Protein AF-A0A0B5EJR6-F1 (afdb_monomer_lite)

InterPro domains:
  IPR005523 Domain of unknown function DUF317, SPDY [PF03771] (190-242)

Foldseek 3Di:
DDQDVVNVVCVLVPPQVPPDPPSVDDPVRLVVLLVQLVVVVVCCVVVQWWWFKWFQPPPAIKTWTQGPPAWIFIWTHDHSRIDTPDTHRDRVVRVVVVCVNHPPRMDTGDDDHDPLRVLLVVVPDDPDDDDDDDDDDDDDDDDDPDDDPVLLVLLVVLVVCLCVVFVQWDWDDDPDPQKIKTAGVQLQKIKIAGSDDDQFDWGIKIFGAQGNRHDTQKMKTKGSQPHSLLVNLLSVLCRVDDVNLQSNFAQDDPVLVCLLQVLLVVLVWDWDDDPQKTKTDQPDPFFWIKIAGNVQLPPPDRPAFRIKTFGPHHPVDGSIIMGMHNRGHSSSSNSSNNSVSVVSPDDPPCPDPPPPPDDDDDDDDDDDDDDDDDD

Organism: Streptomyces albus (strain ATCC 21838 / DSM 41398 / FERM P-419 / JCM 4703 / NBRC 107858) (NCBI:txid1081613)

Secondary structure (DSSP, 8-state):
-PPPHHHHHHHHHS---TT-S-TTS-HHHHHHHHHHHHHHHHHHHTTSEEEEEEEE-SSSEEEEEEETTS-EEEEES-GGG-EEEEEESSHHHHHHHHHHHHGGG-EESSPPPPHHHHHHHHHH-PPPPPP--------------PPPTHHHHHHHHHHHHHHHH-TTEEEEEPSSTTEEEEEETTSSEEEEEETTPPTTSEEEEEEEESSTTS-EEEEEEEETTS-HHHHHHHHHHHHHS-HHHHHH-----HHHHHHHHHHHHHTTPEEEEETTEEEEE-STT--EEEEEEHHHHH-TT--S-SEEEEESSBTTB-SEEEEE-TT--HHHHHHHHHHHHHHHHS-------------------PPPPPPPPP-

Radius of gyration: 29.76 Å; chains: 1; bounding box: 118×62×70 Å

Sequence (375 aa):
MDITPRLREEIDTEWTWANYPMHWCTRDEIREVSNDAQKIHDDIRSGRLIIHAHAHDGWTTVAVGTYRDGPSVHLHGENHLRVEAGQYDNPATAIAEFQRLYNDGVRPGPAPATDTELEAEQARTPPAPEHDAEVQPSTSAADSARPDADGMGDHEKLLTGFVEADRAWERWRTWSDETTHAVHESLVLRAEFVHEAEPGDTQWKIAAYESPVGERRWHAAASTTVPVEIMRVLLGSLASADAAEIAAGSEIAHATIREATRPLADAGWELAVDGRFFRWQAPGDHLGGLQFDALAANAQRSHLPAWTFWGDGTPDSPGWTLRFSPRTAAAVLQDVASEMAVCSNGPRAAIGRQSRLRTASAVAPQQAPAPTRTR

Structure (mmCIF, N/CA/C/O backbone):
data_AF-A0A0B5EJR6-F1
#
_entry.id   AF-A0A0B5EJR6-F1
#
loop_
_atom_site.group_PDB
_atom_site.id
_atom_site.type_symbol
_atom_site.label_atom_id
_atom_site.label_alt_id
_atom_site.label_comp_id
_atom_site.label_asym_id
_atom_site.label_entity_id
_atom_site.label_seq_id
_atom_site.pdbx_PDB_ins_code
_atom_site.Cartn_x
_atom_site.Cartn_y
_atom_site.Cartn_z
_atom_site.occupancy
_atom_site.B_iso_or_equiv
_atom_site.auth_seq_id
_atom_site.auth_comp_id
_atom_site.auth_asym_id
_atom_site.auth_atom_id
_atom_site.pdbx_PDB_model_num
ATOM 1 N N . MET A 1 1 ? -12.161 11.109 -19.483 1.00 36.41 1 MET A N 1
ATOM 2 C CA . MET A 1 1 ? -13.598 10.765 -19.528 1.00 36.41 1 MET A CA 1
ATOM 3 C C . MET A 1 1 ? -14.232 11.467 -18.341 1.00 36.41 1 MET A C 1
ATOM 5 O O . MET A 1 1 ? -13.807 11.183 -17.232 1.00 36.41 1 MET A O 1
ATOM 9 N N . ASP A 1 2 ? -15.139 12.421 -18.558 1.00 36.78 2 ASP A N 1
ATOM 10 C CA . ASP A 1 2 ? -15.826 13.120 -17.461 1.00 36.78 2 ASP A CA 1
ATOM 11 C C . ASP A 1 2 ? -17.026 12.295 -16.988 1.00 36.78 2 ASP A C 1
ATOM 13 O O . ASP A 1 2 ? -17.917 11.964 -17.774 1.00 36.78 2 ASP A O 1
ATOM 17 N N . ILE A 1 3 ? -17.037 11.945 -15.702 1.00 41.75 3 ILE A N 1
ATOM 18 C CA . ILE A 1 3 ? -18.138 11.221 -15.063 1.00 41.75 3 ILE A CA 1
ATOM 19 C C . ILE A 1 3 ? -19.293 12.202 -14.876 1.00 41.75 3 ILE A C 1
ATOM 21 O O . ILE A 1 3 ? -19.163 13.216 -14.192 1.00 41.75 3 ILE A O 1
ATOM 25 N N . THR A 1 4 ? -20.430 11.911 -15.509 1.00 48.09 4 THR A N 1
ATOM 26 C CA . THR A 1 4 ? -21.607 12.782 -15.415 1.00 48.09 4 THR A CA 1
ATOM 27 C C . THR A 1 4 ? -22.130 12.874 -13.973 1.00 48.09 4 THR A C 1
ATOM 29 O O . THR A 1 4 ? -22.079 11.876 -13.254 1.00 48.09 4 THR A O 1
ATOM 32 N N . PRO A 1 5 ? -22.696 14.020 -13.546 1.00 62.00 5 PRO A N 1
ATOM 33 C CA . PRO A 1 5 ? -23.179 14.220 -12.173 1.00 62.00 5 PRO A CA 1
ATOM 34 C C . PRO A 1 5 ? -24.197 13.175 -11.700 1.00 62.00 5 PRO A C 1
ATOM 36 O O . PRO A 1 5 ? -24.204 12.814 -10.534 1.00 62.00 5 PRO A O 1
ATOM 39 N N . ARG A 1 6 ? -25.009 12.638 -12.616 1.00 47.25 6 ARG A N 1
ATOM 40 C CA . ARG A 1 6 ? -25.980 11.578 -12.316 1.00 47.25 6 ARG A CA 1
ATOM 41 C C . ARG A 1 6 ? -25.316 10.223 -12.049 1.00 47.25 6 ARG A C 1
ATOM 43 O O . ARG A 1 6 ? -25.762 9.493 -11.181 1.00 47.25 6 ARG A O 1
ATOM 50 N N . LEU A 1 7 ? -24.230 9.921 -12.766 1.00 45.75 7 LEU A N 1
ATOM 51 C CA . LEU A 1 7 ? -23.421 8.724 -12.523 1.00 45.75 7 LEU A CA 1
ATOM 52 C C . LEU A 1 7 ? -22.621 8.861 -11.217 1.00 45.75 7 LEU A C 1
ATOM 54 O O . LEU A 1 7 ? -22.402 7.876 -10.530 1.00 45.75 7 LEU A O 1
ATOM 58 N N . ARG A 1 8 ? -22.228 10.087 -10.844 1.00 53.75 8 ARG A N 1
ATOM 59 C CA . ARG A 1 8 ? -21.650 10.392 -9.526 1.00 53.75 8 ARG A CA 1
ATOM 60 C C . ARG A 1 8 ? -22.661 10.156 -8.399 1.00 53.75 8 ARG A C 1
ATOM 62 O O . ARG A 1 8 ? -22.328 9.490 -7.435 1.00 53.75 8 ARG A O 1
ATOM 69 N N . GLU A 1 9 ? -23.894 10.622 -8.574 1.00 55.25 9 GLU A N 1
ATOM 70 C CA . GLU A 1 9 ? -24.985 10.416 -7.615 1.00 55.25 9 GLU A CA 1
ATOM 71 C C . GLU A 1 9 ? -25.346 8.926 -7.459 1.00 55.25 9 GLU A C 1
ATOM 73 O O . GLU A 1 9 ? -25.533 8.465 -6.341 1.00 55.25 9 GLU A O 1
ATOM 78 N N . GLU A 1 10 ? -25.358 8.137 -8.540 1.00 46.84 10 GLU A N 1
ATOM 79 C CA . GLU A 1 10 ? -25.541 6.675 -8.463 1.00 46.84 10 GLU A CA 1
ATOM 80 C C . GLU A 1 10 ? -24.367 5.961 -7.766 1.00 46.84 10 GLU A C 1
ATOM 82 O O . GLU A 1 10 ? -24.610 5.111 -6.913 1.00 46.84 10 GLU A O 1
ATOM 87 N N . ILE A 1 11 ? -23.111 6.346 -8.039 1.00 50.94 11 ILE A N 1
ATOM 88 C CA . ILE A 1 11 ? -21.923 5.809 -7.339 1.00 50.94 11 ILE A CA 1
ATOM 89 C C . ILE A 1 11 ? -21.987 6.101 -5.831 1.00 50.94 11 ILE A C 1
ATOM 91 O O . ILE A 1 11 ? -21.667 5.232 -5.021 1.00 50.94 11 ILE A O 1
ATOM 95 N N . ASP A 1 12 ? -22.436 7.298 -5.453 1.00 50.97 12 ASP A N 1
ATOM 96 C CA . ASP A 1 12 ? -22.562 7.705 -4.050 1.00 50.97 12 ASP A CA 1
ATOM 97 C C . ASP A 1 12 ? -23.758 7.033 -3.344 1.00 50.97 12 ASP A C 1
ATOM 99 O O . ASP A 1 12 ? -23.744 6.871 -2.123 1.00 50.97 12 ASP A O 1
ATOM 103 N N . THR A 1 13 ? -24.784 6.617 -4.097 1.00 49.81 13 THR A N 1
ATOM 104 C CA . THR A 1 13 ? -26.023 6.035 -3.550 1.00 49.81 13 THR A CA 1
ATOM 105 C C . THR A 1 13 ? -25.980 4.501 -3.461 1.00 49.81 13 THR A C 1
ATOM 107 O O . THR A 1 13 ? -26.664 3.928 -2.614 1.00 49.81 13 THR A O 1
ATOM 110 N N . GLU A 1 14 ? -25.183 3.813 -4.289 1.00 38.25 14 GLU A N 1
ATOM 111 C CA . GLU A 1 14 ? -25.259 2.347 -4.457 1.00 38.25 14 GLU A CA 1
ATOM 112 C C . GLU A 1 14 ? -24.136 1.538 -3.768 1.00 38.25 14 GLU A C 1
ATOM 114 O O . GLU A 1 14 ? -24.067 0.319 -3.908 1.00 38.25 14 GLU A O 1
ATOM 119 N N . TRP A 1 15 ? -23.288 2.164 -2.945 1.00 37.38 15 TRP A N 1
ATOM 120 C CA . TRP A 1 15 ? -22.393 1.446 -2.020 1.00 37.38 15 TRP A CA 1
ATOM 121 C C . TRP A 1 15 ? -23.023 1.305 -0.628 1.00 37.38 15 TRP A C 1
ATOM 123 O O . TRP A 1 15 ? -22.494 1.742 0.394 1.00 37.38 15 TRP A O 1
ATOM 133 N N . THR A 1 16 ? -24.175 0.637 -0.562 1.00 44.91 16 THR A N 1
ATOM 134 C CA . THR A 1 16 ? -24.559 -0.059 0.670 1.00 44.91 16 THR A CA 1
ATOM 135 C C . THR A 1 16 ? -23.494 -1.114 0.939 1.00 44.91 16 THR A C 1
ATOM 137 O O . THR A 1 16 ? -23.420 -2.103 0.211 1.00 44.91 16 THR A O 1
ATOM 140 N N . TRP A 1 17 ? -22.651 -0.890 1.951 1.00 48.38 17 TRP A N 1
ATOM 141 C CA . TRP A 1 17 ? -21.696 -1.867 2.473 1.00 48.38 17 TRP A CA 1
ATOM 142 C C . TRP A 1 17 ? -22.430 -3.188 2.701 1.00 48.38 17 TRP A C 1
ATOM 144 O O . TRP A 1 17 ? -23.135 -3.342 3.697 1.00 48.38 17 TRP A O 1
ATOM 154 N N . ALA A 1 18 ? -22.307 -4.121 1.754 1.00 42.44 18 ALA A N 1
ATOM 155 C CA . ALA A 1 18 ? -23.249 -5.229 1.581 1.00 42.44 18 ALA A CA 1
ATOM 156 C C . ALA A 1 18 ? -23.322 -6.202 2.774 1.00 42.44 18 ALA A C 1
ATOM 158 O O . ALA A 1 18 ? -24.163 -7.092 2.774 1.00 42.44 18 ALA A O 1
ATOM 159 N N . ASN A 1 19 ? -22.476 -6.021 3.795 1.00 49.41 19 ASN A N 1
ATOM 160 C CA . ASN A 1 19 ? -22.436 -6.823 5.014 1.00 49.41 19 ASN A CA 1
ATOM 161 C C . ASN A 1 19 ? -22.211 -6.001 6.300 1.00 49.41 19 ASN A C 1
ATOM 163 O O . ASN A 1 19 ? -21.828 -6.581 7.315 1.00 49.41 19 ASN A O 1
ATOM 167 N N . TYR A 1 20 ? -22.423 -4.675 6.302 1.00 48.44 20 TYR A N 1
ATOM 168 C CA . TYR A 1 20 ? -22.385 -3.937 7.570 1.00 48.44 20 TYR A CA 1
ATOM 169 C C . TYR A 1 20 ? -23.664 -4.248 8.368 1.00 48.44 20 TYR A C 1
ATOM 171 O O . TYR A 1 20 ? -24.766 -4.073 7.837 1.00 48.44 20 TYR A O 1
ATOM 179 N N . PRO A 1 21 ? -23.566 -4.718 9.626 1.00 60.16 21 PRO A N 1
ATOM 180 C CA . PRO A 1 21 ? -24.731 -5.186 10.379 1.00 60.16 21 PRO A CA 1
ATOM 181 C C . PRO A 1 21 ? -25.769 -4.080 10.630 1.00 60.16 21 PRO A C 1
ATOM 183 O O . PRO A 1 21 ? -26.947 -4.380 10.826 1.00 60.16 21 PRO A O 1
ATOM 186 N N . MET A 1 22 ? -25.362 -2.808 10.539 1.00 62.53 22 MET A N 1
ATOM 187 C CA . MET A 1 22 ? -26.246 -1.641 10.570 1.00 62.53 22 MET A CA 1
ATOM 188 C C . MET A 1 22 ? -26.440 -1.053 9.167 1.00 62.53 22 MET A C 1
ATOM 190 O O . MET A 1 22 ? -25.957 0.029 8.850 1.00 62.53 22 MET A O 1
ATOM 194 N N . HIS A 1 23 ? -27.177 -1.766 8.317 1.00 60.03 23 HIS A N 1
ATOM 195 C CA . HIS A 1 23 ? -27.497 -1.354 6.941 1.00 60.03 23 HIS A CA 1
ATOM 196 C C . HIS A 1 23 ? -28.298 -0.038 6.836 1.00 60.03 23 HIS A C 1
ATOM 198 O O . HIS A 1 23 ? -28.493 0.476 5.738 1.00 60.03 23 HIS A O 1
ATOM 204 N N . TRP A 1 24 ? -28.791 0.486 7.962 1.00 62.81 24 TRP A N 1
ATOM 205 C CA . TRP A 1 24 ? -29.486 1.771 8.070 1.00 62.81 24 TRP A CA 1
ATOM 206 C C . TRP A 1 24 ? -28.564 2.948 8.425 1.00 62.81 24 TRP A C 1
ATOM 208 O O . TRP A 1 24 ? -29.039 4.081 8.428 1.00 62.81 24 TRP A O 1
ATOM 218 N N . CYS A 1 25 ? -27.290 2.706 8.751 1.00 63.38 25 CYS A N 1
ATOM 219 C CA . CYS A 1 25 ? -26.321 3.769 9.004 1.00 63.38 25 CYS A CA 1
ATOM 220 C C . CYS A 1 25 ? -25.805 4.352 7.687 1.00 63.38 25 CYS A C 1
ATOM 222 O O . CYS A 1 25 ? -25.521 3.635 6.724 1.00 63.38 25 CYS A O 1
ATOM 224 N N . THR A 1 26 ? -25.648 5.669 7.664 1.00 69.19 26 THR A N 1
ATOM 225 C CA . THR A 1 26 ? -24.933 6.375 6.605 1.00 69.19 26 THR A CA 1
ATOM 226 C C . THR A 1 26 ? -23.440 6.057 6.662 1.00 69.19 26 THR A C 1
ATOM 228 O O . THR A 1 26 ? -22.903 5.604 7.673 1.00 69.19 26 THR A O 1
ATOM 231 N N . ARG A 1 27 ? -22.734 6.326 5.563 1.00 63.09 27 ARG A N 1
ATOM 232 C CA . ARG A 1 27 ? -21.286 6.106 5.460 1.00 63.09 27 ARG A CA 1
ATOM 233 C C . ARG A 1 27 ? -20.489 6.818 6.558 1.00 63.09 27 ARG A C 1
ATOM 235 O O . ARG A 1 27 ? -19.544 6.238 7.085 1.00 63.09 27 ARG A O 1
ATOM 242 N N . ASP A 1 28 ? -20.859 8.049 6.895 1.00 69.38 28 ASP A N 1
ATOM 243 C CA . ASP A 1 28 ? -20.145 8.830 7.907 1.00 69.38 28 ASP A CA 1
ATOM 244 C C . ASP A 1 28 ? -20.422 8.310 9.324 1.00 69.38 28 ASP A C 1
ATOM 246 O O . ASP A 1 28 ? -19.496 8.214 10.123 1.00 69.38 28 ASP A O 1
ATOM 250 N N . GLU A 1 29 ? -21.644 7.849 9.603 1.00 68.69 29 GLU A N 1
ATOM 251 C CA . GLU A 1 29 ? -21.981 7.200 10.881 1.00 68.69 29 GLU A CA 1
ATOM 252 C C . GLU A 1 29 ? -21.228 5.872 11.057 1.00 68.69 29 GLU A C 1
ATOM 254 O O . GLU A 1 29 ? -20.736 5.567 12.140 1.00 68.69 29 GLU A O 1
ATOM 259 N N . ILE A 1 30 ? -21.070 5.088 9.984 1.00 68.00 30 ILE A N 1
ATOM 260 C CA . ILE A 1 30 ? -20.267 3.854 10.009 1.00 68.00 30 ILE A CA 1
ATOM 261 C C . ILE A 1 30 ? -18.796 4.162 10.325 1.00 68.00 30 ILE A C 1
ATOM 263 O O . ILE A 1 30 ? -18.161 3.435 11.098 1.00 68.00 30 ILE A O 1
ATOM 267 N N . ARG A 1 31 ? -18.248 5.234 9.734 1.00 67.69 31 ARG A N 1
ATOM 268 C CA . ARG A 1 31 ? -16.878 5.700 10.001 1.00 67.69 31 ARG A CA 1
ATOM 269 C C . ARG A 1 31 ? -16.709 6.120 11.453 1.00 67.69 31 ARG A C 1
ATOM 271 O O . ARG A 1 31 ? -15.741 5.712 12.082 1.00 67.69 31 ARG A O 1
ATOM 278 N N . GLU A 1 32 ? -17.648 6.893 11.982 1.00 75.56 32 GLU A N 1
ATOM 279 C CA . GLU A 1 32 ? -17.638 7.344 13.374 1.00 75.56 32 GLU A CA 1
ATOM 280 C C . GLU A 1 32 ? -17.634 6.154 14.344 1.00 75.56 32 GLU A C 1
ATOM 282 O O . GLU A 1 32 ? -16.702 6.013 15.135 1.00 75.56 32 GLU A O 1
ATOM 287 N N . VAL A 1 33 ? -18.583 5.223 14.194 1.00 72.31 33 VAL A N 1
ATOM 288 C CA . VAL A 1 33 ? -18.695 4.036 15.061 1.00 72.31 33 VAL A CA 1
ATOM 289 C C . VAL A 1 33 ? -17.437 3.167 15.003 1.00 72.31 33 VAL A C 1
ATOM 291 O O . VAL A 1 33 ? -16.944 2.704 16.033 1.00 72.31 33 VAL A O 1
ATOM 294 N N . SER A 1 34 ? -16.885 2.960 13.806 1.00 68.75 34 SER A N 1
ATOM 295 C CA . SER A 1 34 ? -15.687 2.131 13.634 1.00 68.75 34 SER A CA 1
ATOM 296 C C . SER A 1 34 ? -14.437 2.804 14.219 1.00 68.75 34 SER A C 1
ATOM 298 O O . SER A 1 34 ? -13.584 2.125 14.796 1.00 68.75 34 SER A O 1
ATOM 300 N N . ASN A 1 35 ? -14.335 4.133 14.110 1.00 72.94 35 ASN A N 1
ATOM 301 C CA . ASN A 1 35 ? -13.252 4.920 14.702 1.00 72.94 35 ASN A CA 1
ATOM 302 C C . ASN A 1 35 ? -13.292 4.874 16.234 1.00 72.94 35 ASN A C 1
ATOM 304 O O . ASN A 1 35 ? -12.257 4.659 16.870 1.00 72.94 35 ASN A O 1
ATOM 308 N N . ASP A 1 36 ? -14.477 5.025 16.824 1.00 77.62 36 ASP A N 1
ATOM 309 C CA . ASP A 1 36 ? -14.661 4.944 18.273 1.00 77.62 36 ASP A CA 1
ATOM 310 C C . ASP A 1 36 ? -14.313 3.549 18.807 1.00 77.62 36 ASP A C 1
ATOM 312 O O . ASP A 1 36 ? -13.589 3.418 19.800 1.00 77.62 36 ASP A O 1
ATOM 316 N N . ALA A 1 37 ? -14.723 2.497 18.096 1.00 78.94 37 ALA A N 1
ATOM 317 C CA . ALA A 1 37 ? -14.371 1.125 18.443 1.00 78.94 37 ALA A CA 1
ATOM 318 C C . ALA A 1 37 ? -12.854 0.875 18.394 1.00 78.94 37 ALA A C 1
ATOM 320 O O . ALA A 1 37 ? -12.289 0.258 19.306 1.00 78.94 37 ALA A O 1
ATOM 321 N N . GLN A 1 38 ? -12.170 1.388 17.365 1.00 71.31 38 GLN A N 1
ATOM 322 C CA . GLN A 1 38 ? -10.715 1.261 17.252 1.00 71.31 38 GLN A CA 1
ATOM 323 C C . GLN A 1 38 ? -9.995 2.012 18.376 1.00 71.31 38 GLN A C 1
ATOM 325 O O . GLN A 1 38 ? -9.025 1.497 18.936 1.00 71.31 38 GLN A O 1
ATOM 330 N N . LYS A 1 39 ? -10.490 3.193 18.756 1.00 80.12 39 LYS A N 1
ATOM 331 C CA . LYS A 1 39 ? -9.944 3.966 19.874 1.00 80.12 39 LYS A CA 1
ATOM 332 C C . LYS A 1 39 ? -10.025 3.190 21.188 1.00 80.12 39 LYS A C 1
ATOM 334 O O . LYS A 1 39 ? -9.024 3.095 21.895 1.00 80.12 39 LYS A O 1
ATOM 339 N N . ILE A 1 40 ? -11.171 2.570 21.476 1.00 79.81 40 ILE A N 1
ATOM 340 C CA . ILE A 1 40 ? -11.348 1.720 22.663 1.00 79.81 40 ILE A CA 1
ATOM 341 C C . ILE A 1 40 ? -10.349 0.556 22.644 1.00 79.81 40 ILE A C 1
ATOM 343 O O . ILE A 1 40 ? -9.716 0.265 23.659 1.00 79.81 40 ILE A O 1
ATOM 347 N N . HIS A 1 41 ? -10.166 -0.098 21.494 1.00 76.88 41 HIS A N 1
ATOM 348 C CA . HIS A 1 41 ? -9.195 -1.186 21.358 1.00 76.88 41 HIS A CA 1
ATOM 349 C C . HIS A 1 41 ? -7.759 -0.717 21.649 1.00 76.88 41 HIS A C 1
ATOM 351 O O . HIS A 1 41 ? -7.034 -1.351 22.421 1.00 76.88 41 HIS A O 1
ATOM 357 N N . ASP A 1 42 ? -7.352 0.416 21.079 1.00 73.12 42 ASP A N 1
ATOM 358 C CA . ASP A 1 42 ? -6.016 0.979 21.284 1.00 73.12 42 ASP A CA 1
ATOM 359 C C . ASP A 1 42 ? -5.802 1.428 22.738 1.00 73.12 42 ASP A C 1
ATOM 361 O O . ASP A 1 42 ? -4.707 1.278 23.295 1.00 73.12 42 ASP A O 1
ATOM 365 N N . ASP A 1 43 ? -6.850 1.926 23.392 1.00 82.62 43 ASP A N 1
ATOM 366 C CA . ASP A 1 43 ? -6.818 2.297 24.801 1.00 82.62 43 ASP A CA 1
ATOM 367 C C . ASP A 1 43 ? -6.660 1.075 25.711 1.00 82.62 43 ASP A C 1
ATOM 369 O O . ASP A 1 43 ? -5.861 1.120 26.650 1.00 82.62 43 ASP A O 1
ATOM 373 N N . ILE A 1 44 ? -7.322 -0.045 25.402 1.00 78.38 44 ILE A N 1
ATOM 374 C CA . ILE A 1 44 ? -7.117 -1.317 26.115 1.00 78.38 44 ILE A CA 1
ATOM 375 C C . ILE A 1 44 ? -5.679 -1.806 25.920 1.00 78.38 44 ILE A C 1
ATOM 377 O O . ILE A 1 44 ? -4.981 -2.100 26.893 1.00 78.38 44 ILE A O 1
ATOM 381 N N . ARG A 1 45 ? -5.199 -1.840 24.670 1.00 74.00 45 ARG A N 1
ATOM 382 C CA . ARG A 1 45 ? -3.861 -2.346 24.321 1.00 74.00 45 ARG A CA 1
ATOM 383 C C . ARG A 1 45 ? -2.736 -1.537 24.961 1.00 74.00 45 ARG A C 1
ATOM 385 O O . ARG A 1 45 ? -1.774 -2.104 25.472 1.00 74.00 45 ARG A O 1
ATOM 392 N N . SER A 1 46 ? -2.840 -0.212 24.932 1.00 75.00 46 SER A N 1
ATOM 393 C CA . SER A 1 46 ? -1.856 0.688 25.552 1.00 75.00 46 SER A CA 1
ATOM 394 C C . SER A 1 46 ? -1.921 0.681 27.086 1.00 75.00 46 SER A C 1
ATOM 396 O O . SER A 1 46 ? -1.085 1.295 27.754 1.00 75.00 46 SER A O 1
ATOM 398 N N . GLY A 1 47 ? -2.915 -0.003 27.662 1.00 79.06 47 GLY A N 1
ATOM 399 C CA . GLY A 1 47 ? -3.192 -0.008 29.090 1.00 79.06 47 GLY A CA 1
ATOM 400 C C . GLY A 1 47 ? -3.767 1.313 29.600 1.00 79.06 47 GLY A C 1
ATOM 401 O O . GLY A 1 47 ? -3.835 1.490 30.818 1.00 79.06 47 GLY A O 1
ATOM 402 N N . ARG A 1 48 ? -4.162 2.236 28.706 1.00 85.75 48 ARG A N 1
ATOM 403 C CA . ARG A 1 48 ? -4.894 3.460 29.067 1.00 85.75 48 ARG A CA 1
ATOM 404 C C . ARG A 1 48 ? -6.272 3.129 29.621 1.00 85.75 48 ARG A C 1
ATOM 406 O O . ARG A 1 48 ? -6.668 3.762 30.591 1.00 85.75 48 ARG A O 1
ATOM 413 N N . LEU A 1 49 ? -6.946 2.123 29.070 1.00 86.31 49 LEU A N 1
ATOM 414 C CA . LEU A 1 49 ? -8.179 1.540 29.586 1.00 86.31 49 LEU A CA 1
ATOM 415 C C . LEU A 1 49 ? -7.875 0.175 30.211 1.00 86.31 49 LEU A C 1
ATOM 417 O O . LEU A 1 49 ? -7.500 -0.774 29.530 1.00 86.31 49 LEU A O 1
ATOM 421 N N . ILE A 1 50 ? -8.031 0.065 31.528 1.00 84.00 50 ILE A N 1
ATOM 422 C CA . ILE A 1 50 ? -7.830 -1.188 32.260 1.00 84.00 50 ILE A CA 1
ATOM 423 C C . ILE A 1 50 ? -9.170 -1.911 32.341 1.00 84.00 50 ILE A C 1
ATOM 425 O O . ILE A 1 50 ? -10.084 -1.416 32.997 1.00 84.00 50 ILE A O 1
ATOM 429 N N . ILE A 1 51 ? -9.287 -3.079 31.707 1.00 86.44 51 ILE A N 1
ATOM 430 C CA . ILE A 1 51 ? -10.486 -3.920 31.816 1.00 86.44 51 ILE A CA 1
ATOM 431 C C . ILE A 1 51 ? -10.440 -4.728 33.114 1.00 86.44 51 ILE A C 1
ATOM 433 O O . ILE A 1 51 ? -9.517 -5.511 33.344 1.00 86.44 51 ILE A O 1
ATOM 437 N N . HIS A 1 52 ? -11.456 -4.545 33.956 1.00 80.75 52 HIS A N 1
ATOM 438 C CA . HIS A 1 52 ? -11.573 -5.216 35.253 1.00 80.75 52 HIS A CA 1
ATOM 439 C C . HIS A 1 52 ? -12.295 -6.548 35.145 1.00 80.75 52 HIS A C 1
ATOM 441 O O . HIS A 1 52 ? -11.915 -7.513 35.809 1.00 80.75 52 HIS A O 1
ATOM 447 N N . ALA A 1 53 ? -13.350 -6.591 34.334 1.00 76.06 53 ALA A N 1
ATOM 448 C CA . ALA A 1 53 ? -14.159 -7.779 34.131 1.00 76.06 53 ALA A CA 1
ATOM 449 C C . ALA A 1 53 ? -14.914 -7.720 32.800 1.00 76.06 53 ALA A C 1
ATOM 451 O O . ALA A 1 53 ? -15.140 -6.644 32.243 1.00 76.06 53 ALA A O 1
ATOM 452 N N . HIS A 1 54 ? -15.341 -8.883 32.325 1.00 86.94 54 HIS A N 1
ATOM 453 C CA . HIS A 1 54 ? -16.170 -9.045 31.139 1.00 86.94 54 HIS A CA 1
ATOM 454 C C . HIS A 1 54 ? -17.256 -10.100 31.367 1.00 86.94 54 HIS A C 1
ATOM 456 O O . HIS A 1 54 ? -17.190 -10.888 32.309 1.00 86.94 54 HIS A O 1
ATOM 462 N N . ALA A 1 55 ? -18.268 -10.106 30.509 1.00 77.19 55 ALA A N 1
ATOM 463 C CA . ALA A 1 55 ? -19.317 -11.113 30.451 1.00 77.19 55 ALA A CA 1
ATOM 464 C C . ALA A 1 55 ? -19.801 -11.258 29.000 1.00 77.19 55 ALA A C 1
ATOM 466 O O . ALA A 1 55 ? -19.368 -10.524 28.113 1.00 77.19 55 ALA A O 1
ATOM 467 N N . HIS A 1 56 ? -20.703 -12.203 28.760 1.00 82.06 56 HIS A N 1
ATOM 468 C CA . HIS A 1 56 ? -21.397 -12.349 27.484 1.00 82.06 56 HIS A CA 1
ATOM 469 C C . HIS A 1 56 ? -22.892 -12.161 27.741 1.00 82.06 56 HIS A C 1
ATOM 471 O O . HIS A 1 56 ? -23.467 -12.893 28.548 1.00 82.06 56 HIS A O 1
ATOM 477 N N . ASP A 1 57 ? -23.525 -11.187 27.088 1.00 79.38 57 ASP A N 1
ATOM 478 C CA . ASP A 1 57 ? -24.927 -10.816 27.358 1.00 79.38 57 ASP A CA 1
ATOM 479 C C . ASP A 1 57 ? -25.958 -11.716 26.646 1.00 79.38 57 ASP A C 1
ATOM 481 O O . ASP A 1 57 ? -27.168 -11.566 26.813 1.00 79.38 57 ASP A O 1
ATOM 485 N N . GLY A 1 58 ? -25.462 -12.675 25.863 1.00 68.62 58 GLY A N 1
ATOM 486 C CA . GLY A 1 58 ? -26.249 -13.594 25.039 1.00 68.62 58 GLY A CA 1
ATOM 487 C C . GLY A 1 58 ? -26.119 -13.315 23.543 1.00 68.62 58 GLY A C 1
ATOM 488 O O . GLY A 1 58 ? -26.424 -14.200 22.750 1.00 68.62 58 GLY A O 1
ATOM 489 N N . TRP A 1 59 ? -25.590 -12.147 23.172 1.00 69.31 59 TRP A N 1
ATOM 490 C CA . TRP A 1 59 ? -25.388 -11.724 21.787 1.00 69.31 59 TRP A CA 1
ATOM 491 C C . TRP A 1 59 ? -23.959 -11.264 21.513 1.00 69.31 59 TRP A C 1
ATOM 493 O O . TRP A 1 59 ? -23.425 -11.573 20.454 1.00 69.31 59 TRP A O 1
ATOM 503 N N . THR A 1 60 ? -23.349 -10.543 22.452 1.00 76.56 60 THR A N 1
ATOM 504 C CA . THR A 1 60 ? -22.002 -9.981 22.313 1.00 76.56 60 THR A CA 1
ATOM 505 C C . THR A 1 60 ? -21.258 -9.977 23.646 1.00 76.56 60 THR A C 1
ATOM 507 O O . THR A 1 60 ? -21.849 -10.078 24.729 1.00 76.56 60 THR A O 1
ATOM 510 N N . THR A 1 61 ? -19.940 -9.825 23.574 1.00 79.69 61 THR A N 1
ATOM 511 C CA . THR A 1 61 ? -19.111 -9.531 24.739 1.00 79.69 61 THR A CA 1
ATOM 512 C C . THR A 1 61 ? -19.407 -8.136 25.287 1.00 79.69 61 THR A C 1
ATOM 514 O O . THR A 1 61 ? -19.448 -7.143 24.562 1.00 79.69 61 THR A O 1
ATOM 517 N N . VAL A 1 62 ? -19.543 -8.062 26.607 1.00 86.19 62 VAL A N 1
ATOM 518 C CA . VAL A 1 62 ? -19.662 -6.825 27.381 1.00 86.19 62 VAL A CA 1
ATOM 519 C C . VAL A 1 62 ? -18.522 -6.750 28.386 1.00 86.19 62 VAL A C 1
ATOM 521 O O . VAL A 1 62 ? -18.053 -7.779 28.879 1.00 86.19 62 VAL A O 1
ATOM 524 N N . ALA A 1 63 ? -18.060 -5.549 28.720 1.00 88.69 63 ALA A N 1
ATOM 525 C CA . ALA A 1 63 ? -16.955 -5.380 29.662 1.00 88.69 63 ALA A CA 1
ATOM 526 C C . ALA A 1 63 ? -17.122 -4.161 30.566 1.00 88.69 63 ALA A C 1
ATOM 528 O O . ALA A 1 63 ? -17.872 -3.241 30.265 1.00 88.69 63 ALA A O 1
ATOM 529 N N . VAL A 1 64 ? -16.396 -4.151 31.680 1.00 86.69 64 VAL A N 1
ATOM 530 C CA . VAL A 1 64 ? -16.225 -2.981 32.542 1.00 86.69 64 VAL A CA 1
ATOM 531 C C . VAL A 1 64 ? -14.745 -2.658 32.659 1.00 86.69 64 VAL A C 1
ATOM 533 O O . VAL A 1 64 ? -13.925 -3.528 32.966 1.00 86.69 64 VAL A O 1
ATOM 536 N N . GLY A 1 65 ? -14.401 -1.394 32.433 1.00 86.75 65 GLY A N 1
ATOM 537 C CA . GLY A 1 65 ? -13.030 -0.910 32.516 1.00 86.75 65 GLY A CA 1
ATOM 538 C C . GLY A 1 65 ? -12.917 0.474 33.139 1.00 86.75 65 GLY A C 1
ATOM 539 O O . GLY A 1 65 ? -13.914 1.156 33.359 1.00 86.75 65 GLY A O 1
ATOM 540 N N . THR A 1 66 ? -11.692 0.889 33.439 1.00 88.94 66 THR A N 1
ATOM 541 C CA . THR A 1 66 ? -11.378 2.239 33.922 1.00 88.94 66 THR A CA 1
ATOM 542 C C . THR A 1 66 ? -10.232 2.834 33.132 1.00 88.94 66 THR A C 1
ATOM 544 O O . THR A 1 66 ? -9.169 2.218 33.024 1.00 88.94 66 THR A O 1
ATOM 547 N N . TYR A 1 67 ? -10.429 4.051 32.629 1.00 89.25 67 TYR A N 1
ATOM 548 C CA . TYR A 1 67 ? -9.343 4.837 32.062 1.00 89.25 67 TYR A CA 1
ATOM 549 C C . TYR A 1 67 ? -8.407 5.328 33.171 1.00 89.25 67 TYR A C 1
ATOM 551 O O . TYR A 1 67 ? -8.872 5.853 34.179 1.00 89.25 67 TYR A O 1
ATOM 559 N N . ARG A 1 68 ? -7.088 5.190 32.992 1.00 85.88 68 ARG A N 1
ATOM 560 C CA . ARG A 1 68 ? -6.079 5.565 34.005 1.00 85.88 68 ARG A CA 1
ATOM 561 C C . ARG A 1 68 ? -6.227 6.999 34.514 1.00 85.88 68 ARG A C 1
ATOM 563 O O . ARG A 1 68 ? -6.090 7.223 35.712 1.00 85.88 68 ARG A O 1
ATOM 570 N N . ASP A 1 69 ? -6.549 7.919 33.612 1.00 85.19 69 ASP A N 1
ATOM 571 C CA . ASP A 1 69 ? -6.725 9.347 33.894 1.00 85.19 69 ASP A CA 1
ATOM 572 C C . ASP A 1 69 ? -8.178 9.800 33.661 1.00 85.19 69 ASP A C 1
ATOM 574 O O . ASP A 1 69 ? -8.434 10.957 33.331 1.00 85.19 69 ASP A O 1
ATOM 578 N N . GLY A 1 70 ? -9.145 8.881 33.768 1.00 88.38 70 GLY A N 1
ATOM 579 C CA . GLY A 1 70 ? -10.506 9.132 33.306 1.00 88.38 70 GLY A CA 1
ATOM 580 C C . GLY A 1 70 ? -11.593 8.330 34.023 1.00 88.38 70 GLY A C 1
ATOM 581 O O . GLY A 1 70 ? -11.379 7.798 35.115 1.00 88.38 70 GLY A O 1
ATOM 582 N N . PRO A 1 71 ? -12.797 8.282 33.432 1.00 92.31 71 PRO A N 1
ATOM 583 C CA . PRO A 1 71 ? -13.944 7.619 34.031 1.00 92.31 71 PRO A CA 1
ATOM 584 C C . PRO A 1 71 ? -13.812 6.095 33.974 1.00 92.31 71 PRO A C 1
ATOM 586 O O . PRO A 1 71 ? -12.987 5.520 33.259 1.00 92.31 71 PRO A O 1
ATOM 589 N N . SER A 1 72 ? -14.685 5.425 34.719 1.00 89.38 72 SER A N 1
ATOM 590 C CA . SER A 1 72 ? -14.954 4.004 34.512 1.00 89.38 72 SER A CA 1
ATOM 591 C C . SER A 1 72 ? -16.096 3.835 33.524 1.00 89.38 72 SER A C 1
ATOM 593 O O . SER A 1 72 ? -17.046 4.609 33.554 1.00 89.38 72 SER A O 1
ATOM 595 N N . VAL A 1 73 ? -16.003 2.848 32.643 1.00 94.31 73 VAL A N 1
ATOM 596 C CA . VAL A 1 73 ? -16.933 2.660 31.531 1.00 94.31 73 VAL A CA 1
ATOM 597 C C . VAL A 1 73 ? -17.441 1.229 31.463 1.00 94.31 73 VAL A C 1
ATOM 599 O O . VAL A 1 73 ? -16.741 0.283 31.834 1.00 94.31 73 VAL A O 1
ATOM 602 N N . HIS A 1 74 ? -18.671 1.075 30.988 1.00 92.19 74 HIS A N 1
ATOM 603 C CA . HIS A 1 74 ? -19.182 -0.190 30.472 1.00 92.19 74 HIS A CA 1
ATOM 604 C C . HIS A 1 74 ? -19.025 -0.191 28.961 1.00 92.19 74 HIS A C 1
ATOM 606 O O . HIS A 1 74 ? -19.358 0.791 28.305 1.00 92.19 74 HIS A O 1
ATOM 612 N N . LEU A 1 75 ? -18.537 -1.298 28.423 1.00 90.38 75 LEU A N 1
ATOM 613 C CA . LEU A 1 75 ? -18.375 -1.529 27.000 1.00 90.38 75 LEU A CA 1
ATOM 614 C C . LEU A 1 75 ? -19.404 -2.552 26.535 1.00 90.38 75 LEU A C 1
ATOM 616 O O . LEU A 1 75 ? -19.667 -3.535 27.237 1.00 90.38 75 LEU A O 1
ATOM 620 N N . HIS A 1 76 ? -19.940 -2.329 25.343 1.00 85.81 76 HIS A N 1
ATOM 621 C CA . HIS A 1 76 ? -20.843 -3.245 24.656 1.00 85.81 76 HIS A CA 1
ATOM 622 C C . HIS A 1 76 ? -20.343 -3.484 23.234 1.00 85.81 76 HIS A C 1
ATOM 624 O O . HIS A 1 76 ? -19.750 -2.589 22.634 1.00 85.81 76 HIS A O 1
ATOM 630 N N . GLY A 1 77 ? -20.553 -4.688 22.711 1.00 77.44 77 GLY A N 1
ATOM 631 C CA . GLY A 1 77 ? -20.153 -5.045 21.359 1.00 77.44 77 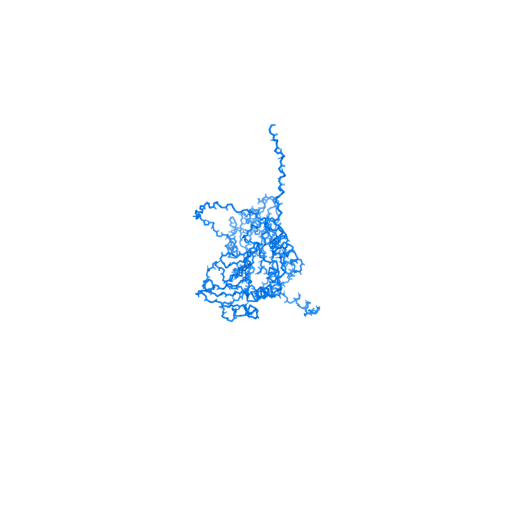GLY A CA 1
ATOM 632 C C . GLY A 1 77 ? -18.706 -5.527 21.218 1.00 77.44 77 GLY A C 1
ATOM 633 O O . GLY A 1 77 ? -17.874 -5.520 22.136 1.00 77.44 77 GLY A O 1
ATOM 634 N N . GLU A 1 78 ? -18.405 -5.979 20.007 1.00 72.75 78 GLU A N 1
ATOM 635 C CA . GLU A 1 78 ? -17.150 -6.631 19.642 1.00 72.75 78 GLU A CA 1
ATOM 636 C C . GLU A 1 78 ? -16.545 -5.992 18.397 1.00 72.75 78 GLU A C 1
ATOM 638 O O . GLU A 1 78 ? -17.256 -5.439 17.555 1.00 72.75 78 GLU A O 1
ATOM 643 N N . ASN A 1 79 ? -15.225 -6.121 18.251 1.00 68.12 79 ASN A N 1
ATOM 644 C CA . ASN A 1 79 ? -14.498 -5.680 17.063 1.00 68.12 79 ASN A CA 1
ATOM 645 C C . ASN A 1 79 ? -14.791 -4.197 16.744 1.00 68.12 79 ASN A C 1
ATOM 647 O O . ASN A 1 79 ? -14.758 -3.352 17.635 1.00 68.12 79 ASN A O 1
ATOM 651 N N . HIS A 1 80 ? -15.118 -3.887 15.487 1.00 68.06 80 HIS A N 1
ATOM 652 C CA . HIS A 1 80 ? -15.445 -2.542 15.000 1.00 68.06 80 HIS A CA 1
ATOM 653 C C . HIS A 1 80 ? -16.813 -2.005 15.472 1.00 68.06 80 HIS A C 1
ATOM 655 O O . HIS A 1 80 ? -17.220 -0.930 15.047 1.00 68.06 80 HIS A O 1
ATOM 661 N N . LEU A 1 81 ? -17.537 -2.754 16.312 1.00 74.75 81 LEU A N 1
ATOM 662 C CA . LEU A 1 81 ? -18.830 -2.365 16.887 1.00 74.75 81 LEU A CA 1
ATOM 663 C C . LEU A 1 81 ? -18.744 -2.125 18.395 1.00 74.75 81 LEU A C 1
ATOM 665 O O . LEU A 1 81 ? -19.772 -1.986 19.056 1.00 74.75 81 LEU A O 1
ATOM 669 N N . ARG A 1 82 ? -17.534 -2.143 18.962 1.00 82.56 82 ARG A N 1
ATOM 670 C CA . ARG A 1 82 ? -17.352 -1.917 20.390 1.00 82.56 82 ARG A CA 1
ATOM 671 C C . ARG A 1 82 ? -17.601 -0.449 20.719 1.00 82.56 82 ARG A C 1
ATOM 673 O O . ARG A 1 82 ? -16.980 0.429 20.136 1.00 82.56 82 ARG A O 1
ATOM 680 N N . VAL A 1 83 ? -18.483 -0.193 21.675 1.00 86.06 83 VAL A N 1
ATOM 681 C CA . VAL A 1 83 ? -18.894 1.158 22.075 1.00 86.06 83 VAL A CA 1
ATOM 682 C C . VAL A 1 83 ? -18.939 1.298 23.592 1.00 86.06 83 VAL A C 1
ATOM 684 O O . VAL A 1 83 ? -19.090 0.315 24.323 1.00 86.06 83 VAL A O 1
ATOM 687 N N . GLU A 1 84 ? -18.837 2.534 24.079 1.00 91.12 84 GLU A N 1
ATOM 688 C CA . GLU A 1 84 ? -19.101 2.860 25.481 1.00 91.12 84 GLU A CA 1
ATOM 689 C C . GLU A 1 84 ? -20.617 2.929 25.718 1.00 91.12 84 GLU A C 1
ATOM 691 O O . GLU A 1 84 ? -21.319 3.767 25.159 1.00 91.12 84 GLU A O 1
ATOM 696 N N . ALA A 1 85 ? -21.136 2.033 26.556 1.00 89.44 85 ALA A N 1
ATOM 697 C CA . ALA A 1 85 ? -22.561 1.922 26.870 1.00 89.44 85 ALA A CA 1
ATOM 698 C C . ALA A 1 85 ? -22.946 2.606 28.194 1.00 89.44 85 ALA A C 1
ATOM 700 O O . ALA A 1 85 ? -24.128 2.772 28.496 1.00 89.44 85 ALA A O 1
ATOM 701 N N . GLY A 1 86 ? -21.962 2.997 29.006 1.00 87.38 86 GLY A N 1
ATOM 702 C CA . GLY A 1 86 ? -22.193 3.701 30.263 1.00 87.38 86 GLY A CA 1
ATOM 703 C C . GLY A 1 86 ? -20.906 4.248 30.857 1.00 87.38 86 GLY A C 1
ATOM 704 O O . GLY A 1 86 ? -19.846 3.652 30.691 1.00 87.38 86 GLY A O 1
ATOM 705 N N . GLN A 1 87 ? -21.012 5.364 31.576 1.00 93.25 87 GLN A N 1
ATOM 706 C CA . GLN A 1 87 ? -19.890 6.073 32.186 1.00 93.25 87 GLN A CA 1
ATOM 707 C C . GLN A 1 87 ? -20.152 6.290 33.681 1.00 93.25 87 GLN A C 1
ATOM 709 O O . GLN A 1 87 ? -21.273 6.587 34.092 1.00 93.25 87 GLN A O 1
ATOM 714 N N . TYR A 1 88 ? -19.110 6.142 34.495 1.00 91.88 88 TYR A N 1
ATOM 715 C CA . TYR A 1 88 ? -19.166 6.146 35.952 1.00 91.88 88 TYR A CA 1
ATOM 716 C C . TYR A 1 88 ? -17.974 6.907 36.535 1.00 91.88 88 TYR A C 1
ATOM 718 O O . TYR A 1 88 ? -16.837 6.759 36.080 1.00 91.88 88 TYR A O 1
ATOM 726 N N . ASP A 1 89 ? -18.218 7.649 37.613 1.00 87.00 89 ASP A N 1
ATOM 727 C CA . ASP A 1 89 ? -17.198 8.487 38.256 1.00 87.00 89 ASP A CA 1
ATOM 728 C C . ASP A 1 89 ? -16.115 7.683 38.987 1.00 87.00 89 ASP A C 1
ATOM 730 O O . ASP A 1 89 ? -15.037 8.200 39.273 1.00 87.00 89 ASP A O 1
ATOM 734 N N . ASN A 1 90 ? -16.394 6.423 39.340 1.00 81.81 90 ASN A N 1
ATOM 735 C CA . ASN A 1 90 ? -15.435 5.580 40.046 1.00 81.81 90 ASN A CA 1
ATOM 736 C C . ASN A 1 90 ? -15.550 4.086 39.681 1.00 81.81 90 ASN A C 1
ATOM 738 O O . ASN A 1 90 ? -16.650 3.607 39.375 1.00 81.81 90 ASN A O 1
ATOM 742 N N . PRO A 1 91 ? -14.441 3.326 39.796 1.00 85.00 91 PRO A N 1
ATOM 743 C CA . PRO A 1 91 ? -14.403 1.911 39.417 1.00 85.00 91 PRO A CA 1
ATOM 744 C C . PRO A 1 91 ? -15.322 1.025 40.252 1.00 85.00 91 PRO A C 1
ATOM 746 O O . PRO A 1 91 ? -15.936 0.104 39.724 1.00 85.00 91 PRO A O 1
ATOM 749 N N . ALA A 1 92 ? -15.449 1.302 41.554 1.00 82.25 92 ALA A N 1
ATOM 750 C CA . ALA A 1 92 ? -16.244 0.473 42.457 1.00 82.25 92 ALA A CA 1
ATOM 751 C C . ALA A 1 92 ? -17.729 0.466 42.064 1.00 82.25 92 ALA A C 1
ATOM 753 O O . ALA A 1 92 ? -18.365 -0.586 42.066 1.00 82.25 92 ALA A O 1
ATOM 754 N N . THR A 1 93 ? -18.258 1.626 41.669 1.00 87.31 93 THR A N 1
ATOM 755 C CA . THR A 1 93 ? -19.647 1.766 41.211 1.00 87.31 93 THR A CA 1
ATOM 756 C C . THR A 1 93 ? -19.851 1.067 39.870 1.00 87.31 93 THR A C 1
ATOM 758 O O . THR A 1 93 ? -20.797 0.296 39.724 1.00 87.31 93 THR A O 1
ATOM 761 N N . ALA A 1 94 ? -18.931 1.266 38.920 1.00 87.62 94 ALA A N 1
ATOM 762 C CA . ALA A 1 94 ? -18.998 0.615 37.614 1.00 87.62 94 ALA A CA 1
ATOM 763 C C . ALA A 1 94 ? -18.977 -0.917 37.736 1.00 87.62 94 ALA A C 1
ATOM 765 O O . ALA A 1 94 ? -19.786 -1.600 37.111 1.00 87.62 94 ALA A O 1
ATOM 766 N N . ILE A 1 95 ? -18.080 -1.467 38.559 1.00 83.88 95 ILE A N 1
ATOM 767 C CA . ILE A 1 95 ? -17.945 -2.917 38.756 1.00 83.88 95 ILE A CA 1
ATOM 768 C C . ILE A 1 95 ? -19.173 -3.491 39.472 1.00 83.88 95 ILE A C 1
ATOM 770 O O . ILE A 1 95 ? -19.670 -4.538 39.062 1.00 83.88 95 ILE A O 1
ATOM 774 N N . ALA A 1 96 ? -19.693 -2.812 40.500 1.00 85.06 96 ALA A N 1
ATOM 775 C CA . ALA A 1 96 ? -20.882 -3.268 41.220 1.00 85.06 96 ALA A CA 1
ATOM 776 C C . ALA A 1 96 ? -22.121 -3.323 40.309 1.00 85.06 96 ALA A C 1
ATOM 778 O O . ALA A 1 96 ? -22.851 -4.315 40.325 1.00 85.06 96 ALA A O 1
ATOM 779 N N . GLU A 1 97 ? -22.330 -2.305 39.469 1.00 89.44 97 GLU A N 1
ATOM 780 C CA . GLU A 1 97 ? -23.414 -2.318 38.479 1.00 89.44 97 GLU A CA 1
ATOM 781 C C . GLU A 1 97 ? -23.204 -3.396 37.411 1.00 89.44 97 GLU A C 1
ATOM 783 O O . GLU A 1 97 ? -24.149 -4.099 37.056 1.00 89.44 97 GLU A O 1
ATOM 788 N N . PHE A 1 98 ? -21.967 -3.602 36.946 1.00 87.19 98 PHE A N 1
ATOM 789 C CA . PHE A 1 98 ? -21.652 -4.669 35.992 1.00 87.19 98 PHE A CA 1
ATOM 790 C C . PHE A 1 98 ? -21.981 -6.058 36.565 1.00 87.19 98 PHE A C 1
ATOM 792 O O . PHE A 1 98 ? -22.623 -6.879 35.911 1.00 87.19 98 PHE A O 1
ATOM 799 N N . GLN A 1 99 ? -21.613 -6.306 37.825 1.00 84.25 99 GLN A N 1
ATOM 800 C CA . GLN A 1 99 ? -21.951 -7.541 38.536 1.00 84.25 99 GLN A CA 1
ATOM 801 C C . GLN A 1 99 ? -23.460 -7.697 38.739 1.00 84.25 99 GLN A C 1
ATOM 803 O O . GLN A 1 99 ? -23.982 -8.797 38.584 1.00 84.25 99 GLN A O 1
ATOM 808 N N . ARG A 1 100 ? -24.182 -6.609 39.027 1.00 89.44 100 ARG A N 1
ATOM 809 C CA . ARG A 1 100 ? -25.644 -6.632 39.153 1.00 89.44 100 ARG A CA 1
ATOM 810 C C . ARG A 1 100 ? -26.336 -7.013 37.839 1.00 89.44 100 ARG A C 1
ATOM 812 O O . ARG A 1 100 ? -27.353 -7.701 37.881 1.00 89.44 100 ARG A O 1
ATOM 819 N N . LEU A 1 101 ? -25.815 -6.551 36.700 1.00 86.38 101 LEU A N 1
ATOM 820 C CA . LEU A 1 101 ? -26.398 -6.785 35.375 1.00 86.38 101 LEU A CA 1
ATOM 821 C C . LEU A 1 101 ? -26.128 -8.198 34.841 1.00 86.38 101 LEU A C 1
ATOM 823 O O . LEU A 1 101 ? -27.039 -8.815 34.296 1.00 86.38 101 LEU A O 1
ATOM 827 N N . TYR A 1 102 ? -24.907 -8.713 35.014 1.00 83.50 102 TYR A N 1
ATOM 828 C CA . TYR A 1 102 ? -24.467 -9.957 34.359 1.00 83.50 102 TYR A CA 1
ATOM 829 C C . TYR A 1 102 ? -24.221 -11.132 35.323 1.00 83.50 102 TYR A C 1
ATOM 831 O O . TYR A 1 102 ? -24.024 -12.263 34.876 1.00 83.50 102 TYR A O 1
ATOM 839 N N . ASN A 1 103 ? -24.282 -10.880 36.635 1.00 81.12 103 ASN A N 1
ATOM 840 C CA . ASN A 1 103 ? -24.265 -11.853 37.732 1.00 81.12 103 ASN A CA 1
ATOM 841 C C . ASN A 1 103 ? -23.259 -13.010 37.531 1.00 81.12 103 ASN A C 1
ATOM 843 O O . ASN A 1 103 ? -22.061 -12.763 37.388 1.00 81.12 103 ASN A O 1
ATOM 847 N N . ASP A 1 104 ? -23.729 -14.262 37.482 1.00 76.06 104 ASP A N 1
ATOM 848 C CA . ASP A 1 104 ? -22.895 -15.472 37.398 1.00 76.06 104 ASP A CA 1
ATOM 849 C C . ASP A 1 104 ? -22.066 -15.578 36.098 1.00 76.06 104 ASP A C 1
ATOM 851 O O . ASP A 1 104 ? -21.183 -16.431 35.991 1.00 76.06 104 ASP A O 1
ATOM 855 N N . GLY A 1 105 ? -22.335 -14.733 35.095 1.00 74.75 105 GLY A N 1
ATOM 856 C CA . GLY A 1 105 ? -21.610 -14.692 33.821 1.00 74.75 105 GLY A CA 1
ATOM 857 C C . GLY A 1 105 ? -20.327 -13.855 33.839 1.00 74.75 105 GLY A C 1
ATOM 858 O O . GLY A 1 105 ? -19.585 -13.871 32.854 1.00 74.75 105 GLY A O 1
ATOM 859 N N . VAL A 1 106 ? -20.058 -13.125 34.927 1.00 78.44 106 VAL A N 1
ATOM 860 C CA . VAL A 1 106 ? -18.911 -12.213 35.030 1.00 78.44 106 VAL A CA 1
ATOM 861 C C . VAL A 1 106 ? -17.604 -12.975 35.235 1.00 78.44 106 VAL A C 1
ATOM 863 O O . VAL A 1 106 ? -17.459 -13.788 36.148 1.00 78.44 106 VAL A O 1
ATOM 866 N N . ARG A 1 107 ? -16.606 -12.650 34.413 1.00 71.69 107 ARG A N 1
ATOM 867 C CA . ARG A 1 107 ? -15.238 -13.165 34.488 1.00 71.69 107 ARG A CA 1
ATOM 868 C C . ARG A 1 107 ? -14.257 -12.011 34.713 1.00 71.69 107 ARG A C 1
ATOM 870 O O . ARG A 1 107 ? -14.417 -10.960 34.096 1.00 71.69 107 ARG A O 1
ATOM 877 N N . PRO A 1 108 ? -13.251 -12.168 35.590 1.00 68.38 108 PRO A N 1
ATOM 878 C CA . PRO A 1 108 ? -12.262 -11.125 35.841 1.00 68.38 108 PRO A CA 1
ATOM 879 C C . PRO A 1 108 ? -11.288 -10.962 34.665 1.00 68.38 108 PRO A C 1
ATOM 881 O O . PRO A 1 108 ? -10.982 -11.927 33.964 1.00 68.38 108 PRO A O 1
ATOM 884 N N . GLY A 1 109 ? -10.745 -9.753 34.516 1.00 56.56 109 GLY A N 1
ATOM 885 C CA . GLY A 1 109 ? -9.755 -9.404 33.497 1.00 56.56 109 GLY A CA 1
ATOM 886 C C . GLY A 1 109 ? -10.354 -9.086 32.120 1.00 56.56 109 GLY A C 1
ATOM 887 O O . GLY A 1 109 ? -11.582 -9.109 31.959 1.00 56.56 109 GLY A O 1
ATOM 888 N N . PRO A 1 110 ? -9.502 -8.759 31.127 1.00 60.72 110 PRO A N 1
ATOM 889 C CA . PRO A 1 110 ? -9.949 -8.494 29.764 1.00 60.72 110 PRO A CA 1
ATOM 890 C C . PRO A 1 110 ? -10.687 -9.705 29.194 1.00 60.72 110 PRO A C 1
ATOM 892 O O . PRO A 1 110 ? -10.378 -10.849 29.541 1.00 60.72 110 PRO A O 1
ATOM 895 N N . ALA A 1 111 ? -11.671 -9.445 28.331 1.00 55.59 111 ALA A N 1
ATOM 896 C CA . ALA A 1 111 ? -12.271 -10.510 27.543 1.00 55.59 111 ALA A CA 1
ATOM 897 C C . ALA A 1 111 ? -11.172 -11.241 26.759 1.00 55.59 111 ALA A C 1
ATOM 899 O O . ALA A 1 111 ? -10.212 -10.589 26.332 1.00 55.59 111 ALA A O 1
ATOM 900 N N . PRO A 1 112 ? -11.271 -12.572 26.583 1.00 56.56 112 PRO A N 1
ATOM 901 C CA . PRO A 1 112 ? -10.446 -13.264 25.609 1.00 56.56 112 PRO A CA 1
ATOM 902 C C . PRO A 1 112 ? -10.532 -12.511 24.286 1.00 56.56 112 PRO A C 1
ATOM 904 O O . PRO A 1 112 ? -11.635 -12.169 23.856 1.00 56.56 112 PRO A O 1
ATOM 907 N N . ALA A 1 113 ? -9.377 -12.223 23.690 1.00 54.81 113 ALA A N 1
ATOM 908 C CA . ALA A 1 113 ? -9.334 -11.605 22.378 1.00 54.81 113 ALA A CA 1
ATOM 909 C C . ALA A 1 113 ? -10.154 -12.467 21.411 1.00 54.81 113 ALA A C 1
ATOM 911 O O . ALA A 1 113 ? -10.020 -13.696 21.406 1.00 54.81 113 ALA A O 1
ATOM 912 N N . THR A 1 114 ? -11.039 -11.827 20.648 1.00 50.09 114 THR A N 1
ATOM 913 C CA . THR A 1 114 ? -11.772 -12.516 19.582 1.00 50.09 114 THR A CA 1
ATOM 914 C C . THR A 1 114 ? -10.772 -13.054 18.558 1.00 50.09 114 THR A C 1
ATOM 916 O O . THR A 1 114 ? -9.643 -12.564 18.472 1.00 50.09 114 THR A O 1
ATOM 919 N N . ASP A 1 115 ? -11.166 -14.037 17.747 1.00 42.06 115 ASP A N 1
ATOM 920 C CA . ASP A 1 115 ? -10.288 -14.561 16.690 1.00 42.06 115 ASP A CA 1
ATOM 921 C C . ASP A 1 115 ? -9.765 -13.421 15.789 1.00 42.06 115 ASP A C 1
ATOM 923 O O . ASP A 1 115 ? -8.582 -13.367 15.468 1.00 42.06 115 ASP A O 1
ATOM 927 N N . THR A 1 116 ? -10.604 -12.415 15.524 1.00 41.28 116 THR A N 1
ATOM 928 C CA . THR A 1 116 ? -10.249 -11.187 14.795 1.00 41.28 116 THR A CA 1
ATOM 929 C C . THR A 1 116 ? -9.228 -10.305 15.527 1.00 41.28 116 THR A C 1
ATOM 931 O O . THR A 1 116 ? -8.337 -9.736 14.899 1.00 41.28 116 THR A O 1
ATOM 934 N N . GLU A 1 117 ? -9.328 -10.165 16.851 1.00 46.47 117 GLU A N 1
ATOM 935 C CA . GLU A 1 117 ? -8.368 -9.397 17.654 1.00 46.47 117 GLU A CA 1
ATOM 936 C C . GLU A 1 117 ? -7.017 -10.127 17.778 1.00 46.47 117 GLU A C 1
ATOM 938 O O . GLU A 1 117 ? -5.969 -9.483 17.712 1.00 46.47 117 GLU A O 1
ATOM 943 N N . LEU A 1 118 ? -7.026 -11.462 17.886 1.00 45.84 118 LEU A N 1
ATOM 944 C CA . LEU A 1 118 ? -5.820 -12.300 17.896 1.00 45.84 118 LEU A CA 1
ATOM 945 C C . LEU A 1 118 ? -5.088 -12.266 16.548 1.00 45.84 118 LEU A C 1
ATOM 947 O O . LEU A 1 118 ? -3.861 -12.146 16.510 1.00 45.84 118 LEU A O 1
ATOM 951 N N . GLU A 1 119 ? -5.831 -12.326 15.445 1.00 42.31 119 GLU A N 1
ATOM 952 C CA . GLU A 1 119 ? -5.295 -12.192 14.088 1.00 42.31 119 GLU A CA 1
ATOM 953 C C . GLU A 1 119 ? -4.712 -10.790 13.853 1.00 42.31 119 GLU A C 1
ATOM 955 O O . GLU A 1 119 ? -3.595 -10.658 13.344 1.00 42.31 119 GLU A O 1
ATOM 960 N N . ALA A 1 120 ? -5.397 -9.735 14.311 1.00 43.59 120 ALA A N 1
ATOM 961 C CA . ALA A 1 120 ? -4.886 -8.366 14.248 1.00 43.59 120 ALA A CA 1
ATOM 962 C C . ALA A 1 120 ? -3.614 -8.171 15.096 1.00 43.59 120 ALA A C 1
ATOM 964 O O . ALA A 1 120 ? -2.702 -7.444 14.696 1.00 43.59 120 ALA A O 1
ATOM 965 N N . GLU A 1 121 ? -3.517 -8.822 16.256 1.00 42.53 121 GLU A N 1
ATOM 966 C CA . GLU A 1 121 ? -2.340 -8.763 17.125 1.00 42.53 121 GLU A CA 1
ATOM 967 C C . GLU A 1 121 ? -1.138 -9.524 16.541 1.00 42.53 121 GLU A C 1
ATOM 969 O O . GLU A 1 121 ? -0.005 -9.025 16.578 1.00 42.53 121 GLU A O 1
ATOM 974 N N . GLN A 1 122 ? -1.373 -10.677 15.909 1.00 41.97 122 GLN A N 1
ATOM 975 C CA . GLN A 1 122 ? -0.345 -11.396 15.152 1.00 41.97 122 GLN A CA 1
ATOM 976 C C . GLN A 1 122 ? 0.128 -10.600 13.932 1.00 41.97 122 GLN A C 1
ATOM 978 O O . GLN A 1 122 ? 1.331 -10.526 13.685 1.00 41.97 122 GLN A O 1
ATOM 983 N N . ALA A 1 123 ? -0.781 -9.929 13.221 1.00 38.84 123 ALA A N 1
ATOM 984 C CA . ALA A 1 123 ? -0.447 -9.098 12.066 1.00 38.84 123 ALA A CA 1
ATOM 985 C C . ALA A 1 123 ? 0.386 -7.849 12.423 1.00 38.84 123 ALA A C 1
ATOM 987 O O . ALA A 1 123 ? 1.102 -7.316 11.573 1.00 38.84 123 ALA A O 1
ATOM 988 N N . ARG A 1 124 ? 0.305 -7.373 13.674 1.00 40.78 124 ARG A N 1
ATOM 989 C CA . ARG A 1 124 ? 0.984 -6.157 14.163 1.00 40.78 124 ARG A CA 1
ATOM 990 C C . ARG A 1 124 ? 2.297 -6.428 14.904 1.00 40.78 124 ARG A C 1
ATOM 992 O O . ARG A 1 124 ? 2.992 -5.471 15.242 1.00 40.78 124 ARG A O 1
ATOM 999 N N . THR A 1 125 ? 2.644 -7.687 15.174 1.00 33.81 125 THR A N 1
ATOM 1000 C CA . THR A 1 125 ? 3.878 -8.040 15.891 1.00 33.81 125 THR A CA 1
ATOM 1001 C C . THR A 1 125 ? 5.057 -8.102 14.909 1.00 33.81 125 THR A C 1
ATOM 1003 O O . THR A 1 125 ? 5.053 -8.953 14.018 1.00 33.81 125 THR A O 1
ATOM 1006 N N . PRO A 1 126 ? 6.079 -7.231 15.032 1.00 34.62 126 PRO A N 1
ATOM 1007 C CA . PRO A 1 126 ? 7.283 -7.330 14.213 1.00 34.62 126 PRO A CA 1
ATOM 1008 C C . PRO A 1 126 ? 8.026 -8.638 14.524 1.00 34.62 126 PRO A C 1
ATOM 1010 O O . PRO A 1 126 ? 8.016 -9.074 15.680 1.00 34.62 126 PRO A O 1
ATOM 1013 N N . PRO A 1 127 ? 8.709 -9.263 13.549 1.00 36.28 127 PRO A N 1
ATOM 1014 C CA . PRO A 1 127 ? 9.604 -10.370 13.858 1.00 36.28 127 PRO A CA 1
ATOM 1015 C C . PRO A 1 127 ? 10.689 -9.910 14.845 1.00 36.28 127 PRO A C 1
ATOM 1017 O O . PRO A 1 127 ? 11.164 -8.774 14.779 1.00 36.28 127 PRO A O 1
ATOM 1020 N N . ALA A 1 128 ? 11.053 -10.793 15.780 1.00 32.59 128 ALA A N 1
ATOM 1021 C CA . ALA A 1 128 ? 12.111 -10.536 16.751 1.00 32.59 128 ALA A CA 1
ATOM 1022 C C . ALA A 1 128 ? 13.426 -10.168 16.036 1.00 32.59 128 ALA A C 1
ATOM 1024 O O . ALA A 1 128 ? 13.722 -10.757 14.993 1.00 32.59 128 ALA A O 1
ATOM 1025 N N . PRO A 1 129 ? 14.226 -9.231 16.581 1.00 35.91 129 PRO A N 1
ATOM 1026 C CA . PRO A 1 129 ? 15.512 -8.891 15.994 1.00 35.91 129 PRO A CA 1
ATOM 1027 C C . PRO A 1 129 ? 16.427 -10.116 16.057 1.00 35.91 129 PRO A C 1
ATOM 1029 O O . PRO A 1 129 ? 16.662 -10.678 17.131 1.00 35.91 129 PRO A O 1
ATOM 1032 N N . GLU A 1 130 ? 16.923 -10.544 14.900 1.00 30.34 130 GLU A N 1
ATOM 1033 C CA . GLU A 1 130 ? 17.942 -11.584 14.825 1.00 30.34 130 GLU A CA 1
ATOM 1034 C C . GLU A 1 130 ? 19.212 -11.099 15.543 1.00 30.34 130 GLU A C 1
ATOM 1036 O O . GLU A 1 130 ? 19.695 -9.990 15.316 1.00 30.34 130 GLU A O 1
ATOM 1041 N N . HIS A 1 131 ? 19.719 -11.929 16.458 1.00 31.62 131 HIS A N 1
ATOM 1042 C CA . HIS A 1 131 ? 21.014 -11.745 17.105 1.00 31.62 131 HIS A CA 1
ATOM 1043 C C . HIS A 1 131 ? 22.153 -11.842 16.080 1.00 31.62 131 HIS A C 1
ATOM 1045 O O . HIS A 1 131 ? 22.265 -12.840 15.371 1.00 31.62 131 HIS A O 1
ATOM 1051 N N . ASP A 1 132 ? 22.997 -10.810 16.091 1.00 36.12 132 ASP A N 1
ATOM 1052 C CA . ASP A 1 132 ? 24.426 -10.762 15.772 1.00 36.12 132 ASP A CA 1
ATOM 1053 C C . ASP A 1 132 ? 24.956 -11.684 14.661 1.00 36.12 132 ASP A C 1
ATOM 1055 O O . ASP A 1 132 ? 25.397 -12.811 14.894 1.00 36.12 132 ASP A O 1
ATOM 1059 N N . ALA A 1 133 ? 25.100 -11.107 13.466 1.00 30.59 133 ALA A N 1
ATOM 1060 C CA . ALA A 1 133 ? 26.271 -11.372 12.640 1.00 30.59 133 ALA A CA 1
ATOM 1061 C C . ALA A 1 133 ? 27.258 -10.210 12.832 1.00 30.59 133 ALA A C 1
ATOM 1063 O O . ALA A 1 133 ? 27.027 -9.088 12.389 1.00 30.59 133 ALA A O 1
ATOM 1064 N N . GLU A 1 134 ? 28.345 -10.498 13.538 1.00 32.22 134 GLU A N 1
ATOM 1065 C CA . GLU A 1 134 ? 29.483 -9.621 13.802 1.00 32.22 134 GLU A CA 1
ATOM 1066 C C . GLU A 1 134 ? 30.065 -9.069 12.482 1.00 32.22 134 GLU A C 1
ATOM 1068 O O . GLU A 1 134 ? 30.779 -9.762 11.756 1.00 32.22 134 GLU A O 1
ATOM 1073 N N . VAL A 1 135 ? 29.753 -7.812 12.146 1.00 31.41 135 VAL A N 1
ATOM 1074 C CA . VAL A 1 135 ? 30.386 -7.095 11.028 1.00 31.41 135 VAL A CA 1
ATOM 1075 C C . VAL A 1 135 ? 31.553 -6.279 11.577 1.00 31.41 135 VAL A C 1
ATOM 1077 O O . VAL A 1 135 ? 31.371 -5.277 12.267 1.00 31.41 135 VAL A O 1
ATOM 1080 N N . GLN A 1 136 ? 32.776 -6.717 11.267 1.00 28.03 136 GLN A N 1
ATOM 1081 C CA . GLN A 1 136 ? 33.992 -5.955 11.548 1.00 28.03 136 GLN A CA 1
ATOM 1082 C C . GLN A 1 136 ? 34.000 -4.614 10.785 1.00 28.03 136 GLN A C 1
ATOM 1084 O O . GLN A 1 136 ? 33.663 -4.581 9.598 1.00 28.03 136 GLN A O 1
ATOM 1089 N N . PRO A 1 137 ? 34.453 -3.511 11.410 1.00 30.44 137 PRO A N 1
ATOM 1090 C CA . PRO A 1 137 ? 34.483 -2.204 10.773 1.00 30.44 137 PRO A CA 1
ATOM 1091 C C . PRO A 1 137 ? 35.634 -2.125 9.765 1.00 30.44 137 PRO A C 1
ATOM 1093 O O . PRO A 1 137 ? 36.809 -2.117 10.133 1.00 30.44 137 PRO A O 1
ATOM 1096 N N . SER A 1 138 ? 35.299 -2.025 8.479 1.00 31.09 138 SER A N 1
ATOM 1097 C CA . SER A 1 138 ? 36.251 -1.606 7.448 1.00 31.09 138 SER A CA 1
ATOM 1098 C C . SER A 1 138 ? 36.178 -0.094 7.291 1.00 31.09 138 SER A C 1
ATOM 1100 O O . SER A 1 138 ? 35.351 0.445 6.561 1.00 31.09 138 SER A O 1
ATOM 1102 N N . THR A 1 139 ? 37.056 0.598 8.007 1.00 33.41 139 THR A N 1
ATOM 1103 C CA . THR A 1 139 ? 37.306 2.027 7.844 1.00 33.41 139 THR A CA 1
ATOM 1104 C C . THR A 1 139 ? 37.938 2.264 6.474 1.00 33.41 139 THR A C 1
ATOM 1106 O O . THR A 1 139 ? 39.117 1.985 6.272 1.00 33.41 139 THR A O 1
ATOM 1109 N N . SER A 1 140 ? 37.181 2.818 5.531 1.00 30.08 140 SER A N 1
ATOM 1110 C CA . SER A 1 140 ? 37.768 3.534 4.402 1.00 30.08 140 SER A CA 1
ATOM 1111 C C . SER A 1 140 ? 37.012 4.838 4.219 1.00 30.08 140 SER A C 1
ATOM 1113 O O . SER A 1 140 ? 35.931 4.885 3.640 1.00 30.08 140 SER A O 1
ATOM 1115 N N . ALA A 1 141 ? 37.593 5.898 4.777 1.00 36.28 141 ALA A N 1
ATOM 1116 C CA . ALA A 1 141 ? 37.173 7.266 4.554 1.00 36.28 141 ALA A CA 1
ATOM 1117 C C . ALA A 1 141 ? 37.353 7.600 3.066 1.00 36.28 141 ALA A C 1
ATOM 1119 O O . ALA A 1 141 ? 38.476 7.780 2.593 1.00 36.28 141 ALA A O 1
ATOM 1120 N N . ALA A 1 142 ? 36.243 7.666 2.338 1.00 30.92 142 ALA A N 1
ATOM 1121 C CA . ALA A 1 142 ? 36.154 8.361 1.068 1.00 30.92 142 ALA A CA 1
ATOM 1122 C C . ALA A 1 142 ? 35.167 9.518 1.251 1.00 30.92 142 ALA A C 1
ATOM 1124 O O . ALA A 1 142 ? 33.990 9.322 1.534 1.00 30.92 142 ALA A O 1
ATOM 1125 N N . ASP A 1 143 ? 35.748 10.709 1.166 1.00 26.02 143 ASP A N 1
ATOM 1126 C CA . ASP A 1 143 ? 35.179 12.052 1.174 1.00 26.02 143 ASP A CA 1
ATOM 1127 C C . ASP A 1 143 ? 33.696 12.120 0.757 1.00 26.02 143 ASP A C 1
ATOM 1129 O O . ASP A 1 143 ? 33.329 11.897 -0.399 1.00 26.02 143 ASP A O 1
ATOM 1133 N N . SER A 1 144 ? 32.840 12.420 1.733 1.00 29.39 144 SER A N 1
ATOM 1134 C CA . SER A 1 144 ? 31.401 12.579 1.569 1.00 29.39 144 SER A CA 1
ATOM 1135 C C . SER A 1 144 ? 31.097 13.878 0.824 1.00 29.39 144 SER A C 1
ATOM 1137 O O . SER A 1 144 ? 31.026 14.957 1.414 1.00 29.39 144 SER A O 1
ATOM 1139 N N . ALA A 1 145 ? 30.846 13.779 -0.480 1.00 31.55 145 ALA A N 1
ATOM 1140 C CA . ALA A 1 145 ? 29.953 14.730 -1.121 1.00 31.55 145 ALA A CA 1
ATOM 1141 C C . ALA A 1 145 ? 28.558 14.501 -0.520 1.00 31.55 145 ALA A C 1
ATOM 1143 O O . ALA A 1 145 ? 27.992 13.418 -0.662 1.00 31.55 145 ALA A O 1
ATOM 1144 N N . ARG A 1 146 ? 28.042 15.496 0.212 1.00 30.88 146 ARG A N 1
ATOM 1145 C CA . ARG A 1 146 ? 26.644 15.526 0.661 1.00 30.88 146 ARG A CA 1
ATOM 1146 C C . ARG A 1 146 ? 25.729 15.192 -0.528 1.00 30.88 146 ARG A C 1
ATOM 1148 O O . ARG A 1 146 ? 25.869 15.861 -1.552 1.00 30.88 146 ARG A O 1
ATOM 1155 N N . PRO A 1 147 ? 24.803 14.227 -0.408 1.00 39.06 147 PRO A N 1
ATOM 1156 C CA . PRO A 1 147 ? 23.685 14.141 -1.331 1.00 39.06 147 PRO A CA 1
ATOM 1157 C C . PRO A 1 147 ? 22.822 15.397 -1.158 1.00 39.06 147 PRO A C 1
ATOM 1159 O O . PRO A 1 147 ? 22.675 15.906 -0.042 1.00 39.06 147 PRO A O 1
ATOM 1162 N N . ASP A 1 148 ? 22.302 15.922 -2.263 1.00 38.97 148 ASP A N 1
ATOM 1163 C CA . ASP A 1 148 ? 21.472 17.122 -2.284 1.00 38.97 148 ASP A CA 1
ATOM 1164 C C . ASP A 1 148 ? 20.233 16.948 -1.391 1.00 38.97 148 ASP A C 1
ATOM 1166 O O . ASP A 1 148 ? 19.395 16.078 -1.619 1.00 38.97 148 ASP A O 1
ATOM 1170 N N . ALA A 1 149 ? 20.096 17.818 -0.388 1.00 41.47 149 ALA A N 1
ATOM 1171 C CA . ALA A 1 149 ? 18.939 17.874 0.510 1.00 41.47 149 ALA A CA 1
ATOM 1172 C C . ALA A 1 149 ? 17.613 18.217 -0.211 1.00 41.47 149 ALA A C 1
ATOM 1174 O O . ALA A 1 149 ? 16.548 18.136 0.396 1.00 41.47 149 ALA A O 1
ATOM 1175 N N . ASP A 1 150 ? 17.668 18.590 -1.494 1.00 47.47 150 ASP A N 1
ATOM 1176 C CA . ASP A 1 150 ? 16.501 18.966 -2.302 1.00 47.47 150 ASP A CA 1
ATOM 1177 C C . ASP A 1 150 ? 15.603 17.761 -2.641 1.00 47.47 150 ASP A C 1
ATOM 1179 O O . ASP A 1 150 ? 14.380 17.874 -2.585 1.00 47.47 150 ASP A O 1
ATOM 1183 N N . GLY A 1 151 ? 16.179 16.579 -2.906 1.00 50.53 151 GLY A N 1
ATOM 1184 C CA . GLY A 1 151 ? 15.403 15.398 -3.321 1.00 50.53 151 GLY A CA 1
ATOM 1185 C C . GLY A 1 151 ? 14.479 14.846 -2.227 1.00 50.53 151 GLY A C 1
ATOM 1186 O O . GLY A 1 151 ? 13.367 14.405 -2.505 1.00 50.53 151 GLY A O 1
ATOM 1187 N N . MET A 1 152 ? 14.893 14.935 -0.961 1.00 55.59 152 MET A N 1
ATOM 1188 C CA . MET A 1 152 ? 14.103 14.467 0.186 1.00 55.59 152 MET A CA 1
ATOM 1189 C C . MET A 1 152 ? 12.847 15.322 0.403 1.00 55.59 152 MET A C 1
ATOM 1191 O O . MET A 1 152 ? 11.762 14.789 0.639 1.00 55.59 152 MET A O 1
ATOM 1195 N N . GLY A 1 153 ? 12.972 16.641 0.215 1.00 63.81 153 GLY A N 1
ATOM 1196 C CA . GLY A 1 153 ? 11.842 17.567 0.265 1.00 63.81 153 GLY A CA 1
ATOM 1197 C C . GLY A 1 153 ? 10.832 17.354 -0.867 1.00 63.81 153 GLY A C 1
ATOM 1198 O O . GLY A 1 153 ? 9.658 17.687 -0.713 1.00 63.81 153 GLY A O 1
ATOM 1199 N N . ASP A 1 154 ? 11.245 16.774 -1.994 1.00 85.88 154 ASP A N 1
ATOM 1200 C CA . ASP A 1 154 ? 10.348 16.507 -3.118 1.00 85.88 154 ASP A CA 1
ATOM 1201 C C . ASP A 1 154 ? 9.465 15.271 -2.897 1.00 85.88 154 ASP A C 1
ATOM 1203 O O . ASP A 1 154 ? 8.296 15.287 -3.292 1.00 85.88 154 ASP A O 1
ATOM 1207 N N . HIS A 1 155 ? 9.949 14.247 -2.185 1.00 91.56 155 HIS A N 1
ATOM 1208 C CA . HIS A 1 155 ? 9.115 13.107 -1.782 1.00 91.56 155 HIS A CA 1
ATOM 1209 C C . HIS A 1 155 ? 8.063 13.482 -0.733 1.00 91.56 155 HIS A C 1
ATOM 1211 O O . HIS A 1 155 ? 6.925 13.017 -0.815 1.00 91.56 155 HIS A O 1
ATOM 1217 N N . GLU A 1 156 ? 8.391 14.363 0.212 1.00 90.38 156 GLU A N 1
ATOM 1218 C CA . GLU A 1 156 ? 7.412 14.839 1.193 1.00 90.38 156 GLU A CA 1
ATOM 1219 C C . GLU A 1 156 ? 6.329 15.721 0.544 1.00 90.38 156 GLU A C 1
ATOM 1221 O O . GLU A 1 156 ? 5.131 15.571 0.822 1.00 90.38 156 GLU A O 1
ATOM 1226 N N . LYS A 1 157 ? 6.725 16.600 -0.391 1.00 93.44 157 LYS A N 1
ATOM 1227 C CA . LYS A 1 157 ? 5.774 17.353 -1.225 1.00 93.44 157 LYS A CA 1
ATOM 1228 C C . LYS A 1 157 ? 4.902 16.416 -2.054 1.00 93.44 157 LYS A C 1
ATOM 1230 O O . LYS A 1 157 ? 3.702 16.658 -2.156 1.00 93.44 157 LYS A O 1
ATOM 1235 N N . LEU A 1 158 ? 5.480 15.352 -2.621 1.00 95.62 158 LEU A N 1
ATOM 1236 C CA . LEU A 1 158 ? 4.734 14.342 -3.368 1.00 95.62 158 LEU A CA 1
ATOM 1237 C C . LEU A 1 158 ? 3.676 13.672 -2.485 1.00 95.62 158 LEU A C 1
ATOM 1239 O O . LEU A 1 158 ? 2.519 13.617 -2.892 1.00 95.62 158 LEU A O 1
ATOM 1243 N N . LEU A 1 159 ? 4.040 13.209 -1.284 1.00 93.12 159 LEU A N 1
ATOM 1244 C CA . LEU A 1 159 ? 3.094 12.597 -0.346 1.00 93.12 159 LEU A CA 1
ATOM 1245 C C . LEU A 1 159 ? 1.949 13.549 0.003 1.00 93.12 159 LEU A C 1
ATOM 1247 O O . LEU A 1 159 ? 0.783 13.160 0.019 1.00 93.12 159 LEU A O 1
ATOM 1251 N N . THR A 1 160 ? 2.293 14.801 0.299 1.00 92.44 160 THR A N 1
ATOM 1252 C CA . THR A 1 160 ? 1.315 15.823 0.671 1.00 92.44 160 THR A CA 1
ATOM 1253 C C . THR A 1 160 ? 0.363 16.119 -0.479 1.00 92.44 160 THR A C 1
ATOM 1255 O O . THR A 1 160 ? -0.846 16.041 -0.287 1.00 92.44 160 THR A O 1
ATOM 1258 N N . GLY A 1 161 ? 0.893 16.355 -1.680 1.00 94.00 161 GLY A N 1
ATOM 1259 C CA . GLY A 1 161 ? 0.076 16.589 -2.867 1.00 94.00 161 GLY A CA 1
ATOM 1260 C C . GLY A 1 161 ? -0.789 15.385 -3.244 1.00 94.00 161 GLY A C 1
ATOM 1261 O O . GLY A 1 161 ? -1.920 15.571 -3.675 1.00 94.00 161 GLY A O 1
ATOM 1262 N N . PHE A 1 162 ? -0.294 14.160 -3.047 1.00 94.88 162 PHE A N 1
ATOM 1263 C CA . PHE A 1 162 ? -1.051 12.932 -3.289 1.00 94.88 162 PHE A CA 1
ATOM 1264 C C . PHE A 1 162 ? -2.294 12.837 -2.395 1.00 94.88 162 PHE A C 1
ATOM 1266 O O . PHE A 1 162 ? -3.402 12.708 -2.909 1.00 94.88 162 PHE A O 1
ATOM 1273 N N . VAL A 1 163 ? -2.125 12.972 -1.075 1.00 92.06 163 VAL A N 1
ATOM 1274 C CA . VAL A 1 163 ? -3.245 12.895 -0.117 1.00 92.06 163 VAL A CA 1
ATOM 1275 C C . VAL A 1 163 ? -4.224 14.064 -0.289 1.00 92.06 163 VAL A C 1
ATOM 1277 O O . VAL A 1 163 ? -5.423 13.904 -0.106 1.00 92.06 163 VAL A O 1
ATOM 1280 N N . GLU A 1 164 ? -3.743 15.255 -0.654 1.00 91.44 164 GLU A N 1
ATOM 1281 C CA . GLU A 1 164 ? -4.621 16.405 -0.912 1.00 91.44 164 GLU A CA 1
ATOM 1282 C C . GLU A 1 164 ? -5.431 16.262 -2.210 1.00 91.44 164 GLU A C 1
ATOM 1284 O O . GLU A 1 164 ? -6.556 16.763 -2.296 1.00 91.44 164 GLU A O 1
ATOM 1289 N N . ALA A 1 165 ? -4.866 15.602 -3.224 1.00 90.94 165 ALA A N 1
ATOM 1290 C CA . ALA A 1 165 ? -5.510 15.415 -4.519 1.00 90.94 165 ALA A CA 1
ATOM 1291 C C . ALA A 1 165 ? -6.537 14.274 -4.516 1.00 90.94 165 ALA A C 1
ATOM 1293 O O . ALA A 1 165 ? -7.544 14.374 -5.223 1.00 90.94 165 ALA A O 1
ATOM 1294 N N . ASP A 1 166 ? -6.304 13.217 -3.734 1.00 87.69 166 ASP A N 1
ATOM 1295 C CA . ASP A 1 166 ? -7.152 12.028 -3.715 1.00 87.69 166 ASP A CA 1
ATOM 1296 C C . ASP A 1 166 ? -7.888 11.857 -2.381 1.00 87.69 166 ASP A C 1
ATOM 1298 O O . ASP A 1 166 ? -7.320 11.457 -1.369 1.00 87.69 166 ASP A O 1
ATOM 1302 N N . ARG A 1 167 ? -9.199 12.126 -2.401 1.00 83.88 167 ARG A N 1
ATOM 1303 C CA . ARG A 1 167 ? -10.062 12.068 -1.211 1.00 83.88 167 ARG A CA 1
ATOM 1304 C C . ARG A 1 167 ? -10.285 10.658 -0.671 1.00 83.88 167 ARG A C 1
ATOM 1306 O O . ARG A 1 167 ? -10.795 10.537 0.438 1.00 83.88 167 ARG A O 1
ATOM 1313 N N . ALA A 1 168 ? -9.967 9.619 -1.443 1.00 82.19 168 ALA A N 1
ATOM 1314 C CA . ALA A 1 168 ? -10.037 8.246 -0.964 1.00 82.19 168 ALA A CA 1
ATOM 1315 C C . ALA A 1 168 ? -8.829 7.890 -0.085 1.00 82.19 168 ALA A C 1
ATOM 1317 O O . ALA A 1 168 ? -8.841 6.854 0.575 1.00 82.19 168 ALA A O 1
ATOM 1318 N N . TRP A 1 169 ? -7.793 8.735 -0.050 1.00 87.81 169 TRP A N 1
ATOM 1319 C CA . TRP A 1 169 ? -6.608 8.552 0.775 1.00 87.81 169 TRP A CA 1
ATOM 1320 C C . TRP A 1 169 ? -6.576 9.565 1.910 1.00 87.81 169 TRP A C 1
ATOM 1322 O O . TRP A 1 169 ? -6.708 10.767 1.705 1.00 87.81 169 TRP A O 1
ATOM 1332 N N . GLU A 1 170 ? -6.318 9.083 3.120 1.00 81.50 170 GLU A N 1
ATOM 1333 C CA . GLU A 1 170 ? -6.182 9.939 4.291 1.00 81.50 170 GLU A CA 1
ATOM 1334 C C . GLU A 1 170 ? -4.802 9.808 4.918 1.00 81.50 170 GLU A C 1
ATOM 1336 O O . GLU A 1 170 ? -4.188 8.736 4.964 1.00 81.50 170 GLU A O 1
ATOM 1341 N N . ARG A 1 171 ? -4.311 10.937 5.435 1.00 83.75 171 ARG A N 1
ATOM 1342 C CA . ARG A 1 171 ? -3.079 10.967 6.211 1.00 83.75 171 ARG A CA 1
ATOM 1343 C C . ARG A 1 171 ? -3.366 10.449 7.613 1.00 83.75 171 ARG A C 1
ATOM 1345 O O . ARG A 1 171 ? -3.998 11.130 8.415 1.00 83.75 171 ARG A O 1
ATOM 1352 N N . TRP A 1 172 ? -2.795 9.302 7.936 1.00 69.75 172 TRP A N 1
ATOM 1353 C CA . TRP A 1 172 ? -2.739 8.781 9.286 1.00 69.75 172 TRP A CA 1
ATOM 1354 C C . TRP A 1 172 ? -1.355 9.021 9.893 1.00 69.75 172 TRP A C 1
ATOM 1356 O O . TRP A 1 172 ? -0.318 8.636 9.338 1.00 69.75 172 TRP A O 1
ATOM 1366 N N . ARG A 1 173 ? -1.333 9.683 11.050 1.00 56.66 173 ARG A N 1
ATOM 1367 C CA . ARG A 1 173 ? -0.114 9.862 11.838 1.00 56.66 173 ARG A CA 1
ATOM 1368 C C . ARG A 1 173 ? -0.096 8.875 12.991 1.00 56.66 173 ARG A C 1
ATOM 1370 O O . ARG A 1 173 ? -1.060 8.754 13.740 1.00 56.66 173 ARG A O 1
ATOM 1377 N N . THR A 1 174 ? 1.037 8.203 13.134 1.00 51.69 174 THR A N 1
ATOM 1378 C CA . THR A 1 174 ? 1.419 7.549 14.384 1.00 51.69 174 THR A CA 1
ATOM 1379 C C . THR A 1 174 ? 1.838 8.593 15.421 1.00 51.69 174 THR A C 1
ATOM 1381 O O . THR A 1 174 ? 2.003 9.765 15.103 1.00 51.69 174 THR A O 1
ATOM 1384 N N . TRP A 1 175 ? 2.066 8.171 16.665 1.00 41.19 175 TRP A N 1
ATOM 1385 C CA . TRP A 1 175 ? 2.538 9.030 17.765 1.00 41.19 175 TRP A CA 1
ATOM 1386 C C . TRP A 1 175 ? 3.919 9.679 17.530 1.00 41.19 175 TRP A C 1
ATOM 1388 O O . TRP A 1 175 ? 4.301 10.562 18.292 1.00 41.19 175 TRP A O 1
ATOM 1398 N N . SER A 1 176 ? 4.662 9.221 16.515 1.00 62.69 176 SER A N 1
ATOM 1399 C CA . SER A 1 176 ? 5.938 9.783 16.059 1.00 62.69 176 SER A CA 1
ATOM 1400 C C . SER A 1 176 ? 5.739 10.524 14.736 1.00 62.69 176 SER A C 1
ATOM 1402 O O . SER A 1 176 ? 5.081 9.999 13.833 1.00 62.69 176 SER A O 1
ATOM 1404 N N . ASP A 1 177 ? 6.343 11.709 14.624 1.00 69.81 177 ASP A N 1
ATOM 1405 C CA . ASP A 1 177 ? 6.408 12.487 13.382 1.00 69.81 177 ASP A CA 1
ATOM 1406 C C . ASP A 1 177 ? 7.450 11.929 12.389 1.00 69.81 177 ASP A C 1
ATOM 1408 O O . ASP A 1 177 ? 7.523 12.401 11.261 1.00 69.81 177 ASP A O 1
ATOM 1412 N N . GLU A 1 178 ? 8.215 10.891 12.753 1.00 77.75 178 GLU A N 1
ATOM 1413 C CA . GLU A 1 178 ? 9.225 10.260 11.881 1.00 77.75 178 GLU A CA 1
ATOM 1414 C C . GLU A 1 178 ? 8.612 9.532 10.678 1.00 77.75 178 GLU A C 1
ATOM 1416 O O . GLU A 1 178 ? 9.287 9.269 9.683 1.00 77.75 178 GLU A O 1
ATOM 1421 N N . THR A 1 179 ? 7.335 9.148 10.757 1.00 81.06 179 THR A N 1
ATOM 1422 C CA . THR A 1 179 ? 6.667 8.367 9.714 1.00 81.06 179 THR A CA 1
ATOM 1423 C C . THR A 1 179 ? 5.256 8.871 9.470 1.00 81.06 179 THR A C 1
ATOM 1425 O O . THR A 1 179 ? 4.481 9.125 10.391 1.00 81.06 179 THR A O 1
ATOM 1428 N N . THR A 1 180 ? 4.887 8.987 8.200 1.00 83.62 180 THR A N 1
ATOM 1429 C CA . THR A 1 180 ? 3.515 9.271 7.786 1.00 83.62 180 THR A CA 1
ATOM 1430 C C . THR A 1 180 ? 2.940 8.103 7.015 1.00 83.62 180 THR A C 1
ATOM 1432 O O . THR A 1 180 ? 3.589 7.532 6.145 1.00 83.62 180 THR A O 1
ATOM 1435 N N . HIS A 1 181 ? 1.690 7.775 7.319 1.00 85.25 181 HIS A N 1
ATOM 1436 C CA . HIS A 1 181 ? 0.935 6.784 6.580 1.00 8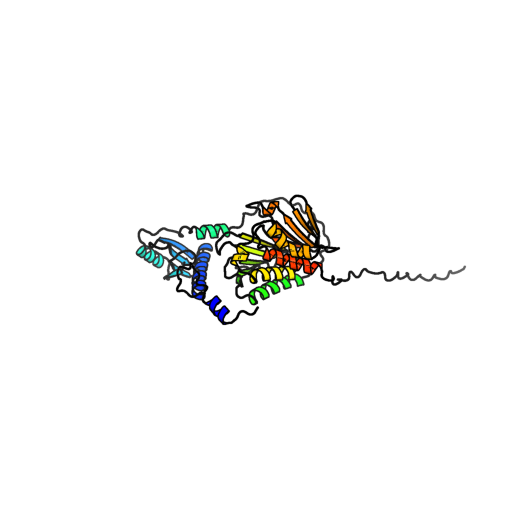5.25 181 HIS A CA 1
ATOM 1437 C C . HIS A 1 181 ? -0.122 7.491 5.741 1.00 85.25 181 HIS A C 1
ATOM 1439 O O . HIS A 1 181 ? -0.881 8.302 6.257 1.00 85.25 181 HIS A O 1
ATOM 1445 N N . ALA A 1 182 ? -0.181 7.184 4.454 1.00 88.94 182 ALA A N 1
ATOM 1446 C CA . ALA A 1 182 ? -1.359 7.413 3.637 1.00 88.94 182 ALA A CA 1
ATOM 1447 C C . ALA A 1 182 ? -2.129 6.093 3.569 1.00 88.94 182 ALA A C 1
ATOM 1449 O O . ALA A 1 182 ? -1.574 5.064 3.174 1.00 88.94 182 ALA A O 1
ATOM 1450 N N . VAL A 1 183 ? -3.383 6.103 4.001 1.00 85.69 183 VAL A N 1
ATOM 1451 C CA . VAL A 1 183 ? -4.232 4.911 4.053 1.00 85.69 183 VAL A CA 1
ATOM 1452 C C . VAL A 1 183 ? -5.430 5.147 3.150 1.00 85.69 183 VAL A C 1
ATOM 1454 O O . VAL A 1 183 ? -6.087 6.179 3.260 1.00 85.69 183 VAL A O 1
ATOM 1457 N N . HIS A 1 184 ? -5.692 4.207 2.247 1.00 86.69 184 HIS A N 1
ATOM 1458 C CA . HIS A 1 184 ? -6.884 4.254 1.411 1.00 86.69 184 HIS A CA 1
ATOM 1459 C C . HIS A 1 184 ? -8.121 3.900 2.244 1.00 86.69 184 HIS A C 1
ATOM 1461 O O . HIS A 1 184 ? -8.052 3.050 3.129 1.00 86.69 184 HIS A O 1
ATOM 1467 N N . GLU A 1 185 ? -9.269 4.492 1.943 1.00 76.31 185 GLU A N 1
ATOM 1468 C CA . GLU A 1 185 ? -10.503 4.367 2.724 1.00 76.31 185 GLU A CA 1
ATOM 1469 C C . GLU A 1 185 ? -11.070 2.944 2.806 1.00 76.31 185 GLU A C 1
ATOM 1471 O O . GLU A 1 185 ? -11.775 2.603 3.753 1.00 76.31 185 GLU A O 1
ATOM 1476 N N . SER A 1 186 ? -10.737 2.089 1.838 1.00 74.06 186 SER A N 1
ATOM 1477 C CA . SER A 1 186 ? -11.061 0.659 1.880 1.00 74.06 186 SER A CA 1
ATOM 1478 C C . SER A 1 186 ? -10.188 -0.128 2.859 1.00 74.06 186 SER A C 1
ATOM 1480 O O . SER A 1 186 ? -10.418 -1.318 3.045 1.00 74.06 186 SER A O 1
ATOM 1482 N N . LEU A 1 187 ? -9.154 0.499 3.433 1.00 78.44 187 LEU A N 1
ATOM 1483 C CA . LEU A 1 187 ? -8.150 -0.077 4.332 1.00 78.44 187 LEU A CA 1
ATOM 1484 C C . LEU A 1 187 ? -7.330 -1.232 3.735 1.00 78.44 187 LEU A C 1
ATOM 1486 O O . LEU A 1 187 ? -6.482 -1.802 4.418 1.00 78.44 187 LEU A O 1
ATOM 1490 N N . VAL A 1 188 ? -7.523 -1.547 2.450 1.00 79.12 188 VAL A N 1
ATOM 1491 C CA . VAL A 1 188 ? -6.761 -2.593 1.756 1.00 79.12 188 VAL A CA 1
ATOM 1492 C C . VAL A 1 188 ? -5.488 -2.080 1.094 1.00 79.12 188 VAL A C 1
ATOM 1494 O O . VAL A 1 188 ? -4.701 -2.893 0.625 1.00 79.12 188 VAL A O 1
ATOM 1497 N N . LEU A 1 189 ? -5.246 -0.765 1.081 1.00 84.81 189 LEU A N 1
ATOM 1498 C CA . LEU A 1 189 ? -4.018 -0.157 0.566 1.00 84.81 189 LEU A CA 1
ATOM 1499 C C . LEU A 1 189 ? -3.436 0.835 1.574 1.00 84.81 189 LEU A C 1
ATOM 1501 O O . LEU A 1 189 ? -4.153 1.640 2.172 1.00 84.81 189 LEU A O 1
ATOM 1505 N N . ARG A 1 190 ? -2.113 0.792 1.737 1.00 89.94 190 ARG A N 1
ATOM 1506 C CA . ARG A 1 190 ? -1.362 1.698 2.609 1.00 89.94 190 ARG A CA 1
ATOM 1507 C C . ARG A 1 190 ? -0.017 2.042 1.991 1.00 89.94 190 ARG A C 1
ATOM 1509 O O . ARG A 1 190 ? 0.702 1.147 1.549 1.00 89.94 190 ARG A O 1
ATOM 1516 N N . ALA A 1 191 ? 0.340 3.317 2.043 1.00 92.94 191 ALA A N 1
ATOM 1517 C CA . ALA A 1 191 ? 1.685 3.812 1.799 1.00 92.94 191 ALA A CA 1
ATOM 1518 C C . ALA A 1 191 ? 2.250 4.394 3.101 1.00 92.94 191 ALA A C 1
ATOM 1520 O O . ALA A 1 191 ? 1.598 5.165 3.794 1.00 92.94 191 ALA A O 1
ATOM 1521 N N . GLU A 1 192 ? 3.457 3.992 3.452 1.00 90.12 192 GLU A N 1
ATOM 1522 C CA . GLU A 1 192 ? 4.248 4.479 4.573 1.00 90.12 192 GLU A CA 1
ATOM 1523 C C . GLU A 1 192 ? 5.431 5.261 4.010 1.00 90.12 192 GLU A C 1
ATOM 1525 O O . GLU A 1 192 ? 6.115 4.780 3.103 1.00 90.12 192 GLU A O 1
ATOM 1530 N N . PHE A 1 193 ? 5.664 6.445 4.562 1.00 90.69 193 PHE A N 1
ATOM 1531 C CA . PHE A 1 193 ? 6.775 7.318 4.226 1.00 90.69 193 PHE A CA 1
ATOM 1532 C C . PHE A 1 193 ? 7.569 7.652 5.484 1.00 90.69 193 PHE A C 1
ATOM 1534 O O . PHE A 1 193 ? 7.003 8.174 6.447 1.00 90.69 193 PHE A O 1
ATOM 1541 N N . VAL A 1 194 ? 8.865 7.353 5.465 1.00 88.94 194 VAL A N 1
ATOM 1542 C CA . VAL A 1 194 ? 9.808 7.648 6.546 1.00 88.94 194 VAL A CA 1
ATOM 1543 C C . VAL A 1 194 ? 10.508 8.968 6.230 1.00 88.94 194 VAL A C 1
ATOM 1545 O O . VAL A 1 194 ? 11.275 9.055 5.270 1.00 88.94 194 VAL A O 1
ATOM 1548 N N . HIS A 1 195 ? 10.234 9.991 7.040 1.00 83.69 195 HIS A N 1
ATOM 1549 C CA . HIS A 1 195 ? 10.655 11.373 6.788 1.00 83.69 195 HIS A CA 1
ATOM 1550 C C . HIS 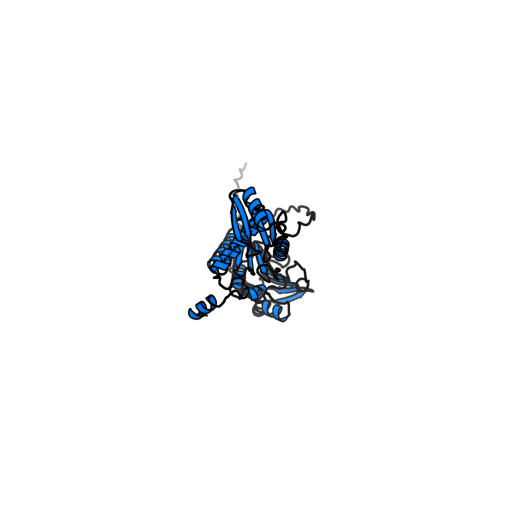A 1 195 ? 12.156 11.581 6.898 1.00 83.69 195 HIS A C 1
ATOM 1552 O O . HIS A 1 195 ? 12.692 12.376 6.142 1.00 83.69 195 HIS A O 1
ATOM 1558 N N . GLU A 1 196 ? 12.821 10.857 7.799 1.00 82.69 196 GLU A N 1
ATOM 1559 C CA . GLU A 1 196 ? 14.255 10.986 8.102 1.00 82.69 196 GLU A CA 1
ATOM 1560 C C . GLU A 1 196 ? 15.022 9.680 7.833 1.00 82.69 196 GLU A C 1
ATOM 1562 O O . GLU A 1 196 ? 15.902 9.287 8.592 1.00 82.69 196 GLU A O 1
ATOM 1567 N N . ALA A 1 197 ? 14.671 8.961 6.761 1.00 82.75 197 ALA A N 1
ATOM 1568 C CA . ALA A 1 197 ? 15.392 7.745 6.382 1.00 82.75 197 ALA A CA 1
ATOM 1569 C C . ALA A 1 197 ? 16.844 8.049 5.964 1.00 82.75 197 ALA A C 1
ATOM 1571 O O . ALA A 1 197 ? 17.102 8.997 5.218 1.00 82.75 197 ALA A O 1
ATOM 1572 N N . GLU A 1 198 ? 17.782 7.206 6.400 1.00 78.94 198 GLU A N 1
ATOM 1573 C CA . GLU A 1 198 ? 19.199 7.338 6.055 1.00 78.94 198 GLU A CA 1
ATOM 1574 C C . GLU A 1 198 ? 19.442 7.119 4.544 1.00 78.94 198 GLU A C 1
ATOM 1576 O O . GLU A 1 198 ? 18.691 6.407 3.860 1.00 78.94 198 GLU A O 1
ATOM 1581 N N . PRO A 1 199 ? 20.502 7.707 3.962 1.00 74.75 199 PRO A N 1
ATOM 1582 C CA . PRO A 1 199 ? 20.853 7.465 2.567 1.00 74.75 199 PRO A CA 1
ATOM 1583 C C . PRO A 1 199 ? 21.051 5.969 2.273 1.00 74.75 199 PRO A C 1
ATOM 1585 O O . PRO A 1 199 ? 21.879 5.307 2.893 1.00 74.75 199 PRO A O 1
ATOM 1588 N N . GLY A 1 200 ? 20.311 5.443 1.295 1.00 70.06 200 GLY A N 1
ATOM 1589 C CA . GLY A 1 200 ? 20.314 4.020 0.938 1.00 70.06 200 GLY A CA 1
ATOM 1590 C C . GLY A 1 200 ? 19.287 3.158 1.685 1.00 70.06 200 GLY A C 1
ATOM 1591 O O . GLY A 1 200 ? 18.988 2.057 1.214 1.00 70.06 200 GLY A O 1
ATOM 1592 N N . ASP A 1 201 ? 18.687 3.661 2.768 1.00 81.88 201 ASP A N 1
ATOM 1593 C CA . ASP A 1 201 ? 17.617 2.967 3.486 1.00 81.88 201 ASP A CA 1
ATOM 1594 C C . ASP A 1 201 ? 16.276 3.040 2.747 1.00 81.88 201 ASP A C 1
ATOM 1596 O O . ASP A 1 201 ? 16.094 3.749 1.752 1.00 81.88 201 ASP A O 1
ATOM 1600 N N . THR A 1 202 ? 15.311 2.259 3.239 1.00 87.75 202 THR A N 1
ATOM 1601 C CA . THR A 1 202 ? 13.938 2.257 2.727 1.00 87.75 202 THR A CA 1
ATOM 1602 C C . THR A 1 202 ? 13.190 3.492 3.214 1.00 87.75 202 THR A C 1
ATOM 1604 O O . THR A 1 202 ? 12.913 3.619 4.404 1.00 87.75 202 THR A O 1
ATOM 1607 N N . GLN A 1 203 ? 12.806 4.357 2.281 1.00 90.50 203 GLN A N 1
ATOM 1608 C CA . GLN A 1 203 ? 12.029 5.563 2.561 1.00 90.50 203 GLN A CA 1
ATOM 1609 C C . GLN A 1 203 ? 10.528 5.335 2.399 1.00 90.50 203 GLN A C 1
ATOM 1611 O O . GLN A 1 203 ? 9.728 5.888 3.148 1.00 90.50 203 GLN A O 1
ATOM 1616 N N . TRP A 1 204 ? 10.146 4.500 1.432 1.00 93.69 204 TRP A N 1
ATOM 1617 C CA . TRP A 1 204 ? 8.751 4.193 1.141 1.00 93.69 204 TRP A CA 1
ATOM 1618 C C . TRP A 1 204 ? 8.469 2.718 1.351 1.00 93.69 204 TRP A C 1
ATOM 1620 O O . TRP A 1 204 ? 9.227 1.869 0.878 1.00 93.69 204 TRP A O 1
ATOM 1630 N N . LYS A 1 205 ? 7.336 2.405 1.978 1.00 92.44 205 LYS A N 1
ATOM 1631 C CA . LYS A 1 205 ? 6.766 1.055 1.980 1.00 92.44 205 LYS A CA 1
ATOM 1632 C C . LYS A 1 205 ? 5.320 1.124 1.524 1.00 92.44 205 LYS A C 1
ATOM 1634 O O . LYS A 1 205 ? 4.551 1.931 2.026 1.00 92.44 205 LYS A O 1
ATOM 1639 N N . ILE A 1 206 ? 4.933 0.259 0.598 1.00 93.12 206 ILE A N 1
ATOM 1640 C CA . ILE A 1 206 ? 3.540 0.102 0.171 1.00 93.12 206 ILE A CA 1
ATOM 1641 C C . ILE A 1 206 ? 3.084 -1.300 0.532 1.00 93.12 206 ILE A C 1
ATOM 1643 O O . ILE A 1 206 ? 3.840 -2.260 0.385 1.00 93.12 206 ILE A O 1
ATOM 1647 N N . ALA A 1 207 ? 1.850 -1.431 0.995 1.00 88.94 207 ALA A N 1
ATOM 1648 C CA . ALA A 1 207 ? 1.250 -2.716 1.298 1.00 88.94 207 ALA A CA 1
ATOM 1649 C C . ALA A 1 207 ? -0.196 -2.772 0.812 1.00 88.94 207 ALA A C 1
ATOM 1651 O O . ALA A 1 207 ? -0.941 -1.798 0.932 1.00 88.94 207 ALA A O 1
ATOM 1652 N N . ALA A 1 208 ? -0.562 -3.946 0.310 1.00 84.19 208 ALA A N 1
ATOM 1653 C CA . ALA A 1 208 ? -1.903 -4.295 -0.116 1.00 84.19 208 ALA A CA 1
ATOM 1654 C C . ALA A 1 208 ? -2.395 -5.507 0.673 1.00 84.19 208 ALA A C 1
ATOM 1656 O O . ALA A 1 208 ? -1.635 -6.459 0.885 1.00 84.19 208 ALA A O 1
ATOM 1657 N N . TYR A 1 209 ? -3.656 -5.486 1.084 1.00 78.81 209 TYR A N 1
ATOM 1658 C CA . TYR A 1 209 ? -4.251 -6.475 1.978 1.00 78.81 209 TYR A CA 1
ATOM 1659 C C . TYR A 1 209 ? -5.479 -7.123 1.349 1.00 78.81 209 TYR A C 1
ATOM 1661 O O . TYR A 1 209 ? -6.146 -6.545 0.502 1.00 78.81 209 TYR A O 1
ATOM 1669 N N . GLU A 1 210 ? -5.780 -8.347 1.760 1.00 70.50 210 GLU A N 1
ATOM 1670 C CA . GLU A 1 210 ? -6.954 -9.078 1.272 1.00 70.50 210 GLU A CA 1
ATOM 1671 C C . GLU A 1 210 ? -8.268 -8.386 1.628 1.00 70.50 210 GLU A C 1
ATOM 1673 O O . GLU A 1 210 ? -9.234 -8.397 0.871 1.00 70.50 210 GLU A O 1
ATOM 1678 N N . SER A 1 211 ? -8.286 -7.815 2.821 1.00 64.12 211 SER A N 1
ATOM 1679 C CA . SER A 1 211 ? -9.393 -7.093 3.417 1.00 64.12 211 SER A CA 1
ATOM 1680 C C . SER A 1 211 ? -8.801 -6.120 4.448 1.00 64.12 211 SER A C 1
ATOM 1682 O O . SER A 1 211 ? -7.605 -6.221 4.743 1.00 64.12 211 SER A O 1
ATOM 1684 N N . PRO A 1 212 ? -9.594 -5.209 5.035 1.00 64.75 212 PRO A N 1
ATOM 1685 C CA . PRO A 1 212 ? -9.132 -4.306 6.096 1.00 64.75 212 PRO A CA 1
ATOM 1686 C C . PRO A 1 212 ? -8.377 -4.983 7.253 1.00 64.75 212 PRO A C 1
ATOM 1688 O O . PRO A 1 212 ? -7.568 -4.347 7.924 1.00 64.75 212 PRO A O 1
ATOM 1691 N N . VAL A 1 213 ? -8.666 -6.265 7.499 1.00 56.84 213 VAL A N 1
ATOM 1692 C CA . VAL A 1 213 ? -8.086 -7.084 8.578 1.00 56.84 213 VAL A CA 1
ATOM 1693 C C . VAL A 1 213 ? -7.403 -8.355 8.057 1.00 56.84 213 VAL A C 1
ATOM 1695 O O . VAL A 1 213 ? -6.995 -9.204 8.839 1.00 56.84 213 VAL A O 1
ATOM 1698 N N . GLY A 1 214 ? -7.310 -8.511 6.736 1.00 48.16 214 GLY A N 1
ATOM 1699 C CA . GLY A 1 214 ? -6.815 -9.721 6.088 1.00 48.16 214 GLY A CA 1
ATOM 1700 C C . GLY A 1 214 ? -5.302 -9.721 5.886 1.00 48.16 214 GLY A C 1
ATOM 1701 O O . GLY A 1 214 ? -4.613 -8.723 6.103 1.00 48.16 214 GLY A O 1
ATOM 1702 N N . GLU A 1 215 ? -4.769 -10.852 5.423 1.00 68.12 215 GLU A N 1
ATOM 1703 C CA . GLU A 1 215 ? -3.335 -10.990 5.176 1.00 68.12 215 GLU A CA 1
ATOM 1704 C C . GLU A 1 215 ? -2.825 -9.992 4.125 1.00 68.12 215 GLU A C 1
ATOM 1706 O O . GLU A 1 215 ? -3.517 -9.620 3.168 1.00 68.12 215 GLU A O 1
ATOM 1711 N N . ARG A 1 216 ? -1.557 -9.594 4.273 1.00 79.06 216 ARG A N 1
ATOM 1712 C CA . ARG A 1 216 ? -0.861 -8.774 3.281 1.00 79.06 216 ARG A CA 1
ATOM 1713 C C . ARG A 1 216 ? -0.653 -9.582 2.002 1.00 79.06 216 ARG A C 1
ATOM 1715 O O . ARG A 1 216 ? 0.188 -10.478 1.953 1.00 79.06 216 ARG A O 1
ATOM 1722 N N . ARG A 1 217 ? -1.383 -9.224 0.950 1.00 82.75 217 ARG A N 1
ATOM 1723 C CA . ARG A 1 217 ? -1.367 -9.893 -0.355 1.00 82.75 217 ARG A CA 1
ATOM 1724 C C . ARG A 1 217 ? -0.110 -9.592 -1.154 1.00 82.75 217 ARG A C 1
ATOM 1726 O O . ARG A 1 217 ? 0.407 -10.495 -1.815 1.00 82.75 217 ARG A O 1
ATOM 1733 N N . TRP A 1 218 ? 0.360 -8.351 -1.106 1.00 89.19 218 TRP A N 1
ATOM 1734 C CA . TRP A 1 218 ? 1.624 -7.936 -1.705 1.00 89.19 218 TRP A CA 1
ATOM 1735 C C . TRP A 1 218 ? 2.149 -6.656 -1.043 1.00 89.19 218 TRP A C 1
ATOM 1737 O O . TRP A 1 218 ? 1.440 -5.971 -0.306 1.00 89.19 218 TRP A O 1
ATOM 1747 N N . HIS A 1 219 ? 3.430 -6.367 -1.249 1.00 88.75 219 HIS A N 1
ATOM 1748 C CA . HIS A 1 219 ? 4.080 -5.157 -0.757 1.00 88.75 219 HIS A CA 1
ATOM 1749 C C . HIS A 1 219 ? 5.173 -4.665 -1.703 1.00 88.75 219 HIS A C 1
ATOM 1751 O O . HIS A 1 219 ? 5.668 -5.416 -2.551 1.00 88.75 219 HIS A O 1
ATOM 1757 N N . ALA A 1 220 ? 5.556 -3.406 -1.518 1.00 91.88 220 ALA A N 1
ATOM 1758 C CA . ALA A 1 220 ? 6.671 -2.767 -2.188 1.00 91.88 220 ALA A CA 1
ATOM 1759 C C . ALA A 1 220 ? 7.523 -1.959 -1.204 1.00 91.88 220 ALA A C 1
ATOM 1761 O O . ALA A 1 220 ? 7.031 -1.525 -0.162 1.00 91.88 220 ALA A O 1
ATOM 1762 N N . ALA A 1 221 ? 8.787 -1.745 -1.548 1.00 94.06 221 ALA A N 1
ATOM 1763 C CA . ALA A 1 221 ? 9.709 -0.901 -0.800 1.00 94.06 221 ALA A CA 1
ATOM 1764 C C . ALA A 1 221 ? 10.589 -0.099 -1.763 1.00 94.06 221 ALA A C 1
ATOM 1766 O O . ALA A 1 221 ? 11.080 -0.661 -2.745 1.00 94.06 221 ALA A O 1
ATOM 1767 N N . ALA A 1 222 ? 10.808 1.182 -1.475 1.00 92.38 222 ALA A N 1
ATOM 1768 C CA . ALA A 1 222 ? 11.663 2.055 -2.278 1.00 92.38 222 ALA A CA 1
ATOM 1769 C C . ALA A 1 222 ? 12.747 2.715 -1.420 1.00 92.38 222 ALA A C 1
ATOM 1771 O O . ALA A 1 222 ? 12.485 3.110 -0.280 1.00 92.38 222 ALA A O 1
ATOM 1772 N N . SER A 1 223 ? 13.958 2.829 -1.969 1.00 90.69 223 SER A N 1
ATOM 1773 C CA . SER A 1 223 ? 15.074 3.512 -1.306 1.00 90.69 223 SER A CA 1
ATOM 1774 C C . SER A 1 223 ? 14.899 5.035 -1.298 1.00 90.69 223 SER A C 1
ATOM 1776 O O . SER A 1 223 ? 14.160 5.573 -2.116 1.00 90.69 223 SER A O 1
ATOM 1778 N N . THR A 1 224 ? 15.626 5.737 -0.427 1.00 86.94 224 THR A N 1
ATOM 1779 C CA . THR A 1 224 ? 15.619 7.216 -0.305 1.00 86.94 224 THR A CA 1
ATOM 1780 C C . THR A 1 224 ? 15.952 7.991 -1.577 1.00 86.94 224 THR A C 1
ATOM 1782 O O . THR A 1 224 ? 15.599 9.157 -1.701 1.00 86.94 224 THR A O 1
ATOM 1785 N N . THR A 1 225 ? 16.638 7.357 -2.520 1.00 89.81 225 THR A N 1
ATOM 1786 C CA . THR A 1 225 ? 17.118 7.956 -3.771 1.00 89.81 225 THR A CA 1
ATOM 1787 C C . THR A 1 225 ? 16.270 7.591 -4.989 1.00 89.81 225 THR A C 1
ATOM 1789 O O . THR A 1 225 ? 16.659 7.906 -6.113 1.00 89.81 225 THR A O 1
ATOM 1792 N N . VAL A 1 226 ? 15.142 6.891 -4.804 1.00 92.81 226 VAL A N 1
ATOM 1793 C CA . VAL A 1 226 ? 14.243 6.564 -5.920 1.00 92.81 226 VAL A CA 1
ATOM 1794 C C . VAL A 1 226 ? 13.736 7.861 -6.572 1.00 92.81 226 VAL A C 1
ATOM 1796 O O . VAL A 1 226 ? 13.307 8.756 -5.856 1.00 92.81 226 VAL A O 1
ATOM 1799 N N . PRO A 1 227 ? 13.749 8.003 -7.908 1.00 93.00 227 PRO A N 1
ATOM 1800 C CA . PRO A 1 227 ? 13.226 9.199 -8.562 1.00 93.00 227 PRO A CA 1
ATOM 1801 C C . PRO A 1 227 ? 11.773 9.505 -8.172 1.00 93.00 227 PRO A C 1
ATOM 1803 O O . PRO A 1 227 ? 10.911 8.617 -8.161 1.00 93.00 227 PRO A O 1
ATOM 1806 N N . VAL A 1 228 ? 11.484 10.778 -7.890 1.00 93.75 228 VAL A N 1
ATOM 1807 C CA . VAL A 1 228 ? 10.153 11.228 -7.455 1.00 93.75 228 VAL A CA 1
ATOM 1808 C C . VAL A 1 228 ? 9.085 10.981 -8.528 1.00 93.75 228 VAL A C 1
ATOM 1810 O O . VAL A 1 228 ? 7.940 10.689 -8.196 1.00 93.75 228 VAL A O 1
ATOM 1813 N N . GLU A 1 229 ? 9.453 11.009 -9.811 1.00 94.06 229 GLU A N 1
ATOM 1814 C CA . GLU A 1 229 ? 8.592 10.675 -10.954 1.00 94.06 229 GLU A CA 1
ATOM 1815 C C . GLU A 1 229 ? 8.089 9.232 -10.887 1.00 94.06 229 GLU A C 1
ATOM 1817 O O . GLU A 1 229 ? 6.893 8.988 -11.043 1.00 94.06 229 GLU A O 1
ATOM 1822 N N . ILE A 1 230 ? 8.979 8.287 -10.573 1.00 95.44 230 ILE A N 1
ATOM 1823 C CA . ILE A 1 230 ? 8.637 6.866 -10.454 1.00 95.44 230 ILE A CA 1
ATOM 1824 C C . ILE A 1 230 ? 7.673 6.660 -9.286 1.00 95.44 230 ILE A C 1
ATOM 1826 O O . ILE A 1 230 ? 6.660 5.973 -9.426 1.00 95.44 230 ILE A O 1
ATOM 1830 N N . MET A 1 231 ? 7.947 7.293 -8.142 1.00 96.81 231 MET A N 1
ATOM 1831 C CA . MET A 1 231 ? 7.047 7.222 -6.988 1.00 96.81 231 MET A CA 1
ATOM 1832 C C . MET A 1 231 ? 5.699 7.890 -7.258 1.00 96.81 231 MET A C 1
ATOM 1834 O O . MET A 1 231 ? 4.672 7.382 -6.816 1.00 96.81 231 MET A O 1
ATOM 1838 N N . ARG A 1 232 ? 5.673 8.990 -8.015 1.00 96.19 232 ARG A N 1
ATOM 1839 C CA . ARG A 1 232 ? 4.438 9.667 -8.431 1.00 96.19 232 ARG A CA 1
ATOM 1840 C C . ARG A 1 232 ? 3.571 8.760 -9.296 1.00 96.19 232 ARG A C 1
ATOM 1842 O O . ARG A 1 232 ? 2.371 8.679 -9.052 1.00 96.19 232 ARG A O 1
ATOM 1849 N N . VAL A 1 233 ? 4.170 8.066 -10.265 1.00 96.94 233 VAL A N 1
ATOM 1850 C CA . VAL A 1 233 ? 3.464 7.094 -11.111 1.00 96.94 233 VAL A CA 1
ATOM 1851 C C . VAL A 1 233 ? 2.956 5.920 -10.285 1.00 96.94 233 VAL A C 1
ATOM 1853 O O . VAL A 1 233 ? 1.797 5.542 -10.427 1.00 96.94 233 VAL A O 1
ATOM 1856 N N . LEU A 1 234 ? 3.769 5.396 -9.364 1.00 97.31 234 LEU A N 1
ATOM 1857 C CA . LEU A 1 234 ? 3.335 4.329 -8.470 1.00 97.31 234 LEU A CA 1
ATOM 1858 C C . LEU A 1 234 ? 2.124 4.750 -7.627 1.00 97.31 234 LEU A C 1
ATOM 1860 O O . LEU A 1 234 ? 1.118 4.051 -7.640 1.00 97.31 234 LEU A O 1
ATOM 1864 N N . LEU A 1 235 ? 2.190 5.888 -6.929 1.00 96.69 235 LEU A N 1
ATOM 1865 C CA . LEU A 1 235 ? 1.081 6.371 -6.098 1.00 96.69 235 LEU A CA 1
ATOM 1866 C C . LEU A 1 235 ? -0.164 6.677 -6.943 1.00 96.69 235 LEU A C 1
ATOM 1868 O O . LEU A 1 235 ? -1.273 6.327 -6.548 1.00 96.69 235 LEU A O 1
ATOM 1872 N N . GLY A 1 236 ? 0.019 7.258 -8.132 1.00 95.69 236 GLY A N 1
ATOM 1873 C CA . GLY A 1 236 ? -1.063 7.482 -9.089 1.00 95.69 236 GLY A CA 1
ATOM 1874 C C . GLY A 1 236 ? -1.731 6.184 -9.547 1.00 95.69 236 GLY A C 1
ATOM 1875 O O . GLY A 1 236 ? -2.955 6.124 -9.618 1.00 95.69 236 GLY A O 1
ATOM 1876 N N . SER A 1 237 ? -0.952 5.124 -9.780 1.00 94.62 237 SER A N 1
ATOM 1877 C CA . SER A 1 237 ? -1.473 3.801 -10.140 1.00 94.62 237 SER A CA 1
ATOM 1878 C C . SER A 1 237 ? -2.370 3.237 -9.031 1.00 94.62 237 SER A C 1
ATOM 1880 O O . SER A 1 237 ? -3.486 2.801 -9.311 1.00 94.62 237 SER A O 1
ATOM 1882 N N . LEU A 1 238 ? -1.951 3.362 -7.760 1.00 94.12 238 LEU A N 1
ATOM 1883 C CA . LEU A 1 238 ? -2.748 2.936 -6.596 1.00 94.12 238 LEU A CA 1
ATOM 1884 C C . LEU A 1 238 ? -4.073 3.699 -6.447 1.00 94.12 238 LEU A C 1
ATOM 1886 O O . LEU A 1 238 ? -5.017 3.154 -5.886 1.00 94.12 238 LEU A O 1
ATOM 1890 N N . ALA A 1 239 ? -4.127 4.947 -6.910 1.00 90.44 239 ALA A N 1
ATOM 1891 C CA . ALA A 1 239 ? -5.307 5.811 -6.860 1.00 90.44 239 ALA A CA 1
ATOM 1892 C C . ALA A 1 239 ? -6.246 5.653 -8.071 1.00 90.44 239 ALA A C 1
ATOM 1894 O O . ALA A 1 239 ? -7.437 5.937 -7.990 1.00 90.44 239 ALA A O 1
ATOM 1895 N N . SER A 1 240 ? -5.717 5.233 -9.222 1.00 82.19 240 SER A N 1
ATOM 1896 C CA . SER A 1 240 ? -6.453 5.260 -10.494 1.00 82.19 240 SER A CA 1
ATOM 1897 C C . SER A 1 240 ? -7.403 4.080 -10.727 1.00 82.19 240 SER A C 1
ATOM 1899 O O . SER A 1 240 ? -8.291 4.173 -11.577 1.00 82.19 240 SER A O 1
ATOM 1901 N N . ALA A 1 241 ? -7.207 2.977 -10.006 1.00 74.12 241 ALA A N 1
ATOM 1902 C CA . ALA A 1 241 ? -7.894 1.707 -10.213 1.00 74.12 241 ALA A CA 1
ATOM 1903 C C . ALA A 1 241 ? -8.703 1.292 -8.977 1.00 74.12 241 ALA A C 1
ATOM 1905 O O . ALA A 1 241 ? -8.542 1.852 -7.894 1.00 74.12 241 ALA A O 1
ATOM 1906 N N . ASP A 1 242 ? -9.578 0.296 -9.138 1.00 85.62 242 ASP A N 1
ATOM 1907 C CA . ASP A 1 242 ? -10.336 -0.251 -8.016 1.00 85.62 242 ASP A CA 1
ATOM 1908 C C . ASP A 1 242 ? -9.380 -0.798 -6.945 1.00 85.62 242 ASP A C 1
ATOM 1910 O O . ASP A 1 242 ? -8.527 -1.651 -7.208 1.00 85.62 242 ASP A O 1
ATOM 1914 N N . ALA A 1 243 ? -9.506 -0.291 -5.718 1.00 79.88 243 ALA A N 1
ATOM 1915 C CA . ALA A 1 243 ? -8.574 -0.624 -4.650 1.00 79.88 243 ALA A CA 1
ATOM 1916 C C . ALA A 1 243 ? -8.606 -2.114 -4.280 1.00 79.88 243 ALA A C 1
ATOM 1918 O O . ALA A 1 243 ? -7.574 -2.652 -3.874 1.00 79.88 243 ALA A O 1
ATOM 1919 N N . ALA A 1 244 ? -9.752 -2.792 -4.424 1.00 79.19 244 ALA A N 1
ATOM 1920 C CA . ALA A 1 244 ? -9.85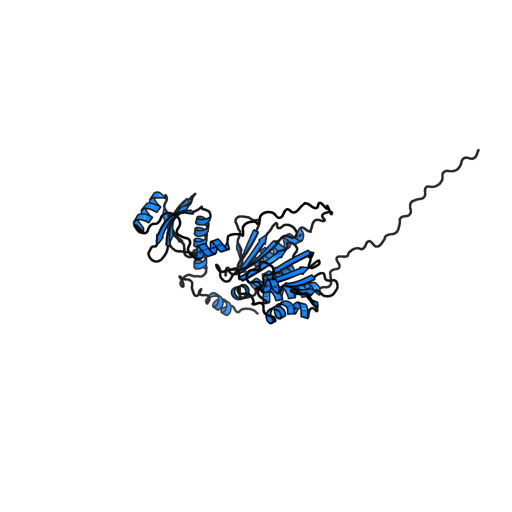4 -4.225 -4.167 1.00 79.19 244 ALA A CA 1
ATOM 1921 C C . ALA A 1 244 ? -9.184 -5.038 -5.284 1.00 79.19 244 ALA A C 1
ATOM 1923 O O . ALA A 1 244 ? -8.500 -6.015 -4.985 1.00 79.19 244 ALA A O 1
ATOM 1924 N N . GLU A 1 245 ? -9.298 -4.617 -6.545 1.00 87.25 245 GLU A N 1
ATOM 1925 C CA . GLU A 1 245 ? -8.569 -5.213 -7.672 1.00 87.25 245 GLU A CA 1
ATOM 1926 C C . GLU A 1 245 ? -7.050 -5.050 -7.510 1.00 87.25 245 GLU A C 1
ATOM 1928 O O . GLU A 1 245 ? -6.300 -6.031 -7.571 1.00 87.25 245 GLU A O 1
ATOM 1933 N N . ILE A 1 246 ? -6.588 -3.830 -7.214 1.00 89.81 246 ILE A N 1
ATOM 1934 C CA . ILE A 1 246 ? -5.172 -3.559 -6.945 1.00 89.81 246 ILE A CA 1
ATOM 1935 C C . ILE A 1 246 ? -4.680 -4.399 -5.764 1.00 89.81 246 ILE A C 1
ATOM 1937 O O . ILE A 1 246 ? -3.617 -5.019 -5.852 1.00 89.81 246 ILE A O 1
ATOM 1941 N N . ALA A 1 247 ? -5.443 -4.478 -4.671 1.00 80.88 247 ALA A N 1
ATOM 1942 C CA . ALA A 1 247 ? -5.047 -5.236 -3.488 1.00 80.88 247 ALA A CA 1
ATOM 1943 C C . ALA A 1 247 ? -5.088 -6.760 -3.691 1.00 80.88 247 ALA A C 1
ATOM 1945 O O . ALA A 1 247 ? -4.223 -7.480 -3.177 1.00 80.88 247 ALA A O 1
ATOM 1946 N N . ALA A 1 248 ? -6.026 -7.263 -4.501 1.00 87.19 248 ALA A N 1
ATOM 1947 C CA . ALA A 1 248 ? -6.076 -8.665 -4.903 1.00 87.19 248 ALA A CA 1
ATOM 1948 C C . ALA A 1 248 ? -4.791 -9.087 -5.626 1.00 87.19 248 ALA A C 1
ATOM 1950 O O . ALA A 1 248 ? -4.344 -10.228 -5.446 1.00 87.19 248 ALA A O 1
ATOM 1951 N N . GLY A 1 249 ? -4.161 -8.158 -6.350 1.00 88.69 249 GLY A N 1
ATOM 1952 C CA . GLY A 1 249 ? -2.889 -8.372 -7.023 1.00 88.69 249 GLY A CA 1
ATOM 1953 C C . GLY A 1 249 ? -3.014 -9.302 -8.227 1.00 88.69 249 GLY A C 1
ATOM 1954 O O . GLY A 1 249 ? -4.109 -9.604 -8.696 1.00 88.69 249 GLY A O 1
ATOM 1955 N N . SER A 1 250 ? -1.883 -9.781 -8.738 1.00 89.12 250 SER A N 1
ATOM 1956 C CA . SER A 1 250 ? -1.868 -10.664 -9.909 1.00 89.12 250 SER A CA 1
ATOM 1957 C C . SER A 1 250 ? -1.152 -11.975 -9.619 1.00 89.12 250 SER A C 1
ATOM 1959 O O . SER A 1 250 ? -0.124 -12.012 -8.940 1.00 89.12 250 SER A O 1
ATOM 1961 N N . GLU A 1 251 ? -1.691 -13.073 -10.149 1.00 85.31 251 GLU A N 1
ATOM 1962 C CA . GLU A 1 251 ? -0.977 -14.345 -10.147 1.00 85.31 251 GLU A CA 1
ATOM 1963 C C . GLU A 1 251 ? 0.251 -14.269 -11.059 1.00 85.31 251 GLU A C 1
ATOM 1965 O O . GLU A 1 251 ? 0.231 -13.660 -12.137 1.00 85.31 251 GLU A O 1
ATOM 1970 N N . ILE A 1 252 ? 1.330 -14.925 -10.629 1.00 81.62 252 ILE A N 1
ATOM 1971 C CA . ILE A 1 252 ? 2.551 -15.044 -11.419 1.00 81.62 252 ILE A CA 1
ATOM 1972 C C . ILE A 1 252 ? 2.306 -16.044 -12.548 1.00 81.62 252 ILE A C 1
ATOM 1974 O O . ILE A 1 252 ? 2.453 -17.255 -12.392 1.00 81.62 252 ILE A O 1
ATOM 1978 N N . ALA A 1 253 ? 1.946 -15.512 -13.710 1.00 79.12 253 ALA A N 1
ATOM 1979 C CA . ALA A 1 253 ? 1.836 -16.250 -14.955 1.00 79.12 253 ALA A CA 1
ATOM 1980 C C . ALA A 1 253 ? 2.683 -15.580 -16.042 1.00 79.12 253 ALA A C 1
ATOM 1982 O O . ALA A 1 253 ? 2.940 -14.377 -16.012 1.00 79.12 253 ALA A O 1
ATOM 1983 N N . HIS A 1 254 ? 3.087 -16.353 -17.053 1.00 76.75 254 HIS A N 1
ATOM 1984 C CA . HIS A 1 254 ? 3.865 -15.829 -18.181 1.00 76.75 254 HIS A CA 1
ATOM 1985 C C . HIS A 1 254 ? 3.151 -14.667 -18.900 1.00 76.75 254 HIS A C 1
ATOM 1987 O O . HIS A 1 254 ? 3.800 -13.725 -19.348 1.00 76.75 254 HIS A O 1
ATOM 1993 N N . ALA A 1 255 ? 1.815 -14.713 -18.987 1.00 78.94 255 ALA A N 1
ATOM 1994 C CA . ALA A 1 255 ? 1.013 -13.625 -19.544 1.00 78.94 255 ALA A CA 1
ATOM 1995 C C . ALA A 1 255 ? 1.153 -12.334 -18.718 1.00 78.94 255 ALA A C 1
ATOM 1997 O O . ALA A 1 255 ? 1.480 -11.300 -19.291 1.00 78.94 255 ALA A O 1
ATOM 1998 N N . THR A 1 256 ? 1.021 -12.428 -17.392 1.00 82.25 256 THR A N 1
ATOM 1999 C CA . THR A 1 256 ? 1.190 -11.317 -16.443 1.00 82.25 256 THR A CA 1
ATOM 2000 C C . THR A 1 256 ? 2.584 -10.696 -16.535 1.00 82.25 256 THR A C 1
ATOM 2002 O O . THR A 1 256 ? 2.721 -9.479 -16.604 1.00 82.25 256 THR A O 1
ATOM 2005 N N . ILE A 1 257 ? 3.634 -11.527 -16.593 1.00 85.19 257 ILE A N 1
ATOM 2006 C CA . ILE A 1 257 ? 5.021 -11.050 -16.717 1.00 85.19 257 ILE A CA 1
ATOM 2007 C C . ILE A 1 257 ? 5.207 -10.290 -18.033 1.00 85.19 257 ILE A C 1
ATOM 2009 O O . ILE A 1 257 ? 5.810 -9.218 -18.056 1.00 85.19 257 ILE A O 1
ATOM 2013 N N . ARG A 1 258 ? 4.674 -10.829 -19.135 1.00 86.94 258 ARG A N 1
ATOM 2014 C CA . ARG A 1 258 ? 4.746 -10.188 -20.450 1.00 86.94 258 ARG A CA 1
ATOM 2015 C C . ARG A 1 258 ? 3.987 -8.865 -20.482 1.00 86.94 258 ARG A C 1
ATOM 2017 O O . ARG A 1 258 ? 4.461 -7.932 -21.114 1.00 86.94 258 ARG A O 1
ATOM 2024 N N . GLU A 1 259 ? 2.826 -8.793 -19.845 1.00 89.12 259 GLU A N 1
ATOM 2025 C CA . GLU A 1 259 ? 2.027 -7.570 -19.759 1.00 89.12 259 GLU A CA 1
ATOM 2026 C C . GLU A 1 259 ? 2.747 -6.488 -18.948 1.00 89.12 259 GLU A C 1
ATOM 2028 O O . GLU A 1 259 ? 3.002 -5.406 -19.476 1.00 89.12 259 GLU A O 1
ATOM 2033 N N . ALA A 1 260 ? 3.201 -6.825 -17.737 1.00 91.06 260 ALA A N 1
ATOM 2034 C CA . ALA A 1 260 ? 3.938 -5.919 -16.858 1.00 91.06 260 ALA A CA 1
ATOM 2035 C C . ALA A 1 260 ? 5.228 -5.367 -17.495 1.00 91.06 260 ALA A C 1
ATOM 2037 O O . ALA A 1 260 ? 5.615 -4.231 -17.243 1.00 91.06 260 ALA A O 1
ATOM 2038 N N . THR A 1 261 ? 5.901 -6.156 -18.339 1.00 92.81 261 THR A N 1
ATOM 2039 C CA . THR A 1 261 ? 7.186 -5.779 -18.964 1.00 92.81 261 THR A CA 1
ATOM 2040 C C . THR A 1 261 ? 7.070 -5.322 -20.415 1.00 92.81 261 THR A C 1
ATOM 2042 O O . THR A 1 261 ? 8.071 -4.930 -21.020 1.00 92.81 261 THR A O 1
ATOM 2045 N N . ARG A 1 262 ? 5.857 -5.314 -20.983 1.00 93.75 262 ARG A N 1
ATOM 2046 C CA . ARG A 1 262 ? 5.605 -4.864 -22.357 1.00 93.75 262 ARG A CA 1
ATOM 2047 C C . ARG A 1 262 ? 6.163 -3.462 -22.645 1.00 93.75 262 ARG A C 1
ATOM 2049 O O . ARG A 1 262 ? 6.808 -3.330 -23.683 1.00 93.75 262 ARG A O 1
ATOM 2056 N N . PRO A 1 263 ? 6.000 -2.449 -21.769 1.00 95.56 263 PRO A N 1
ATOM 2057 C CA . PRO A 1 263 ? 6.527 -1.110 -22.039 1.00 95.56 263 PRO A CA 1
ATOM 2058 C C . PRO A 1 263 ? 8.049 -1.080 -22.234 1.00 95.56 263 PRO A C 1
ATOM 2060 O O . PRO A 1 263 ? 8.548 -0.322 -23.059 1.00 95.56 263 PRO A O 1
ATOM 2063 N N . LEU A 1 264 ? 8.789 -1.945 -21.527 1.00 93.25 264 LEU A N 1
ATOM 2064 C CA . LEU A 1 264 ? 10.244 -2.057 -21.670 1.00 93.25 264 LEU A CA 1
ATOM 2065 C C . LEU A 1 264 ? 10.617 -2.660 -23.027 1.00 93.25 264 LEU A C 1
ATOM 2067 O O . LEU A 1 264 ? 11.502 -2.153 -23.713 1.00 93.25 264 LEU A O 1
ATOM 2071 N N . ALA A 1 265 ? 9.913 -3.719 -23.438 1.00 90.19 265 ALA A N 1
ATOM 2072 C CA . ALA A 1 265 ? 10.120 -4.341 -24.743 1.00 90.19 265 ALA A CA 1
ATOM 2073 C C . ALA A 1 265 ? 9.794 -3.370 -25.892 1.00 90.19 265 ALA A C 1
ATOM 2075 O O . ALA A 1 265 ? 10.563 -3.272 -26.848 1.00 90.19 265 ALA A O 1
ATOM 2076 N N . ASP A 1 266 ? 8.699 -2.614 -25.771 1.00 92.00 266 ASP A N 1
ATOM 2077 C CA . ASP A 1 266 ? 8.296 -1.593 -26.745 1.00 92.00 266 ASP A CA 1
ATOM 2078 C C . ASP A 1 266 ? 9.325 -0.441 -26.816 1.00 92.00 266 ASP A C 1
ATOM 2080 O O . ASP A 1 266 ? 9.539 0.137 -27.882 1.00 92.00 266 ASP A O 1
ATOM 2084 N N . ALA A 1 267 ? 10.026 -0.157 -25.712 1.00 91.44 267 ALA A N 1
ATOM 2085 C CA . ALA A 1 267 ? 11.141 0.789 -25.636 1.00 91.44 267 ALA A CA 1
ATOM 2086 C C . ALA A 1 267 ? 12.505 0.204 -26.053 1.00 91.44 267 ALA A C 1
ATOM 2088 O O . ALA A 1 267 ? 13.525 0.882 -25.935 1.00 91.44 267 ALA A O 1
ATOM 2089 N N . GLY A 1 268 ? 12.548 -1.041 -26.535 1.00 90.88 268 GLY A N 1
ATOM 2090 C CA . GLY A 1 268 ? 13.771 -1.675 -27.026 1.00 90.88 268 GLY A CA 1
ATOM 2091 C C . GLY A 1 268 ? 14.736 -2.141 -25.934 1.00 90.88 268 GLY A C 1
ATOM 2092 O O . GLY A 1 268 ? 15.917 -2.326 -26.220 1.00 90.88 268 GLY A O 1
ATOM 2093 N N . TRP A 1 269 ? 14.266 -2.332 -24.698 1.00 93.44 269 TRP A N 1
ATOM 2094 C CA . TRP A 1 269 ? 15.082 -2.919 -23.636 1.00 93.44 269 TRP A CA 1
ATOM 2095 C C . TRP A 1 269 ? 15.381 -4.388 -23.938 1.00 93.44 269 TRP A C 1
ATOM 2097 O O . TRP A 1 269 ? 14.499 -5.154 -24.337 1.00 93.44 269 TRP A O 1
ATOM 2107 N N . GLU A 1 270 ? 16.623 -4.801 -23.703 1.00 89.69 270 GLU A N 1
ATOM 2108 C CA . GLU A 1 270 ? 17.052 -6.172 -23.964 1.00 89.69 270 GLU A CA 1
ATOM 2109 C C . GLU A 1 270 ? 16.749 -7.076 -22.769 1.00 89.69 270 GLU A C 1
ATOM 2111 O O . GLU A 1 270 ? 17.115 -6.769 -21.632 1.00 89.69 270 GLU A O 1
ATOM 2116 N N . LEU A 1 271 ? 16.103 -8.215 -23.033 1.00 89.38 271 LEU A N 1
ATOM 2117 C CA . LEU A 1 271 ? 15.874 -9.266 -22.046 1.00 89.38 271 LEU A CA 1
ATOM 2118 C C . LEU A 1 271 ? 17.042 -10.260 -22.052 1.00 89.38 271 LEU A C 1
ATOM 2120 O O . LEU A 1 271 ? 17.254 -10.981 -23.027 1.00 89.38 271 LEU A O 1
ATOM 2124 N N . ALA A 1 272 ? 17.736 -10.360 -20.925 1.00 86.25 272 ALA A N 1
ATOM 2125 C CA . ALA A 1 272 ? 18.683 -11.418 -20.614 1.00 86.25 272 ALA A CA 1
ATOM 2126 C C . ALA A 1 272 ? 18.071 -12.395 -19.601 1.00 86.25 272 ALA A C 1
ATOM 2128 O O . ALA A 1 272 ? 17.444 -11.988 -18.623 1.00 86.25 272 ALA A O 1
ATOM 2129 N N . VAL A 1 273 ? 18.276 -13.692 -19.817 1.00 84.62 273 VAL A N 1
ATOM 2130 C CA . VAL A 1 273 ? 17.862 -14.742 -18.880 1.00 84.62 273 VAL A CA 1
ATOM 2131 C C . VAL A 1 273 ? 19.118 -15.362 -18.282 1.00 84.62 273 VAL A C 1
ATOM 2133 O O . VAL A 1 273 ? 19.934 -15.919 -19.015 1.00 84.62 273 VAL A O 1
ATOM 2136 N N . ASP A 1 274 ? 19.271 -15.259 -16.964 1.00 76.81 274 ASP A N 1
ATOM 2137 C CA . ASP A 1 274 ? 20.407 -15.796 -16.213 1.00 76.81 274 ASP A CA 1
ATOM 2138 C C . ASP A 1 274 ? 19.910 -16.699 -15.079 1.00 76.81 274 ASP A C 1
ATOM 2140 O O . ASP A 1 274 ? 19.522 -16.252 -13.994 1.00 76.81 274 ASP A O 1
ATOM 2144 N N . GLY A 1 275 ? 19.863 -18.003 -15.363 1.00 79.19 275 GLY A N 1
ATOM 2145 C CA . GLY A 1 275 ? 19.380 -19.015 -14.431 1.00 79.19 275 GLY A CA 1
ATOM 2146 C C . GLY A 1 275 ? 17.951 -18.735 -13.963 1.00 79.19 275 GLY A C 1
ATOM 2147 O O . GLY A 1 275 ? 16.993 -18.955 -14.700 1.00 79.19 275 GLY A O 1
ATOM 2148 N N . ARG A 1 276 ? 17.812 -18.277 -12.713 1.00 81.94 276 ARG A N 1
ATOM 2149 C CA . ARG A 1 276 ? 16.517 -17.958 -12.087 1.00 81.94 276 ARG A CA 1
ATOM 2150 C C . ARG A 1 276 ? 16.040 -16.523 -12.337 1.00 81.94 276 ARG A C 1
ATOM 2152 O O . ARG A 1 276 ? 14.912 -16.195 -11.974 1.00 81.94 276 ARG A O 1
ATOM 2159 N N . PHE A 1 277 ? 16.894 -15.673 -12.903 1.00 83.50 277 PHE A N 1
ATOM 2160 C CA . PHE A 1 277 ? 16.629 -14.253 -13.086 1.00 83.50 277 PHE A CA 1
ATOM 2161 C C . PHE A 1 277 ? 16.291 -13.929 -14.539 1.00 83.50 277 PHE A C 1
ATOM 2163 O O . PHE A 1 277 ? 16.986 -14.341 -15.467 1.00 83.50 277 PHE A O 1
ATOM 2170 N N . PHE A 1 278 ? 15.253 -13.123 -14.722 1.00 89.44 278 PHE A N 1
ATOM 2171 C CA . PHE A 1 278 ? 14.923 -12.466 -15.981 1.00 89.44 278 PHE A CA 1
ATOM 2172 C C . PHE A 1 278 ? 15.259 -10.991 -15.815 1.00 89.44 278 PHE A C 1
ATOM 2174 O O . PHE A 1 278 ? 14.760 -10.351 -14.889 1.00 89.44 278 PHE A O 1
ATOM 2181 N N . ARG A 1 279 ? 16.141 -10.455 -16.655 1.00 91.50 279 ARG A N 1
ATOM 2182 C CA . ARG A 1 279 ? 16.657 -9.094 -16.513 1.00 91.50 279 ARG A CA 1
ATOM 2183 C C . ARG A 1 279 ? 16.438 -8.306 -17.791 1.00 91.50 279 ARG A C 1
ATOM 2185 O O . ARG A 1 279 ? 16.955 -8.684 -18.834 1.00 91.50 279 ARG A O 1
ATOM 2192 N N . TRP A 1 280 ? 15.733 -7.190 -17.683 1.00 93.69 280 TRP A N 1
ATOM 2193 C CA . TRP A 1 280 ? 15.617 -6.189 -18.734 1.00 93.69 280 TRP A CA 1
ATOM 2194 C C . TRP A 1 280 ? 16.617 -5.074 -18.457 1.00 93.69 280 TRP A C 1
ATOM 2196 O O . TRP A 1 280 ? 16.664 -4.559 -17.337 1.00 93.69 280 TRP A O 1
ATOM 2206 N N . GLN A 1 281 ? 17.411 -4.711 -19.459 1.00 92.06 281 GLN A N 1
ATOM 2207 C CA . GLN A 1 281 ? 18.375 -3.616 -19.366 1.00 92.06 281 GLN A CA 1
ATOM 2208 C C . GLN A 1 281 ? 18.004 -2.495 -20.324 1.00 92.06 281 GLN A C 1
ATOM 2210 O O . GLN A 1 281 ? 17.618 -2.750 -21.469 1.00 92.06 281 GLN A O 1
ATOM 2215 N N . ALA A 1 282 ? 18.127 -1.262 -19.836 1.00 90.81 282 ALA A N 1
ATOM 2216 C CA . ALA A 1 282 ? 17.912 -0.082 -20.649 1.00 90.81 282 ALA A CA 1
ATOM 2217 C C . ALA A 1 282 ? 18.890 -0.061 -21.838 1.00 90.81 282 ALA A C 1
ATOM 2219 O O . ALA A 1 282 ? 20.051 -0.451 -21.687 1.00 90.81 282 ALA A O 1
ATOM 2220 N N . PRO A 1 283 ? 18.445 0.373 -23.029 1.00 87.44 283 PRO A N 1
ATOM 2221 C CA . PRO A 1 283 ? 19.312 0.444 -24.196 1.00 87.44 283 PRO A CA 1
ATOM 2222 C C . PRO A 1 283 ? 20.401 1.512 -24.015 1.00 87.44 283 PRO A C 1
ATOM 2224 O O . PRO A 1 283 ? 20.208 2.509 -23.326 1.00 87.44 283 PRO A O 1
ATOM 2227 N N . GLY A 1 284 ? 21.536 1.342 -24.696 1.00 82.06 284 GLY A N 1
ATOM 2228 C CA . GLY A 1 284 ? 22.623 2.328 -24.715 1.00 82.06 284 GLY A CA 1
ATOM 2229 C C . GLY A 1 284 ? 23.407 2.421 -23.400 1.00 82.06 284 GLY A C 1
ATOM 2230 O O . GLY A 1 284 ? 23.614 1.425 -22.718 1.00 82.06 284 GLY A O 1
ATOM 2231 N N . ASP A 1 285 ? 23.862 3.630 -23.055 1.00 75.69 285 ASP A N 1
ATOM 2232 C CA . ASP A 1 285 ? 24.660 3.896 -21.842 1.00 75.69 285 ASP A CA 1
ATOM 2233 C C . ASP A 1 285 ? 23.785 4.165 -20.597 1.00 75.69 285 ASP A C 1
ATOM 2235 O O . ASP A 1 285 ? 24.252 4.734 -19.603 1.00 75.69 285 ASP A O 1
ATOM 2239 N N . HIS A 1 286 ? 22.494 3.830 -20.654 1.00 78.88 286 HIS A N 1
ATOM 2240 C CA . HIS A 1 286 ? 21.570 4.044 -19.548 1.00 78.88 286 HIS A CA 1
ATOM 2241 C C . HIS A 1 286 ? 21.806 2.996 -18.460 1.00 78.88 286 HIS A C 1
ATOM 2243 O O . HIS A 1 286 ? 21.687 1.794 -18.676 1.00 78.88 286 HIS A O 1
ATOM 2249 N N . LEU A 1 287 ? 22.121 3.468 -17.257 1.00 81.19 287 LEU A N 1
ATOM 2250 C CA . LEU A 1 287 ? 22.341 2.622 -16.092 1.00 81.19 287 LEU A CA 1
ATOM 2251 C C . LEU A 1 287 ? 21.002 2.388 -15.386 1.00 81.19 287 LEU A C 1
ATOM 2253 O O . LEU A 1 287 ? 20.792 2.894 -14.289 1.00 81.19 287 LEU A O 1
ATOM 2257 N N . GLY A 1 288 ? 20.091 1.643 -16.022 1.00 89.12 288 GLY A N 1
ATOM 2258 C CA . GLY A 1 288 ? 18.777 1.280 -15.470 1.00 89.12 288 GLY A CA 1
ATOM 2259 C C . GLY A 1 288 ? 18.327 -0.126 -15.869 1.00 89.12 288 GLY A C 1
ATOM 2260 O O . GLY A 1 288 ? 18.688 -0.624 -16.938 1.00 89.12 288 GLY A O 1
ATOM 2261 N N . GLY A 1 289 ? 17.535 -0.777 -15.016 1.00 93.56 289 GLY A N 1
ATOM 2262 C CA . GLY A 1 289 ? 17.085 -2.139 -15.281 1.00 93.56 289 GLY A CA 1
ATOM 2263 C C . GLY A 1 289 ? 15.919 -2.612 -14.421 1.00 93.56 289 GLY A C 1
ATOM 2264 O O . GLY A 1 289 ? 15.600 -2.046 -13.376 1.00 93.56 289 GLY A O 1
ATOM 2265 N N . LEU A 1 290 ? 15.310 -3.705 -14.874 1.00 94.81 290 LEU A N 1
ATOM 2266 C CA . LEU A 1 290 ? 14.321 -4.483 -14.135 1.00 94.81 290 LEU A CA 1
ATOM 2267 C C . LEU A 1 290 ? 14.821 -5.920 -14.012 1.00 94.81 290 LEU A C 1
ATOM 2269 O O . LEU A 1 290 ? 15.251 -6.519 -14.994 1.00 94.81 290 LEU A O 1
ATOM 2273 N N . GLN A 1 291 ? 14.724 -6.493 -12.820 1.00 93.75 291 GLN A N 1
ATOM 2274 C CA . GLN A 1 291 ? 14.968 -7.906 -12.569 1.00 93.75 291 GLN A CA 1
ATOM 2275 C C . GLN A 1 291 ? 13.718 -8.576 -12.000 1.00 93.75 291 GLN A C 1
ATOM 2277 O O . GLN A 1 291 ? 13.156 -8.102 -11.015 1.00 93.75 291 GLN A O 1
ATOM 2282 N N . PHE A 1 292 ? 13.344 -9.714 -12.576 1.00 91.44 292 PHE A N 1
ATOM 2283 C CA . PHE A 1 292 ? 12.368 -10.648 -12.033 1.00 91.44 292 PHE A CA 1
ATOM 2284 C C . PHE A 1 292 ? 13.075 -11.924 -11.543 1.00 91.44 292 PHE A C 1
ATOM 2286 O O . PHE A 1 292 ? 13.787 -12.572 -12.312 1.00 91.44 292 PHE A O 1
ATOM 2293 N N . ASP A 1 293 ? 12.903 -12.281 -10.269 1.00 88.69 293 ASP A N 1
ATOM 2294 C CA . ASP A 1 293 ? 13.424 -13.513 -9.661 1.00 88.69 293 ASP A CA 1
ATOM 2295 C C . ASP A 1 293 ? 12.321 -14.582 -9.629 1.00 88.69 293 ASP A C 1
ATOM 2297 O O . ASP A 1 293 ? 11.424 -14.563 -8.781 1.00 88.69 293 ASP A O 1
ATOM 2301 N N . ALA A 1 294 ? 12.403 -15.548 -10.547 1.00 82.88 294 ALA A N 1
ATOM 2302 C CA . ALA A 1 294 ? 11.405 -16.607 -10.674 1.00 82.88 294 ALA A CA 1
ATOM 2303 C C . ALA A 1 294 ? 11.396 -17.585 -9.487 1.00 82.88 294 ALA A C 1
ATOM 2305 O O . ALA A 1 294 ? 10.391 -18.263 -9.263 1.00 82.88 294 ALA A O 1
ATOM 2306 N N . LEU A 1 295 ? 12.486 -17.674 -8.714 1.00 78.94 295 LEU A N 1
ATOM 2307 C CA . LEU A 1 295 ? 12.525 -18.495 -7.504 1.00 78.94 295 LEU A CA 1
ATOM 2308 C C . LEU A 1 295 ? 11.793 -17.789 -6.362 1.00 78.94 295 LEU A C 1
ATOM 2310 O O . LEU A 1 295 ? 10.938 -18.398 -5.720 1.00 78.94 295 LEU A O 1
ATOM 2314 N N . ALA A 1 296 ? 12.085 -16.502 -6.145 1.00 78.62 296 ALA A N 1
ATOM 2315 C CA . ALA A 1 296 ? 11.387 -15.692 -5.147 1.00 78.62 296 ALA A CA 1
ATOM 2316 C C . ALA A 1 296 ? 9.882 -15.609 -5.447 1.00 78.62 296 ALA A C 1
ATOM 2318 O O . ALA A 1 296 ? 9.069 -15.688 -4.529 1.00 78.62 296 ALA A O 1
ATOM 2319 N N . ALA A 1 297 ? 9.514 -15.533 -6.730 1.00 77.75 297 ALA A N 1
ATOM 2320 C CA . ALA A 1 297 ? 8.127 -15.484 -7.178 1.00 77.75 297 ALA A CA 1
ATOM 2321 C C . ALA A 1 297 ? 7.308 -16.747 -6.847 1.00 77.75 297 ALA A C 1
ATOM 2323 O O . ALA A 1 297 ? 6.103 -16.652 -6.626 1.00 77.75 297 ALA A O 1
ATOM 2324 N N . ASN A 1 298 ? 7.953 -17.918 -6.798 1.00 70.88 298 ASN A N 1
ATOM 2325 C CA . ASN A 1 298 ? 7.293 -19.211 -6.570 1.00 70.88 298 ASN A CA 1
ATOM 2326 C C . ASN A 1 298 ? 7.402 -19.721 -5.124 1.00 70.88 298 ASN A C 1
ATOM 2328 O O . ASN A 1 298 ? 6.798 -20.734 -4.769 1.00 70.88 298 ASN A O 1
ATOM 2332 N N . ALA A 1 299 ? 8.173 -19.049 -4.274 1.00 66.88 299 ALA A N 1
ATOM 2333 C CA . ALA A 1 299 ? 8.332 -19.442 -2.886 1.00 66.88 299 ALA A CA 1
ATOM 2334 C C . ALA A 1 299 ? 7.161 -18.910 -2.041 1.00 66.88 299 ALA A C 1
ATOM 2336 O O . ALA A 1 299 ? 7.069 -17.717 -1.761 1.00 66.88 299 ALA A O 1
ATOM 2337 N N . GLN A 1 300 ? 6.295 -19.820 -1.580 1.00 52.72 300 GLN A N 1
ATOM 2338 C CA . GLN A 1 300 ? 5.035 -19.540 -0.863 1.00 52.72 300 GLN A CA 1
ATOM 2339 C C . GLN A 1 300 ? 5.172 -18.683 0.412 1.00 52.72 300 GLN A C 1
ATOM 2341 O O . GLN A 1 300 ? 4.167 -18.198 0.921 1.00 52.72 300 GLN A O 1
ATOM 2346 N N . ARG A 1 301 ? 6.389 -18.497 0.942 1.00 50.81 301 ARG A N 1
ATOM 2347 C CA . ARG A 1 301 ? 6.690 -17.668 2.127 1.00 50.81 301 ARG A CA 1
ATOM 2348 C C . ARG A 1 301 ? 8.010 -16.899 2.003 1.00 50.81 301 ARG A C 1
ATOM 2350 O O . ARG A 1 301 ? 8.704 -16.688 2.991 1.00 50.81 301 ARG A O 1
ATOM 2357 N N . SER A 1 302 ? 8.414 -16.533 0.787 1.00 53.22 302 SER A N 1
ATOM 2358 C CA . SER A 1 302 ? 9.652 -15.774 0.601 1.00 53.22 302 SER A CA 1
ATOM 2359 C C . SER A 1 302 ? 9.445 -14.291 0.903 1.00 53.22 302 SER A C 1
ATOM 2361 O O . SER A 1 302 ? 8.588 -13.640 0.312 1.00 53.22 302 SER A O 1
ATOM 2363 N N . HIS A 1 303 ? 10.283 -13.748 1.787 1.00 59.56 303 HIS A N 1
ATOM 2364 C CA . HIS A 1 303 ? 10.405 -12.306 2.023 1.00 59.56 303 HIS A CA 1
ATOM 2365 C C . HIS A 1 303 ? 11.250 -11.599 0.952 1.00 59.56 303 HIS A C 1
ATOM 2367 O O . HIS A 1 303 ? 11.409 -10.382 0.994 1.00 59.56 303 HIS A O 1
ATOM 2373 N N . LEU A 1 304 ? 11.815 -12.352 0.001 1.00 69.44 304 LEU A N 1
ATOM 2374 C CA . LEU A 1 304 ? 12.608 -11.785 -1.082 1.00 69.44 304 LEU A CA 1
ATOM 2375 C C . LEU A 1 304 ? 11.706 -11.073 -2.098 1.00 69.44 304 LEU A C 1
ATOM 2377 O O . LEU A 1 304 ? 10.635 -11.591 -2.435 1.00 69.44 304 LEU A O 1
ATOM 2381 N N . PRO A 1 305 ? 12.149 -9.928 -2.639 1.00 83.50 305 PRO A N 1
ATOM 2382 C CA . PRO A 1 305 ? 11.435 -9.269 -3.716 1.00 83.50 305 PRO A CA 1
ATOM 2383 C C . PRO A 1 305 ? 11.460 -10.142 -4.972 1.00 83.50 305 PRO A C 1
ATOM 2385 O O . PRO A 1 305 ? 12.508 -10.648 -5.373 1.00 83.50 305 PRO A O 1
ATOM 2388 N N . ALA A 1 306 ? 10.303 -10.300 -5.610 1.00 89.06 306 ALA A N 1
ATOM 2389 C CA . ALA A 1 306 ? 10.215 -10.952 -6.912 1.00 89.06 306 ALA A CA 1
ATOM 2390 C C . ALA A 1 306 ? 10.586 -9.992 -8.037 1.00 89.06 306 ALA A C 1
ATOM 2392 O O . ALA A 1 306 ? 11.152 -10.425 -9.032 1.00 89.06 306 ALA A O 1
ATOM 2393 N N . TRP A 1 307 ? 10.300 -8.701 -7.870 1.00 94.06 307 TRP A N 1
ATOM 2394 C CA . TRP A 1 307 ? 10.603 -7.666 -8.849 1.00 94.06 307 TRP A CA 1
ATOM 2395 C C . TRP A 1 307 ? 11.528 -6.633 -8.224 1.00 94.06 307 TRP A C 1
ATOM 2397 O O . TRP A 1 307 ? 11.266 -6.146 -7.126 1.00 94.06 307 TRP A O 1
ATOM 2407 N N . THR A 1 308 ? 12.606 -6.291 -8.917 1.00 95.31 308 THR A N 1
ATOM 2408 C CA . THR A 1 308 ? 13.528 -5.226 -8.515 1.00 95.31 308 THR A CA 1
ATOM 2409 C C . THR A 1 308 ? 13.768 -4.307 -9.699 1.00 95.31 308 THR A C 1
ATOM 2411 O O . THR A 1 308 ? 14.435 -4.694 -10.657 1.00 95.31 308 THR A O 1
ATOM 2414 N N . PHE A 1 309 ? 13.240 -3.094 -9.615 1.00 95.62 309 PHE A N 1
ATOM 2415 C CA . PHE A 1 309 ? 13.625 -1.976 -10.465 1.00 95.62 309 PHE A CA 1
ATOM 2416 C C . PHE A 1 309 ? 14.820 -1.274 -9.833 1.00 95.62 309 PHE A C 1
ATOM 2418 O O . PHE A 1 309 ? 14.895 -1.137 -8.607 1.00 95.62 309 PHE A O 1
ATOM 2425 N N . TRP A 1 310 ? 15.748 -0.830 -10.666 1.00 94.56 310 TRP A N 1
ATOM 2426 C CA . TRP A 1 310 ? 16.910 -0.077 -10.223 1.00 94.56 310 TRP A CA 1
ATOM 2427 C C . TRP A 1 310 ? 17.349 0.930 -11.283 1.00 94.56 310 TRP A C 1
ATOM 2429 O O . TRP A 1 310 ? 17.057 0.777 -12.475 1.00 94.56 310 TRP A O 1
ATOM 2439 N N . GLY A 1 311 ? 18.109 1.927 -10.841 1.00 92.06 311 GLY A N 1
ATOM 2440 C CA . GLY A 1 311 ? 18.766 2.891 -11.712 1.00 92.06 311 GLY A CA 1
ATOM 2441 C C . GLY A 1 311 ? 20.027 3.481 -11.095 1.00 92.06 311 GLY A C 1
ATOM 2442 O O . GLY A 1 311 ? 20.393 3.175 -9.958 1.00 92.06 311 GLY A O 1
ATOM 2443 N N . ASP A 1 312 ? 20.706 4.295 -11.897 1.00 86.75 312 ASP A N 1
ATOM 2444 C CA . ASP A 1 312 ? 21.930 5.026 -11.572 1.00 86.75 312 ASP A CA 1
ATOM 2445 C C . ASP A 1 312 ? 23.069 4.144 -11.039 1.00 86.75 312 ASP A C 1
ATOM 2447 O O . ASP A 1 312 ? 23.847 4.550 -10.179 1.00 86.75 312 ASP A O 1
ATOM 2451 N N . GLY A 1 313 ? 23.186 2.918 -11.555 1.00 85.56 313 GLY A N 1
ATOM 2452 C CA . GLY A 1 313 ? 24.223 1.983 -11.124 1.00 85.56 313 GLY A CA 1
ATOM 2453 C C . GLY A 1 313 ? 24.178 0.632 -11.826 1.00 85.56 313 GLY A C 1
ATOM 2454 O O . GLY A 1 313 ? 23.687 0.506 -12.946 1.00 85.56 313 GLY A O 1
ATOM 2455 N N . THR A 1 314 ? 24.727 -0.384 -11.167 1.00 82.50 314 THR A N 1
ATOM 2456 C CA . THR A 1 314 ? 24.629 -1.784 -11.605 1.00 82.50 314 THR A CA 1
ATOM 2457 C C . THR A 1 314 ? 23.622 -2.531 -10.731 1.00 82.50 314 THR A C 1
ATOM 2459 O O . THR A 1 314 ? 23.294 -2.055 -9.647 1.00 82.50 314 THR A O 1
ATOM 2462 N N . PRO A 1 315 ? 23.155 -3.727 -11.133 1.00 78.25 315 PRO A N 1
ATOM 2463 C CA . PRO A 1 315 ? 22.275 -4.534 -10.285 1.00 78.25 315 PRO A CA 1
ATOM 2464 C C . PRO A 1 315 ? 22.834 -4.803 -8.876 1.00 78.25 315 PRO A C 1
ATOM 2466 O O . PRO A 1 315 ? 22.063 -4.888 -7.924 1.00 78.25 315 PRO A O 1
ATOM 2469 N N . ASP A 1 316 ? 24.160 -4.910 -8.744 1.00 82.38 316 ASP A N 1
ATOM 2470 C CA . ASP A 1 316 ? 24.841 -5.200 -7.473 1.00 82.38 316 ASP A CA 1
ATOM 2471 C C . ASP A 1 316 ? 25.164 -3.936 -6.659 1.00 82.38 316 ASP A C 1
ATOM 2473 O O . ASP A 1 316 ? 25.401 -4.010 -5.455 1.00 82.38 316 ASP A O 1
ATOM 2477 N N . SER A 1 317 ? 25.187 -2.769 -7.306 1.00 85.25 317 SER A N 1
ATOM 2478 C CA . SER A 1 317 ? 25.421 -1.473 -6.665 1.00 85.25 317 SER A CA 1
ATOM 2479 C C . SER A 1 317 ? 24.544 -0.404 -7.327 1.00 85.25 317 SER A C 1
ATOM 2481 O O . SER A 1 317 ? 25.038 0.429 -8.096 1.00 85.25 317 SER A O 1
ATOM 2483 N N . PRO A 1 318 ? 23.220 -0.472 -7.108 1.00 90.94 318 PRO A N 1
ATOM 2484 C CA . PRO A 1 318 ? 22.287 0.471 -7.700 1.00 90.94 318 PRO A CA 1
ATOM 2485 C C . PRO A 1 318 ? 22.307 1.798 -6.936 1.00 90.94 318 PRO A C 1
ATOM 2487 O O . PRO A 1 318 ? 22.420 1.810 -5.710 1.00 90.94 318 PRO A O 1
ATOM 2490 N N . GLY A 1 319 ? 22.157 2.913 -7.653 1.00 87.88 319 GLY A N 1
ATOM 2491 C CA . GLY A 1 319 ? 21.993 4.231 -7.036 1.00 87.88 319 GLY A CA 1
ATOM 2492 C C . GLY A 1 319 ? 20.648 4.365 -6.321 1.00 87.88 319 GLY A C 1
ATOM 2493 O O . GLY A 1 319 ? 20.559 5.048 -5.303 1.00 87.88 319 GLY A O 1
ATOM 2494 N N . TRP A 1 320 ? 19.621 3.664 -6.809 1.00 92.81 320 TRP A N 1
ATOM 2495 C CA . TRP A 1 320 ? 18.317 3.531 -6.163 1.00 92.81 320 TRP A CA 1
ATOM 2496 C C . TRP A 1 320 ? 17.647 2.196 -6.500 1.00 92.81 320 TRP A C 1
ATOM 2498 O O . TRP A 1 320 ? 17.937 1.579 -7.528 1.00 92.81 320 TRP A O 1
ATOM 2508 N N . THR A 1 321 ? 16.720 1.749 -5.647 1.00 94.44 321 THR A N 1
ATOM 2509 C CA . THR A 1 321 ? 15.916 0.543 -5.892 1.00 94.44 321 THR A CA 1
ATOM 2510 C C . THR A 1 321 ? 14.448 0.738 -5.549 1.00 94.44 321 THR A C 1
ATOM 2512 O O . THR A 1 321 ? 14.106 1.405 -4.574 1.00 94.44 321 THR A O 1
ATOM 2515 N N . LEU A 1 322 ? 13.591 0.085 -6.329 1.00 96.38 322 LEU A N 1
ATOM 2516 C CA . LEU A 1 322 ? 12.176 -0.103 -6.043 1.00 96.38 322 LEU A CA 1
ATOM 2517 C C . LEU A 1 322 ? 11.854 -1.592 -6.185 1.00 96.38 322 LEU A C 1
ATOM 2519 O O . LEU A 1 322 ? 12.049 -2.204 -7.235 1.00 96.38 322 LEU A O 1
ATOM 2523 N N . ARG A 1 323 ? 11.412 -2.196 -5.089 1.00 95.06 323 ARG A N 1
ATOM 2524 C CA . ARG A 1 323 ? 11.273 -3.642 -4.934 1.00 95.06 323 ARG A CA 1
ATOM 2525 C C . ARG A 1 323 ? 9.821 -4.000 -4.703 1.00 95.06 323 ARG A C 1
ATOM 2527 O O . ARG A 1 323 ? 9.171 -3.361 -3.886 1.00 95.06 323 ARG A O 1
ATOM 2534 N N . PHE A 1 324 ? 9.348 -5.058 -5.350 1.00 94.19 324 PHE A N 1
ATOM 2535 C CA . PHE A 1 324 ? 7.999 -5.579 -5.171 1.00 94.19 324 PHE A CA 1
ATOM 2536 C C . PHE A 1 324 ? 8.004 -7.072 -4.866 1.00 94.19 324 PHE A C 1
ATOM 2538 O O . PHE A 1 324 ? 8.809 -7.848 -5.388 1.00 94.19 324 PHE A O 1
ATOM 2545 N N . SER A 1 325 ? 7.051 -7.481 -4.040 1.00 89.88 325 SER A N 1
ATOM 2546 C CA . SER A 1 325 ? 6.760 -8.887 -3.767 1.00 89.88 325 SER A CA 1
ATOM 2547 C C . SER A 1 325 ? 6.107 -9.593 -4.977 1.00 89.88 325 SER A C 1
ATOM 2549 O O . SER A 1 325 ? 5.672 -8.915 -5.908 1.00 89.88 325 SER A O 1
ATOM 2551 N N . PRO A 1 326 ? 5.999 -10.936 -4.984 1.00 84.12 326 PRO A N 1
ATOM 2552 C CA . PRO A 1 326 ? 5.491 -11.702 -6.126 1.00 84.12 326 PRO A CA 1
ATOM 2553 C C . PRO A 1 326 ? 4.129 -11.251 -6.656 1.00 84.12 326 PRO A C 1
ATOM 2555 O O . PRO A 1 326 ? 3.994 -11.012 -7.849 1.00 84.12 326 PRO A O 1
ATOM 2558 N N . ARG A 1 327 ? 3.122 -11.102 -5.789 1.00 87.19 327 ARG A N 1
ATOM 2559 C CA . ARG A 1 327 ? 1.727 -10.926 -6.230 1.00 87.19 327 ARG A CA 1
ATOM 2560 C C . ARG A 1 327 ? 1.317 -9.477 -6.485 1.00 87.19 327 ARG A C 1
ATOM 2562 O O . ARG A 1 327 ? 0.128 -9.173 -6.439 1.00 87.19 327 ARG A O 1
ATOM 2569 N N . THR A 1 328 ? 2.270 -8.575 -6.696 1.00 92.31 328 THR A N 1
ATOM 2570 C CA . THR A 1 328 ? 1.954 -7.181 -7.022 1.00 92.31 328 THR A CA 1
ATOM 2571 C C . THR A 1 328 ? 1.093 -7.110 -8.279 1.00 92.31 328 THR A C 1
ATOM 2573 O O . THR A 1 328 ? 1.309 -7.868 -9.225 1.00 92.31 328 THR A O 1
ATOM 2576 N N . ALA A 1 329 ? 0.102 -6.217 -8.274 1.00 92.75 329 ALA A N 1
ATOM 2577 C CA . ALA A 1 329 ? -0.783 -6.010 -9.412 1.00 92.75 329 ALA A CA 1
ATOM 2578 C C . ALA A 1 329 ? 0.014 -5.690 -10.690 1.00 92.75 329 ALA A C 1
ATOM 2580 O O . ALA A 1 329 ? 0.893 -4.824 -10.691 1.00 92.75 329 ALA A O 1
ATOM 2581 N N . ALA A 1 330 ? -0.310 -6.382 -11.784 1.00 92.19 330 ALA A N 1
ATOM 2582 C CA . ALA A 1 330 ? 0.375 -6.231 -13.065 1.00 92.19 330 ALA A CA 1
ATOM 2583 C C . ALA A 1 330 ? 0.283 -4.803 -13.612 1.00 92.19 330 ALA A C 1
ATOM 2585 O O . ALA A 1 330 ? 1.277 -4.299 -14.122 1.00 92.19 330 ALA A O 1
ATOM 2586 N N . ALA A 1 331 ? -0.867 -4.143 -13.433 1.00 93.19 331 ALA A N 1
ATOM 2587 C CA . ALA A 1 331 ? -1.072 -2.748 -13.818 1.00 93.19 331 ALA A CA 1
ATOM 2588 C C . ALA A 1 331 ? -0.071 -1.807 -13.121 1.00 93.19 331 ALA A C 1
ATOM 2590 O O . ALA A 1 331 ? 0.587 -1.014 -13.785 1.00 93.19 331 ALA A O 1
ATOM 2591 N N . VAL A 1 332 ? 0.153 -1.981 -11.811 1.00 96.00 332 VAL A N 1
ATOM 2592 C CA . VAL A 1 332 ? 1.136 -1.186 -11.048 1.00 96.00 332 VAL A CA 1
ATOM 2593 C C . VAL A 1 332 ? 2.553 -1.410 -11.575 1.00 96.00 332 VAL A C 1
ATOM 2595 O O . VAL A 1 332 ? 3.307 -0.457 -11.772 1.00 96.00 332 VAL A O 1
ATOM 2598 N N . LEU A 1 333 ? 2.928 -2.668 -11.834 1.00 96.69 333 LEU A N 1
ATOM 2599 C CA . LEU A 1 333 ? 4.237 -2.992 -12.410 1.00 96.69 333 LEU A CA 1
ATOM 2600 C C . LEU A 1 333 ? 4.396 -2.408 -13.820 1.00 96.69 333 LEU A C 1
ATOM 2602 O O . LEU A 1 333 ? 5.477 -1.926 -14.155 1.00 96.69 333 LEU A O 1
ATOM 2606 N N . GLN A 1 334 ? 3.334 -2.435 -14.626 1.00 96.12 334 GLN A N 1
ATOM 2607 C CA . GLN A 1 334 ? 3.313 -1.910 -15.987 1.00 96.12 334 GLN A CA 1
ATOM 2608 C C . GLN A 1 334 ? 3.445 -0.386 -16.017 1.00 96.12 334 GLN A C 1
ATOM 2610 O O . GLN A 1 334 ? 4.187 0.134 -16.850 1.00 96.12 334 GLN A O 1
ATOM 2615 N N . ASP A 1 335 ? 2.772 0.333 -15.122 1.00 96.50 335 ASP A N 1
ATOM 2616 C CA . ASP A 1 335 ? 2.865 1.792 -15.033 1.00 96.50 335 ASP A CA 1
ATOM 2617 C C . ASP A 1 335 ? 4.286 2.220 -14.650 1.00 96.50 335 ASP A C 1
ATOM 2619 O O . ASP A 1 335 ? 4.896 3.056 -15.319 1.00 96.50 335 ASP A O 1
ATOM 2623 N N . VAL A 1 336 ? 4.875 1.562 -13.646 1.00 96.88 336 VAL A N 1
ATOM 2624 C CA . VAL A 1 336 ? 6.271 1.795 -13.242 1.00 96.88 336 VAL A CA 1
ATOM 2625 C C . VAL A 1 336 ? 7.247 1.439 -14.368 1.00 96.88 336 VAL A C 1
ATOM 2627 O O . VAL A 1 336 ? 8.181 2.192 -14.644 1.00 96.88 336 VAL A O 1
ATOM 2630 N N . ALA A 1 337 ? 7.033 0.317 -15.059 1.00 96.44 337 ALA A N 1
ATOM 2631 C CA . ALA A 1 337 ? 7.835 -0.068 -16.217 1.00 96.44 337 ALA A CA 1
ATOM 2632 C C . ALA A 1 337 ? 7.706 0.935 -17.377 1.00 96.44 337 ALA A C 1
ATOM 2634 O O . ALA A 1 337 ? 8.688 1.208 -18.066 1.00 96.44 337 ALA A O 1
ATOM 2635 N N . SER A 1 338 ? 6.519 1.510 -17.578 1.00 95.38 338 SER A N 1
ATOM 2636 C CA . SER A 1 338 ? 6.278 2.546 -18.585 1.00 95.38 338 SER A CA 1
ATOM 2637 C C . SER A 1 338 ? 7.050 3.820 -18.264 1.00 95.38 338 SER A C 1
ATOM 2639 O O . SER A 1 338 ? 7.720 4.355 -19.145 1.00 95.38 338 SER A O 1
ATOM 2641 N N . GLU A 1 339 ? 7.030 4.267 -17.008 1.00 95.44 339 GLU A N 1
ATOM 2642 C CA . GLU A 1 339 ? 7.802 5.439 -16.585 1.00 95.44 339 GLU A CA 1
ATOM 2643 C C . GLU A 1 339 ? 9.307 5.207 -16.759 1.00 95.44 339 GLU A C 1
ATOM 2645 O O . GLU A 1 339 ? 10.005 6.030 -17.346 1.00 95.44 339 GLU A O 1
ATOM 2650 N N . MET A 1 340 ? 9.804 4.030 -16.371 1.00 92.88 340 MET A N 1
ATOM 2651 C CA . MET A 1 340 ? 11.206 3.652 -16.581 1.00 92.88 340 MET A CA 1
ATOM 2652 C C . MET A 1 340 ? 11.615 3.679 -18.056 1.00 92.88 340 MET A C 1
ATOM 2654 O O . MET A 1 340 ? 12.687 4.186 -18.405 1.00 92.88 340 MET A O 1
ATOM 2658 N N . ALA A 1 341 ? 10.752 3.168 -18.934 1.00 91.31 341 ALA A N 1
ATOM 2659 C CA . ALA A 1 341 ? 10.956 3.233 -20.372 1.00 91.31 341 ALA A CA 1
ATOM 2660 C C . ALA A 1 341 ? 11.013 4.687 -20.874 1.00 91.31 341 ALA A C 1
ATOM 2662 O O . ALA A 1 341 ? 11.886 5.023 -21.678 1.00 91.31 341 ALA A O 1
ATOM 2663 N N . VAL A 1 342 ? 10.143 5.574 -20.384 1.00 86.12 342 VAL A N 1
ATOM 2664 C CA . VAL A 1 342 ? 10.149 7.000 -20.750 1.00 86.12 342 VAL A CA 1
ATOM 2665 C C . VAL A 1 342 ? 11.426 7.691 -20.268 1.00 86.12 342 VAL A C 1
ATOM 2667 O O . VAL A 1 342 ? 12.099 8.338 -21.075 1.00 86.12 342 VAL A O 1
ATOM 2670 N N . CYS A 1 343 ? 11.825 7.499 -19.007 1.00 79.75 343 CYS A N 1
ATOM 2671 C CA . CYS A 1 343 ? 13.057 8.074 -18.460 1.00 79.75 343 CYS A CA 1
ATOM 2672 C C . CYS A 1 343 ? 14.306 7.619 -19.233 1.00 79.75 343 CYS A C 1
ATOM 2674 O O . CYS A 1 343 ? 15.234 8.405 -19.425 1.00 79.75 343 CYS A O 1
ATOM 2676 N N . SER A 1 344 ? 14.324 6.374 -19.725 1.00 72.69 344 SER A N 1
ATOM 2677 C CA . SER A 1 344 ? 15.432 5.852 -20.538 1.00 72.69 344 SER A CA 1
ATOM 2678 C C . SER A 1 344 ? 15.499 6.427 -21.959 1.00 72.69 344 SER A C 1
ATOM 2680 O O . SER A 1 344 ? 16.565 6.428 -22.558 1.00 72.69 344 SER A O 1
ATOM 2682 N N . ASN A 1 345 ? 14.394 6.957 -22.492 1.00 63.44 345 ASN A N 1
ATOM 2683 C CA . ASN A 1 345 ? 14.323 7.506 -23.853 1.00 63.44 345 ASN A CA 1
ATOM 2684 C C . ASN A 1 345 ? 14.468 9.036 -23.912 1.00 63.44 345 ASN A C 1
ATOM 2686 O O . ASN A 1 345 ? 14.569 9.613 -24.999 1.00 63.44 345 ASN A O 1
ATOM 2690 N N . GLY A 1 346 ? 14.457 9.716 -22.764 1.00 54.56 346 GLY A N 1
ATOM 2691 C CA . GLY A 1 346 ? 14.625 11.163 -22.701 1.00 54.56 346 GLY A CA 1
ATOM 2692 C C . GLY A 1 346 ? 16.029 11.595 -23.148 1.00 54.56 346 GLY A C 1
ATOM 2693 O O . GLY A 1 346 ? 17.017 10.957 -22.773 1.00 54.56 346 GLY A O 1
ATOM 2694 N N . PRO A 1 347 ? 16.177 12.698 -23.912 1.00 39.09 347 PRO A N 1
ATOM 2695 C CA . PRO A 1 347 ? 17.485 13.289 -24.133 1.00 39.09 347 PRO A CA 1
ATOM 2696 C C . PRO A 1 347 ? 18.044 13.682 -22.772 1.00 39.09 347 PRO A C 1
ATOM 2698 O O . PRO A 1 347 ? 17.518 14.571 -22.105 1.00 39.09 347 PRO A O 1
ATOM 2701 N N . ARG A 1 348 ? 19.114 12.995 -22.366 1.00 39.66 348 ARG A N 1
ATOM 2702 C CA . ARG A 1 348 ? 19.917 13.334 -21.199 1.00 39.66 348 ARG A CA 1
ATOM 2703 C C . ARG A 1 348 ? 20.157 14.839 -21.251 1.00 39.66 348 ARG A C 1
ATOM 2705 O O . ARG A 1 348 ? 20.899 15.308 -22.117 1.00 39.66 348 ARG A O 1
ATOM 2712 N N . ALA A 1 349 ? 19.532 15.598 -20.346 1.00 29.78 349 ALA A N 1
ATOM 2713 C CA . ALA A 1 349 ? 20.048 16.910 -20.015 1.00 29.78 349 ALA A CA 1
ATOM 2714 C C . ALA A 1 349 ? 21.494 16.624 -19.643 1.00 29.78 349 ALA A C 1
ATOM 2716 O O . ALA A 1 349 ? 21.775 15.925 -18.668 1.00 29.78 349 ALA A O 1
ATOM 2717 N N . ALA A 1 350 ? 22.405 17.013 -20.529 1.00 31.27 350 ALA A N 1
ATOM 2718 C CA . ALA A 1 350 ? 23.812 16.922 -20.268 1.00 31.27 350 ALA A CA 1
ATOM 2719 C C . ALA A 1 350 ? 24.024 17.815 -19.050 1.00 31.27 350 ALA A C 1
ATOM 2721 O O . ALA A 1 350 ? 24.230 19.019 -19.184 1.00 31.27 350 ALA A O 1
ATOM 2722 N N . ILE A 1 351 ? 23.949 17.228 -17.852 1.00 31.27 351 ILE A N 1
ATOM 2723 C CA . ILE A 1 351 ? 24.686 17.716 -16.705 1.00 31.27 351 ILE A CA 1
ATOM 2724 C C . ILE A 1 351 ? 26.107 17.642 -17.214 1.00 31.27 351 ILE A C 1
ATOM 2726 O O . ILE A 1 351 ? 26.719 16.572 -17.306 1.00 31.27 351 ILE A O 1
ATOM 2730 N N . GLY A 1 352 ? 26.531 18.781 -17.753 1.00 28.86 352 GLY A N 1
ATOM 2731 C CA . GLY A 1 352 ? 27.808 18.965 -18.371 1.00 28.86 352 GLY A CA 1
ATOM 2732 C C . GLY A 1 352 ? 28.808 18.594 -17.310 1.00 28.86 352 GLY A C 1
ATOM 2733 O O . GLY A 1 352 ? 29.117 19.384 -16.423 1.00 28.86 352 GLY A O 1
ATOM 2734 N N . ARG A 1 353 ? 29.351 17.387 -17.437 1.00 29.73 353 ARG A N 1
ATOM 2735 C CA . ARG A 1 353 ? 30.707 17.104 -17.028 1.00 29.73 353 ARG A CA 1
ATOM 2736 C C . ARG A 1 353 ? 31.517 18.105 -17.838 1.00 29.73 353 ARG A C 1
ATOM 2738 O O . ARG A 1 353 ? 31.878 17.834 -18.982 1.00 29.73 353 ARG A O 1
ATOM 2745 N N . GLN A 1 354 ? 31.708 19.307 -17.289 1.00 31.73 354 GLN A N 1
ATOM 2746 C CA . GLN A 1 354 ? 32.718 20.239 -17.747 1.00 31.73 354 GLN A CA 1
ATOM 2747 C C . GLN A 1 354 ? 34.036 19.530 -17.478 1.00 31.73 354 GLN A C 1
ATOM 2749 O O . GLN A 1 354 ? 34.698 19.698 -16.456 1.00 31.73 354 GLN A O 1
ATOM 2754 N N . SER A 1 355 ? 34.358 18.634 -18.408 1.00 31.02 355 SER A N 1
ATOM 2755 C CA . SER A 1 355 ? 35.688 18.156 -18.654 1.00 31.02 355 SER A CA 1
ATOM 2756 C C . SER A 1 355 ? 36.514 19.420 -18.757 1.00 31.02 355 SER A C 1
ATOM 2758 O O . SER A 1 355 ? 36.299 20.245 -19.649 1.00 31.02 355 SER A O 1
ATOM 2760 N N . ARG A 1 356 ? 37.373 19.610 -17.754 1.00 33.03 356 ARG A N 1
ATOM 2761 C CA . ARG A 1 356 ? 38.421 20.617 -17.742 1.00 33.03 356 ARG A CA 1
ATOM 2762 C C . ARG A 1 356 ? 39.268 20.393 -18.986 1.00 33.03 356 ARG A C 1
ATOM 2764 O O . ARG A 1 356 ? 40.294 19.716 -18.955 1.00 33.03 356 ARG A O 1
ATOM 2771 N N . LEU A 1 357 ? 38.847 20.979 -20.096 1.00 32.84 357 LEU A N 1
ATOM 2772 C CA . LEU A 1 357 ? 39.715 21.230 -21.220 1.00 32.84 357 LEU A CA 1
ATOM 2773 C C . LEU A 1 357 ? 40.601 22.396 -20.806 1.00 32.84 357 LEU A C 1
ATOM 2775 O O .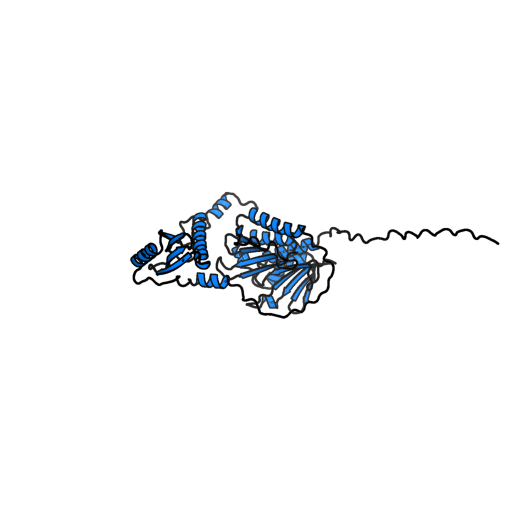 LEU A 1 357 ? 40.245 23.560 -20.938 1.00 32.84 357 LEU A O 1
ATOM 2779 N N . ARG A 1 358 ? 41.748 22.015 -20.234 1.00 36.41 358 ARG A N 1
ATOM 2780 C CA . ARG A 1 358 ? 43.062 22.536 -20.614 1.00 36.41 358 ARG A CA 1
ATOM 2781 C C . ARG A 1 358 ? 43.035 24.002 -21.058 1.00 36.41 358 ARG A C 1
ATOM 2783 O O . ARG A 1 358 ? 43.073 24.301 -22.248 1.00 36.41 358 ARG A O 1
ATOM 2790 N N . THR A 1 359 ? 43.102 24.907 -20.092 1.00 31.59 359 THR A N 1
ATOM 2791 C CA . THR A 1 359 ? 43.771 26.187 -20.318 1.00 31.59 359 THR A CA 1
ATOM 2792 C C . THR A 1 359 ? 45.255 26.004 -20.026 1.00 31.59 359 THR A C 1
ATOM 2794 O O . THR A 1 359 ? 45.654 25.393 -19.035 1.00 31.59 359 THR A O 1
ATOM 2797 N N . ALA A 1 360 ? 46.043 26.455 -20.991 1.00 32.38 360 ALA A N 1
ATOM 2798 C CA . ALA A 1 360 ? 47.474 26.293 -21.145 1.00 32.38 360 ALA A CA 1
ATOM 2799 C C . ALA A 1 360 ? 48.315 26.568 -19.888 1.00 32.38 360 ALA A C 1
ATOM 2801 O O . ALA A 1 360 ? 48.020 27.452 -19.086 1.00 32.38 360 ALA A O 1
ATOM 2802 N N . SER A 1 361 ? 49.431 25.839 -19.810 1.00 31.09 361 SER A N 1
ATOM 2803 C CA . SER A 1 361 ? 50.609 26.153 -19.008 1.00 31.09 361 SER A CA 1
ATOM 2804 C C . SER A 1 361 ? 50.919 27.651 -19.011 1.00 31.09 361 SER A C 1
ATOM 2806 O O . SER A 1 361 ? 51.325 28.206 -20.031 1.00 31.09 361 SER A O 1
ATOM 2808 N N . ALA A 1 362 ? 50.802 28.286 -17.847 1.00 32.97 362 ALA A N 1
ATOM 2809 C CA . ALA A 1 362 ? 51.499 29.530 -17.579 1.00 32.97 362 ALA A CA 1
ATOM 2810 C C . ALA A 1 362 ? 52.967 29.190 -17.293 1.00 32.97 362 ALA A C 1
ATOM 2812 O O . ALA A 1 362 ? 53.309 28.561 -16.291 1.00 32.97 362 ALA A O 1
ATOM 2813 N N . VAL A 1 363 ? 53.815 29.563 -18.245 1.00 36.34 363 VAL A N 1
ATOM 2814 C CA . VAL A 1 363 ? 55.273 29.564 -18.153 1.00 36.34 363 VAL A CA 1
ATOM 2815 C C . VAL A 1 363 ? 55.704 30.399 -16.942 1.00 36.34 363 VAL A C 1
ATOM 2817 O O . VAL A 1 363 ? 55.243 31.524 -16.755 1.00 36.34 363 VAL A O 1
ATOM 2820 N N . ALA A 1 364 ? 56.590 29.835 -16.122 1.00 36.66 364 ALA A N 1
ATOM 2821 C CA . ALA A 1 364 ? 57.234 30.525 -15.012 1.00 36.66 364 ALA A CA 1
ATOM 2822 C C . ALA A 1 364 ? 58.029 31.752 -15.513 1.00 36.66 364 ALA A C 1
ATOM 2824 O O . ALA A 1 364 ? 58.743 31.637 -16.513 1.00 36.66 364 ALA A O 1
ATOM 2825 N N . PRO A 1 365 ? 57.975 32.911 -14.834 1.00 38.53 365 PRO A N 1
ATOM 2826 C CA . PRO A 1 365 ? 58.848 34.027 -15.168 1.00 38.53 365 PRO A CA 1
ATOM 2827 C C . PRO A 1 365 ? 60.302 33.677 -14.820 1.00 38.53 365 PRO A C 1
ATOM 2829 O O . PRO A 1 365 ? 60.654 33.469 -13.658 1.00 38.53 365 PRO A O 1
ATOM 2832 N N . GLN A 1 366 ? 61.147 33.611 -15.852 1.00 37.75 366 GLN A N 1
ATOM 2833 C CA . GLN A 1 366 ? 62.600 33.558 -15.726 1.00 37.75 366 GLN A CA 1
ATOM 2834 C C . GLN A 1 366 ? 63.099 34.800 -14.977 1.00 37.75 366 GLN A C 1
ATOM 2836 O O . GLN A 1 366 ? 62.875 35.933 -15.402 1.00 37.75 366 GLN A O 1
ATOM 2841 N N . GLN A 1 367 ? 63.802 34.572 -13.869 1.00 39.62 367 GLN A N 1
ATOM 2842 C CA . GLN A 1 367 ? 64.618 35.584 -13.209 1.00 39.62 367 GLN A CA 1
ATOM 2843 C C . GLN A 1 367 ? 65.732 36.051 -14.157 1.00 39.62 367 GLN A C 1
ATOM 2845 O O . GLN A 1 367 ? 66.457 35.239 -14.733 1.00 39.62 367 GLN A O 1
ATOM 2850 N N . ALA A 1 368 ? 65.870 37.368 -14.303 1.00 45.91 368 ALA A N 1
ATOM 2851 C CA . ALA A 1 368 ? 66.971 37.997 -15.021 1.00 45.91 368 ALA A CA 1
ATOM 2852 C C . ALA A 1 368 ? 68.312 37.785 -14.280 1.00 45.91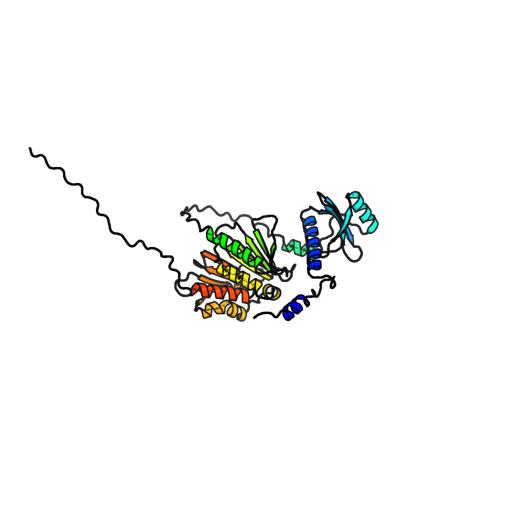 368 ALA A C 1
ATOM 2854 O O . ALA A 1 368 ? 68.336 37.831 -13.047 1.00 45.91 368 ALA A O 1
ATOM 2855 N N . PRO A 1 369 ? 69.437 37.589 -14.992 1.00 47.59 369 PRO A N 1
ATOM 2856 C CA . PRO A 1 369 ? 70.745 37.455 -14.365 1.00 47.59 369 PRO A CA 1
ATOM 2857 C C . PRO A 1 369 ? 71.297 38.817 -13.913 1.00 47.59 369 PRO A C 1
ATOM 2859 O O . PRO A 1 369 ? 71.239 39.808 -14.641 1.00 47.59 369 PRO A O 1
ATOM 2862 N N . ALA A 1 370 ? 71.873 38.848 -12.710 1.00 49.81 370 ALA A N 1
ATOM 2863 C CA . ALA A 1 370 ? 72.671 39.966 -12.215 1.00 49.81 370 ALA A CA 1
ATOM 2864 C C . ALA A 1 370 ? 74.007 40.068 -12.985 1.00 49.81 370 ALA A C 1
ATOM 2866 O O . ALA A 1 370 ? 74.587 39.037 -13.335 1.00 49.81 370 ALA A O 1
ATOM 2867 N N . PRO A 1 371 ? 74.529 41.281 -13.242 1.00 55.16 371 PRO A N 1
ATOM 2868 C CA . PRO A 1 371 ? 75.763 41.459 -13.995 1.00 55.16 371 PRO A CA 1
ATOM 2869 C C . PRO A 1 371 ? 77.004 41.063 -13.185 1.00 55.16 371 PRO A C 1
ATOM 2871 O O . PRO A 1 371 ? 77.207 41.480 -12.043 1.00 55.16 371 PRO A O 1
ATOM 2874 N N . THR A 1 372 ? 77.868 40.292 -13.837 1.00 45.12 372 THR A N 1
ATOM 2875 C CA . THR A 1 372 ? 79.205 39.907 -13.388 1.00 45.12 372 THR A CA 1
ATOM 2876 C C . THR A 1 372 ? 80.094 41.143 -13.221 1.00 45.12 372 THR A C 1
ATOM 2878 O O . THR A 1 372 ? 80.330 41.885 -14.173 1.00 45.12 372 THR A O 1
ATOM 2881 N N . ARG A 1 373 ? 80.623 41.348 -12.010 1.00 42.19 373 ARG A N 1
ATOM 2882 C CA . ARG A 1 373 ? 81.777 42.223 -11.757 1.00 42.19 373 ARG A CA 1
ATOM 2883 C C . ARG A 1 373 ? 83.033 41.561 -12.320 1.00 42.19 373 ARG A C 1
ATOM 2885 O O . ARG A 1 373 ? 83.357 40.440 -11.934 1.00 42.19 373 ARG A O 1
ATOM 2892 N N . THR A 1 374 ? 83.762 42.273 -13.170 1.00 50.62 374 THR A N 1
ATOM 2893 C CA . THR A 1 374 ? 85.108 41.889 -13.601 1.00 50.62 374 THR A CA 1
ATOM 2894 C C . THR A 1 374 ? 86.143 42.704 -12.831 1.00 50.62 374 THR A C 1
ATOM 2896 O O . THR A 1 374 ? 86.133 43.926 -12.927 1.00 50.62 374 THR A O 1
ATOM 2899 N N . ARG A 1 375 ? 87.034 41.960 -12.166 1.00 42.00 375 ARG A N 1
ATOM 2900 C CA . ARG A 1 375 ? 88.400 42.273 -11.712 1.00 42.00 375 ARG A CA 1
ATOM 2901 C C . ARG A 1 375 ? 88.631 43.332 -10.634 1.00 42.00 375 ARG A C 1
ATOM 2903 O O . ARG A 1 375 ? 88.314 44.517 -10.851 1.00 42.00 375 ARG A O 1
#

pLDDT: mean 72.66, std 21.07, range [26.02, 97.31]

=== Feature glossary ===
Key to the feature types in this record:

pLDDT. pLDDT is the predicted lDDT-Cα score: AlphaFold's confidence that the local environment of each residue (all inter-atomic distances within 15 Å) is correctly placed. It is a per-residue number between 0 and 100, with higher meaning more reliable.

Radius of gyration, Cα contacts, bounding box. The geometric summary reports three shape descriptors. Rg (radius of gyration) measures how spread out the Cα atoms are about their centre of mass; compact globular proteins have small Rg, elongated or unfolded ones large. Cα contacts (<8 Å, |i−j|>4) count long-range residue pairs in spatial proximity — high for tightly packed folds, near zero for rods or random coil. The bounding-box extents give the protein's footprint along x, y, z in Å.

Backbone torsions (φ/ψ). Backbone dihedral angles. Every residue except chain termini has a φ (preceding-C → N → Cα → C) and a ψ (N → Cα → C → next-N). They are reported in degrees following the IUPAC sign convention. Secondary structure is essentially a statement about which (φ, ψ) basin each residue occupies.

Contact-map, Ramachandran, and PAE plots. Plot images: a contact map (which residues are close in 3D, as an N×N binary image), a Ramachandran scatter (backbone torsion angles, revealing secondary-structure composition at a glance), and — for AlphaFold structures — a PAE heatmap (pairwise prediction confidence).

Predicted aligned error. Predicted Aligned Error (PAE) is an AlphaFold confidence matrix: entry (i, j) is the expected error in the position of residue j, in ångströms, when the prediction is superimposed on the true structure at residue i. Low PAE within a block of residues means that block is internally rigid and well-predicted; high PAE between two blocks means their relative placement is uncertain even if each block individually is confident.

Secondary structure (3-state, P-SEA). Three-state secondary structure (P-SEA) collapses the eight DSSP classes into helix (a), strand (b), and coil (c). P-SEA assigns these from Cα geometry alone — distances and angles — without requiring backbone oxygens, so it works on any Cα trace.

Solvent-accessible surface area. Solvent-accessible surface area (SASA) is the area in Å² traced out by the centre of a 1.4 Å probe sphere (a water molecule) rolled over the protein's van der Waals surface (Shrake–Rupley / Lee–Richards construction). Buried residues have near-zero SASA; fully exposed residues can exceed 200 Å². The total SASA scales roughly with the number of surface residues.

Foldseek 3Di. The Foldseek 3Di string encodes local tertiary geometry as a 20-letter alphabet — one character per residue — derived from the relative positions of nearby Cα atoms. Unlike the amino-acid sequence, 3Di is a direct function of the 3D structure, so two proteins with the same fold have similar 3Di strings even at low sequence identity.

B-factor. For experimental (PDB) structures, the B-factor (temperature factor) quantifies the positional spread of each atom in the crystal — a combination of thermal vibration and static disorder — in units of Å². High B-factors mark flexible loops or poorly resolved regions; low B-factors mark the rigid, well-ordered core.

mmCIF coordinates. The mmCIF block holds the 3D Cartesian coordinates of each backbone atom (N, Cα, C, O) in ångströms. mmCIF is the PDB's canonical archive format — a tagged-loop text representation of the atomic model.

InterPro / GO / CATH / organism. Functional annotations link the protein to curated databases. InterPro entries identify conserved domains and families by matching the sequence against member-database signatures (Pfam, PROSITE, CDD, …). Gene Ontology (GO) terms describe molecular function, biological process, and cellular component in a controlled vocabulary. CATH places the structure in a hierarchical fold classification (Class/Architecture/Topology/Homologous-superfamily). The organism is the source species.

Rendered structure images. Structure images are PyMOL renders from six orthogonal camera directions. Cartoon representation draws helices as coils and strands as arrows; sticks shows the backbone as bonds; surface shows the solvent-excluded envelope. Rainbow coloring maps sequence position to hue (blue→red, N→C); chain coloring assigns a distinct color per polypeptide.

Sequence. This is the polypeptide sequence — one letter per residue, N-terminus first. Length ranges from a few dozen residues for small domains to over a thousand for large multi-domain proteins.

Secondary structure (8-state, DSSP). The SS8 string is DSSP's per-residue secondary-structure call. α-helix (H) means an i→i+4 H-bond ladder; β-strand (E) means the residue participates in a β-sheet; 3₁₀ (G) and π (I) are tighter and wider helices; T/S are turns/bends; '-' is loop.

Nearest PDB structures. Structural nearest neighbors (via Foldseek easy-search vs the PDB). Reported per hit: target PDB id, E-value, and alignment TM-score. A TM-score above ~0.5 is the conventional threshold for 'same fold'.